Protein AF-0000000079471506 (afdb_homodimer)

Sequence (602 aa):
MDILDKLVDLAQLTGSVDVQCLLGEQWSVRHETLQHEGLVHIVTSGSGYLCIDGETSPRPVSTGDIVFFPRGLGHVLSHNGQNKETLTPDIRQHGAFTIKQCGNGLDMSLFCARFRYDTHADLMNGLPETVFLNITHPGLQYVVSMLQLESEKPLAGTVSVVNALSSVLLVLILRAYLEQEKDVQLSGVLKGWQDKRLGHLIQKVIDKPEDEWNVDKMVATANMSRAQLMRRFKSQVGLSPHAFVNHIRLQKGALLLKKTPDSVLSVALSVGFQSETHFGKAFKRQYHVSPGQYRKEGGQQMDILDKLVDLAQLTGSVDVQCLLGEQWSVRHETLQHEGLVHIVTSGSGYLCIDGETSPRPVSTGDIVFFPRGLGHVLSHNGQNKETLTPDIRQHGAFTIKQCGNGLDMSLFCARFRYDTHADLMNGLPETVFLNITHPGLQYVVSMLQLESEKPLAGTVSVVNALSSVLLVLILRAYLEQEKDVQLSGVLKGWQDKRLGHLIQKVIDKPEDEWNVDKMVATANMSRAQLMRRFKSQVGLSPHAFVNHIRLQKGALLLKKTPDSVLSVALSVGFQSETHFGKAFKRQYHVSPGQYRKEGGQQ

InterPro domains:
  IPR009057 Homedomain-like superfamily [SSF46689] (195-245)
  IPR009057 Homedomain-like superfamily [SSF46689] (248-297)
  IPR011051 RmlC-like cupin domain superfamily [SSF51182] (39-88)
  IPR014710 RmlC-like jelly roll fold [G3DSA:2.60.120.10] (17-88)
  IPR018060 AraC-like, DNA binding HTH domain [PF12833] (220-296)
  IPR018060 AraC-like, DNA binding HTH domain [PS01124] (196-297)
  IPR018060 AraC-like, DNA binding HTH domain [SM00342] (212-295)
  IPR020449 Transcription regulator HTH, AraC- type, HTH domain [PR00032] (264-279)
  IPR020449 Transcription regulator HTH, AraC- type, HTH domain [PR00032] (279-295)
  IPR032783 AraC-type transcription regulator, ligand-binding domain [PF12852] (2-179)
  IPR050204 AraC/XylS family transcriptional regulators [PTHR46796] (36-297)

Organism: Neisseria cinerea (NCBI:txid483)

Radius of gyration: 25.91 Å; Cα contacts (8 Å, |Δi|>4): 1229; chains: 2; bounding box: 67×70×59 Å

Solvent-accessible surface area (backbone atoms only — not comparable to full-atom values): 30414 Å² total; per-residue (Å²): 128,48,62,53,29,50,38,49,56,46,17,57,65,46,43,33,48,40,34,36,39,23,33,10,75,92,37,19,39,73,42,72,62,37,80,64,21,23,36,34,42,37,28,72,34,48,52,36,14,39,34,45,69,95,56,91,64,54,39,80,44,37,56,45,26,32,43,34,19,48,51,13,62,30,33,31,44,15,61,80,44,56,88,61,83,60,50,80,55,50,75,46,76,54,69,73,28,38,38,35,33,25,79,82,30,75,41,25,32,30,42,35,30,43,32,42,50,46,84,83,20,52,60,55,67,10,44,47,68,64,45,80,44,70,60,81,46,66,63,54,53,38,51,52,54,45,50,50,59,58,64,72,48,75,57,80,24,42,57,53,35,31,28,25,48,30,54,34,47,50,46,52,52,51,50,56,52,69,62,40,84,72,86,64,61,56,30,28,58,57,30,24,44,70,32,88,57,43,18,64,41,47,42,50,40,71,72,44,41,42,52,89,77,46,70,68,58,48,23,63,64,36,70,45,53,68,68,54,46,51,52,47,31,36,73,38,37,68,36,49,69,65,55,44,44,50,50,51,19,46,38,50,33,51,45,44,45,44,56,26,70,65,49,67,50,56,40,24,47,67,29,47,37,92,37,48,65,61,36,39,54,54,36,23,68,74,70,71,39,45,63,69,54,46,24,57,52,54,43,71,102,127,48,63,52,29,49,41,49,55,47,18,58,64,48,43,32,49,41,34,38,39,23,33,9,76,95,35,19,40,73,43,71,62,38,81,64,22,23,35,33,42,38,28,72,35,46,51,35,15,38,35,46,70,94,56,91,65,55,39,79,43,38,55,45,28,33,43,34,18,49,52,12,63,31,33,32,44,13,61,79,45,56,88,61,83,59,48,80,53,50,75,45,78,51,68,72,28,38,36,36,33,25,77,84,30,76,43,24,30,29,43,36,30,42,32,40,46,47,83,82,20,52,59,56,70,12,44,48,69,63,46,79,43,73,59,81,46,65,63,54,51,38,52,52,52,45,51,51,59,56,63,72,47,74,56,82,25,45,56,53,34,30,27,25,48,31,54,35,48,50,46,53,52,51,48,55,50,70,65,40,84,72,87,63,62,56,31,29,60,54,30,24,43,71,32,88,58,44,17,64,38,47,42,50,41,71,72,43,40,41,52,89,77,47,71,67,56,50,25,64,63,37,71,45,52,70,67,54,47,51,52,47,31,37,72,38,36,67,36,49,68,66,56,44,44,50,52,51,21,46,39,49,34,54,45,44,45,43,56,26,70,62,49,68,50,56,39,24,47,68,29,46,38,91,37,48,66,61,37,39,54,54,38,22,71,74,68,72,40,46,63,70,53,46,25,54,52,53,43,71,103

Structure (mmCIF, N/CA/C/O backbone):
data_AF-0000000079471506-model_v1
#
loop_
_entity.id
_entity.type
_entity.pdbx_description
1 polymer 'Cupin domain-containing protein'
#
loop_
_atom_site.group_PDB
_atom_site.id
_atom_site.type_symbol
_atom_site.label_atom_id
_atom_site.label_alt_id
_atom_site.label_comp_id
_atom_site.label_asym_id
_atom_site.label_entity_id
_atom_site.label_seq_id
_atom_site.pdbx_PDB_ins_code
_atom_site.Cartn_x
_atom_site.Cartn_y
_atom_site.Cartn_z
_atom_site.occupancy
_atom_site.B_iso_or_equiv
_atom_site.auth_seq_id
_atom_site.auth_comp_id
_atom_site.auth_asym_id
_atom_site.auth_atom_id
_atom_site.pdbx_PDB_model_num
ATOM 1 N N . MET A 1 1 ? -13.844 8.125 2.799 1 86.56 1 MET A N 1
ATOM 2 C CA . MET A 1 1 ? -12.516 8.617 3.133 1 86.56 1 MET A CA 1
ATOM 3 C C . MET A 1 1 ? -12.602 9.891 3.969 1 86.56 1 MET A C 1
ATOM 5 O O . MET A 1 1 ? -13.43 10.766 3.693 1 86.56 1 MET A O 1
ATOM 9 N N . ASP A 1 2 ? -11.797 9.875 5.035 1 91.81 2 ASP A N 1
ATOM 10 C CA . ASP A 1 2 ? -11.758 11.102 5.828 1 91.81 2 ASP A CA 1
ATOM 11 C C . ASP A 1 2 ? -10.602 12 5.398 1 91.81 2 ASP A C 1
ATOM 13 O O . ASP A 1 2 ? -9.914 11.711 4.418 1 91.81 2 ASP A O 1
ATOM 17 N N . ILE A 1 3 ? -10.422 13.117 6.047 1 93.88 3 ILE A N 1
ATOM 18 C CA . ILE A 1 3 ? -9.492 14.156 5.609 1 93.88 3 ILE A CA 1
ATOM 19 C C . ILE A 1 3 ? -8.07 13.609 5.617 1 93.88 3 ILE A C 1
ATOM 21 O O . ILE A 1 3 ? -7.266 13.93 4.734 1 93.88 3 ILE A O 1
ATOM 25 N N . LEU A 1 4 ? -7.734 12.789 6.629 1 94.94 4 LEU A N 1
ATOM 26 C CA . LEU A 1 4 ? -6.379 12.25 6.68 1 94.94 4 LEU A CA 1
ATOM 27 C C . LEU A 1 4 ? -6.121 11.32 5.504 1 94.94 4 LEU A C 1
ATOM 29 O O . LEU A 1 4 ? -5.047 11.359 4.898 1 94.94 4 LEU A O 1
ATOM 33 N N . ASP A 1 5 ? -7.121 10.461 5.164 1 96.75 5 ASP A N 1
ATOM 34 C CA . ASP A 1 5 ? -7.008 9.617 3.977 1 96.75 5 ASP A CA 1
ATOM 35 C C . ASP A 1 5 ? -6.742 10.461 2.732 1 96.75 5 ASP A C 1
ATOM 37 O O . ASP A 1 5 ? -5.883 10.117 1.915 1 96.75 5 ASP A O 1
ATOM 41 N N . LYS A 1 6 ? -7.469 11.547 2.607 1 96.5 6 LYS A N 1
ATOM 42 C CA . LYS A 1 6 ? -7.34 12.414 1.44 1 96.5 6 LYS A CA 1
ATOM 43 C C . LYS A 1 6 ? -5.965 13.07 1.39 1 96.5 6 LYS A C 1
ATOM 45 O O . LYS A 1 6 ? -5.352 13.164 0.323 1 96.5 6 LYS A O 1
ATOM 50 N N . LEU A 1 7 ? -5.531 13.547 2.518 1 96.25 7 LEU A N 1
ATOM 51 C CA . LEU A 1 7 ? -4.23 14.203 2.576 1 96.25 7 LEU A CA 1
ATOM 52 C C . LEU A 1 7 ? -3.111 13.211 2.26 1 96.25 7 LEU A C 1
ATOM 54 O O . LEU A 1 7 ? -2.135 13.57 1.595 1 96.25 7 LEU A O 1
ATOM 58 N N . VAL A 1 8 ? -3.27 11.977 2.729 1 96.19 8 VAL A N 1
ATOM 59 C CA . VAL A 1 8 ? -2.297 10.93 2.42 1 96.19 8 VAL A CA 1
ATOM 60 C C . VAL A 1 8 ? -2.281 10.664 0.917 1 96.19 8 VAL A C 1
ATOM 62 O O . VAL A 1 8 ? -1.214 10.555 0.31 1 96.19 8 VAL A O 1
ATOM 65 N N . ASP A 1 9 ? -3.406 10.617 0.329 1 95.06 9 ASP A N 1
ATOM 66 C CA . ASP A 1 9 ? -3.523 10.406 -1.11 1 95.06 9 ASP A CA 1
ATOM 67 C C . ASP A 1 9 ? -2.873 11.555 -1.885 1 95.06 9 ASP A C 1
ATOM 69 O O . ASP A 1 9 ? -2.098 11.32 -2.814 1 95.06 9 ASP A O 1
ATOM 73 N N . LEU A 1 10 ? -3.168 12.758 -1.504 1 95.81 10 LEU A N 1
ATOM 74 C CA . LEU A 1 10 ? -2.668 13.938 -2.189 1 95.81 10 LEU A CA 1
ATOM 75 C C . LEU A 1 10 ? -1.152 14.047 -2.057 1 95.81 10 LEU A C 1
ATOM 77 O O . LEU A 1 10 ? -0.486 14.609 -2.932 1 95.81 10 LEU A O 1
ATOM 81 N N . ALA A 1 11 ? -0.647 13.461 -0.986 1 95.31 11 ALA A N 1
ATOM 82 C CA . ALA A 1 11 ? 0.796 13.508 -0.768 1 95.31 11 ALA A CA 1
ATOM 83 C C . ALA A 1 11 ? 1.526 12.555 -1.703 1 95.31 11 ALA A C 1
ATOM 85 O O . ALA A 1 11 ? 2.746 12.641 -1.864 1 95.31 11 ALA A O 1
ATOM 86 N N . GLN A 1 12 ? 0.798 11.586 -2.311 1 93.5 12 GLN A N 1
ATOM 87 C CA . GLN A 1 12 ? 1.384 10.602 -3.219 1 93.5 12 GLN A CA 1
ATOM 88 C C . GLN A 1 12 ? 2.566 9.891 -2.568 1 93.5 12 GLN A C 1
ATOM 90 O O . GLN A 1 12 ? 3.652 9.82 -3.148 1 93.5 12 GLN A O 1
ATOM 95 N N . LEU A 1 13 ? 2.303 9.43 -1.4 1 92.12 13 LEU A N 1
ATOM 96 C CA . LEU A 1 13 ? 3.363 8.898 -0.554 1 92.12 13 LEU A CA 1
ATOM 97 C C . LEU A 1 13 ? 3.748 7.484 -0.988 1 92.12 13 LEU A C 1
ATOM 99 O O . LEU A 1 13 ? 2.879 6.676 -1.326 1 92.12 13 LEU A O 1
ATOM 103 N N . THR A 1 14 ? 5.012 7.188 -1.095 1 92.88 14 THR A N 1
ATOM 104 C CA . THR A 1 14 ? 5.59 5.848 -1.161 1 92.88 14 THR A CA 1
ATOM 105 C C . THR A 1 14 ? 6.648 5.66 -0.079 1 92.88 14 THR A C 1
ATOM 107 O O . THR A 1 14 ? 7.289 6.629 0.344 1 92.88 14 THR A O 1
ATOM 110 N N . GLY A 1 15 ? 6.688 4.504 0.391 1 95.94 15 GLY A N 1
ATOM 111 C 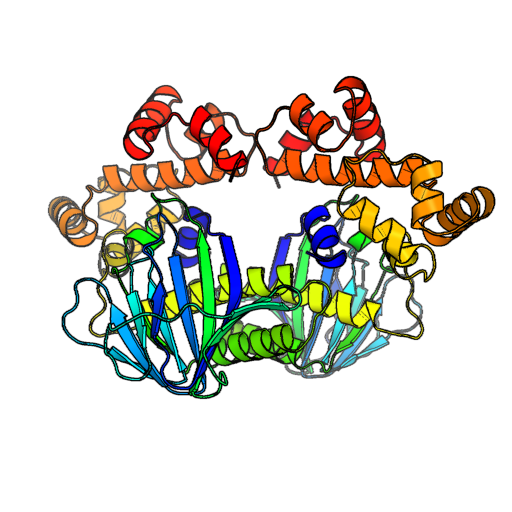CA . GLY A 1 15 ? 7.668 4.297 1.442 1 95.94 15 GLY A CA 1
ATOM 112 C C . GLY A 1 15 ? 8.008 2.836 1.663 1 95.94 15 GLY A C 1
ATOM 113 O O . GLY A 1 15 ? 7.418 1.954 1.037 1 95.94 15 GLY A O 1
ATOM 114 N N . SER A 1 16 ? 8.977 2.619 2.465 1 97.38 16 SER A N 1
ATOM 115 C CA . SER A 1 16 ? 9.414 1.287 2.871 1 97.38 16 SER A CA 1
ATOM 116 C C . SER A 1 16 ? 10.047 1.312 4.258 1 97.38 16 SER A C 1
ATOM 118 O O . SER A 1 16 ? 10.664 2.307 4.648 1 97.38 16 SER A O 1
ATOM 120 N N . VAL A 1 17 ? 9.867 0.312 5 1 97.94 17 VAL A N 1
ATOM 121 C CA . VAL A 1 17 ? 10.617 0.048 6.227 1 97.94 17 VAL A CA 1
ATOM 122 C C . VAL A 1 17 ? 11.562 -1.128 6.012 1 97.94 17 VAL A C 1
ATOM 124 O O . VAL A 1 17 ? 11.266 -2.256 6.41 1 97.94 17 VAL A O 1
ATOM 127 N N . ASP A 1 18 ? 12.711 -0.824 5.434 1 96.94 18 ASP A N 1
ATOM 128 C CA . ASP A 1 18 ? 13.539 -1.929 4.957 1 96.94 18 ASP A CA 1
ATOM 129 C C . ASP A 1 18 ? 14.977 -1.781 5.434 1 96.94 18 ASP A C 1
ATOM 131 O O . ASP A 1 18 ? 15.891 -2.404 4.883 1 96.94 18 ASP A O 1
ATOM 135 N N . VAL A 1 19 ? 15.227 -0.921 6.441 1 98.06 19 VAL A N 1
ATOM 136 C CA . VAL A 1 19 ? 16.547 -0.794 7.051 1 98.06 19 VAL A CA 1
ATOM 137 C C . VAL A 1 19 ? 16.469 -1.135 8.539 1 98.06 19 VAL A C 1
ATOM 139 O O . VAL A 1 19 ? 15.562 -0.678 9.234 1 98.06 19 VAL A O 1
ATOM 142 N N . GLN A 1 20 ? 17.297 -1.979 9 1 97.81 20 GLN A N 1
ATOM 143 C CA . GLN A 1 20 ? 17.453 -2.301 10.414 1 97.81 20 GLN A CA 1
ATOM 144 C C . GLN A 1 20 ? 18.828 -1.885 10.922 1 97.81 20 GLN A C 1
ATOM 146 O O . GLN A 1 20 ? 19.844 -2.26 10.344 1 97.81 20 GLN A O 1
ATOM 151 N N . CYS A 1 21 ? 18.859 -1.093 11.891 1 97.5 21 CYS A N 1
ATOM 152 C CA . CYS A 1 21 ? 20.109 -0.659 12.523 1 97.5 21 CYS A CA 1
ATOM 153 C C . CYS A 1 21 ? 20.344 -1.405 13.828 1 97.5 21 CYS A C 1
ATOM 155 O O . CYS A 1 21 ? 19.484 -1.417 14.711 1 97.5 21 CYS A O 1
ATOM 157 N N . LEU A 1 22 ? 21.422 -2.033 13.906 1 97.62 22 LEU A N 1
ATOM 158 C CA . LEU A 1 22 ? 21.906 -2.717 15.102 1 97.62 22 LEU A CA 1
ATOM 159 C C . LEU A 1 22 ? 23.156 -2.047 15.648 1 97.62 22 LEU A C 1
ATOM 161 O O . LEU A 1 22 ? 24.25 -2.217 15.094 1 97.62 22 LEU A O 1
ATOM 165 N N . LEU A 1 23 ? 22.984 -1.331 16.75 1 96.75 23 LEU A N 1
ATOM 166 C CA . LEU A 1 23 ? 24.047 -0.46 17.219 1 96.75 23 LEU A CA 1
ATOM 167 C C . LEU A 1 23 ? 24.578 -0.935 18.578 1 96.75 23 LEU A C 1
ATOM 169 O O . LEU A 1 23 ? 23.797 -1.295 19.453 1 96.75 23 LEU A O 1
ATOM 173 N N . GLY A 1 24 ? 25.875 -1.011 18.656 1 94.88 24 GLY A N 1
ATOM 174 C CA . GLY A 1 24 ? 26.5 -1.457 19.891 1 94.88 24 GLY A CA 1
ATOM 175 C C . GLY A 1 24 ? 27.891 -0.869 20.109 1 94.88 24 GLY A C 1
ATOM 176 O O . GLY A 1 24 ? 28.516 -0.398 19.156 1 94.88 24 GLY A O 1
ATOM 177 N N . GLU A 1 25 ? 28.203 -0.867 21.391 1 92.19 25 GLU A N 1
ATOM 178 C CA . GLU A 1 25 ? 29.5 -0.373 21.828 1 92.19 25 GLU A CA 1
ATOM 179 C C . GLU A 1 25 ? 29.562 1.15 21.75 1 92.19 25 GLU A C 1
ATOM 181 O O . GLU A 1 25 ? 28.719 1.84 22.328 1 92.19 25 GLU A O 1
ATOM 186 N N . GLN A 1 26 ? 30.719 1.774 21.219 1 89.62 26 GLN A N 1
ATOM 187 C CA . GLN A 1 26 ? 30.844 3.225 21.141 1 89.62 26 GLN A CA 1
ATOM 188 C C . GLN A 1 26 ? 30.406 3.73 19.766 1 89.62 26 GLN A C 1
ATOM 190 O O . GLN A 1 26 ? 31.188 4.34 19.031 1 89.62 26 GLN A O 1
ATOM 195 N N . TRP A 1 27 ? 29.125 3.6 19.625 1 91.75 27 TRP A N 1
ATOM 196 C CA . TRP A 1 27 ? 28.625 3.883 18.297 1 91.75 27 TRP A CA 1
ATOM 197 C C . TRP A 1 27 ? 28.141 5.328 18.188 1 91.75 27 TRP A C 1
ATOM 199 O O . TRP A 1 27 ? 27.734 5.926 19.172 1 91.75 27 TRP A O 1
ATOM 209 N N . SER A 1 28 ? 28.328 5.922 17.078 1 93.62 28 SER A N 1
ATOM 210 C CA . SER A 1 28 ? 27.828 7.207 16.609 1 93.62 28 SER A CA 1
ATOM 211 C C . SER A 1 28 ? 27.594 7.195 15.102 1 93.62 28 SER A C 1
ATOM 213 O O . SER A 1 28 ? 28.547 7.051 14.32 1 93.62 28 SER A O 1
ATOM 215 N N . VAL A 1 29 ? 26.328 7.328 14.766 1 94.19 29 VAL A N 1
ATOM 216 C CA . VAL A 1 29 ? 25.984 7.18 13.352 1 94.19 29 VAL A CA 1
ATOM 217 C C . VAL A 1 29 ? 25.328 8.461 12.844 1 94.19 29 VAL A C 1
ATOM 219 O O . VAL A 1 29 ? 24.297 8.883 13.359 1 94.19 29 VAL A O 1
ATOM 222 N N . ARG A 1 30 ? 25.906 9.016 11.82 1 94 30 ARG A N 1
ATOM 223 C CA . ARG A 1 30 ? 25.391 10.234 11.203 1 94 30 ARG A CA 1
ATOM 224 C C . ARG A 1 30 ? 24.359 9.906 10.117 1 94 30 ARG A C 1
ATOM 226 O O . ARG A 1 30 ? 24.562 8.984 9.328 1 94 30 ARG A O 1
ATOM 233 N N . HIS A 1 31 ? 23.203 10.539 10.125 1 93.56 31 HIS A N 1
ATOM 234 C CA . HIS A 1 31 ? 22.203 10.578 9.055 1 93.56 31 HIS A CA 1
ATOM 235 C C . HIS A 1 31 ? 22.141 11.969 8.414 1 93.56 31 HIS A C 1
ATOM 237 O O . HIS A 1 31 ? 21.672 12.922 9.047 1 93.56 31 HIS A O 1
ATOM 243 N N . GLU A 1 32 ? 22.516 11.992 7.211 1 92.56 32 GLU A N 1
ATOM 244 C CA . GLU A 1 32 ? 22.562 13.281 6.527 1 92.56 32 GLU A CA 1
ATOM 245 C C . GLU A 1 32 ? 21.156 13.773 6.188 1 92.56 3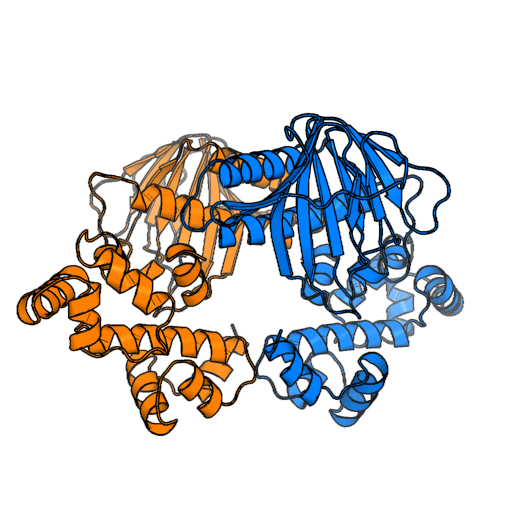2 GLU A C 1
ATOM 247 O O . GLU A 1 32 ? 20.203 12.977 6.117 1 92.56 32 GLU A O 1
ATOM 252 N N . THR A 1 33 ? 21.094 15.062 6.07 1 90.88 33 THR A N 1
ATOM 253 C CA . THR A 1 33 ? 19.828 15.648 5.656 1 90.88 33 THR A CA 1
ATOM 254 C C . THR A 1 33 ? 19.391 15.102 4.301 1 90.88 33 THR A C 1
ATOM 256 O O . THR A 1 33 ? 20.219 14.992 3.383 1 90.88 33 THR A O 1
ATOM 259 N N . LEU A 1 34 ? 18.203 14.641 4.297 1 86.25 34 LEU A N 1
ATOM 260 C CA . LEU A 1 34 ? 17.625 14.164 3.045 1 86.25 34 LEU A CA 1
ATOM 261 C C . LEU A 1 34 ? 16.781 15.242 2.395 1 86.25 34 LEU A C 1
ATOM 263 O O . LEU A 1 34 ? 16.219 16.109 3.084 1 86.25 34 LEU A O 1
ATOM 267 N N . GLN A 1 35 ? 16.797 15.18 1.148 1 82.88 35 GLN A N 1
ATOM 268 C CA . GLN A 1 35 ? 15.969 16.156 0.449 1 82.88 35 GLN A CA 1
ATOM 269 C C . GLN A 1 35 ? 14.641 15.523 0.015 1 82.88 35 GLN A C 1
ATOM 271 O O . GLN A 1 35 ? 14.633 14.508 -0.676 1 82.88 35 GLN A O 1
ATOM 276 N N . HIS A 1 36 ? 13.562 16.094 0.441 1 81.75 36 HIS A N 1
ATOM 277 C CA . HIS A 1 36 ? 12.203 15.758 0.03 1 81.75 36 HIS A CA 1
ATOM 278 C C . HIS A 1 36 ? 11.844 14.328 0.41 1 81.75 36 HIS A C 1
ATOM 280 O O . HIS A 1 36 ? 11.117 13.648 -0.318 1 81.75 36 HIS A O 1
ATOM 286 N N . GLU A 1 37 ? 12.508 13.852 1.402 1 93 37 GLU A N 1
ATOM 287 C CA . GLU A 1 37 ? 12.18 12.531 1.93 1 93 37 GLU A CA 1
ATOM 288 C C . GLU A 1 37 ? 11.984 12.57 3.443 1 93 37 GLU A C 1
ATOM 290 O O . GLU A 1 37 ? 12.648 13.344 4.137 1 93 37 GLU A O 1
ATOM 295 N N . GLY A 1 38 ? 11.016 11.859 3.826 1 95.69 38 GLY A N 1
ATOM 296 C CA . GLY A 1 38 ? 10.828 11.656 5.254 1 95.69 38 GLY A CA 1
ATOM 297 C C . GLY A 1 38 ? 11.562 10.438 5.789 1 95.69 38 GLY A C 1
ATOM 298 O O . GLY A 1 38 ? 11.734 9.453 5.074 1 95.69 38 GLY A O 1
ATOM 299 N N . LEU A 1 39 ? 12.008 10.555 7 1 97.38 39 LEU A N 1
ATOM 300 C CA . LEU A 1 39 ? 12.703 9.461 7.664 1 97.38 39 LEU A CA 1
ATOM 301 C C . LEU A 1 39 ? 12.086 9.164 9.023 1 97.38 39 LEU A C 1
ATOM 303 O O . LEU A 1 39 ? 11.758 10.086 9.773 1 97.38 39 LEU A O 1
ATOM 307 N N . VAL A 1 40 ? 11.875 7.91 9.32 1 97.69 40 VAL A N 1
ATOM 308 C CA . VAL A 1 40 ? 11.352 7.496 10.617 1 97.69 40 VAL A CA 1
ATOM 309 C C . VAL A 1 40 ? 12.312 6.504 11.266 1 97.69 40 VAL A C 1
ATOM 311 O O . VAL A 1 40 ? 12.828 5.598 10.594 1 97.69 40 VAL A O 1
ATOM 314 N N . HIS A 1 41 ? 12.641 6.68 12.539 1 97.94 41 HIS A N 1
ATOM 315 C CA . HIS A 1 41 ? 13.289 5.684 13.383 1 97.94 41 HIS A CA 1
ATOM 316 C C . HIS A 1 41 ? 12.305 5.082 14.383 1 97.94 41 HIS A C 1
ATOM 318 O O . HIS A 1 41 ? 11.602 5.816 15.086 1 97.94 41 HIS A O 1
ATOM 324 N N . ILE A 1 42 ? 12.242 3.82 14.398 1 97.69 42 ILE A N 1
ATOM 325 C CA . ILE A 1 42 ? 11.469 3.104 15.398 1 97.69 42 ILE A CA 1
ATOM 326 C C . ILE A 1 42 ? 12.406 2.309 16.312 1 97.69 42 ILE A C 1
ATOM 328 O O . ILE A 1 42 ? 12.969 1.292 15.898 1 97.69 42 ILE A O 1
ATOM 332 N N . VAL A 1 43 ? 12.508 2.688 17.547 1 97.06 43 VAL A N 1
ATOM 333 C CA . VAL A 1 43 ? 13.391 1.979 18.469 1 97.06 43 VAL A CA 1
ATOM 334 C C . VAL A 1 43 ? 12.695 0.722 18.984 1 97.06 43 VAL A C 1
ATOM 336 O O . VAL A 1 43 ? 11.664 0.806 19.656 1 97.06 43 VAL A O 1
ATOM 339 N N . THR A 1 44 ? 13.242 -0.402 18.719 1 95.56 44 THR A N 1
ATOM 340 C CA . THR A 1 44 ? 12.594 -1.658 19.062 1 95.56 44 THR A CA 1
ATOM 341 C C . THR A 1 44 ? 13.234 -2.275 20.297 1 95.56 44 THR A C 1
ATOM 343 O O . THR A 1 44 ? 12.625 -3.109 20.969 1 95.56 44 THR A O 1
ATOM 346 N N . SER A 1 45 ? 14.461 -1.938 20.547 1 95.62 45 SER A N 1
ATOM 347 C CA . SER A 1 45 ? 15.148 -2.412 21.75 1 95.62 45 SER A CA 1
ATOM 348 C C . SER A 1 45 ? 16.297 -1.482 22.125 1 95.62 45 SER A C 1
ATOM 350 O O . SER A 1 45 ? 16.938 -0.878 21.266 1 95.62 45 SER A O 1
ATOM 352 N N . GLY A 1 46 ? 16.516 -1.357 23.469 1 96.19 46 GLY A N 1
ATOM 353 C CA . GLY A 1 46 ? 17.656 -0.606 23.953 1 96.19 46 GLY A CA 1
ATOM 354 C C . GLY A 1 46 ? 17.406 0.888 24.031 1 96.19 46 GLY A C 1
ATOM 355 O O . GLY A 1 46 ? 16.266 1.322 24.203 1 96.19 46 GLY A O 1
ATOM 356 N N . SER A 1 47 ? 18.562 1.612 24.141 1 96.31 47 SER A N 1
ATOM 357 C CA . SER A 1 47 ? 18.453 3.062 24.266 1 96.31 47 SER A CA 1
ATOM 358 C C . SER A 1 47 ? 19.703 3.754 23.719 1 96.31 47 SER A C 1
ATOM 360 O O . SER A 1 47 ? 20.719 3.104 23.453 1 96.31 47 SER A O 1
ATOM 362 N N . GLY A 1 48 ? 19.578 5.02 23.5 1 96.44 48 GLY A N 1
ATOM 363 C CA . GLY A 1 48 ? 20.625 5.906 23.031 1 96.44 48 GLY A CA 1
ATOM 364 C C . GLY A 1 48 ? 20.219 7.371 23.047 1 96.44 48 GLY A C 1
ATOM 365 O O . GLY A 1 48 ? 19.391 7.781 23.859 1 96.44 48 GLY A O 1
ATOM 366 N N . TYR A 1 49 ? 20.984 8.086 22.234 1 97 49 TYR A N 1
ATOM 367 C CA . TYR A 1 49 ? 20.719 9.516 22.188 1 97 49 TYR A CA 1
ATOM 368 C C . TYR A 1 49 ? 20.594 9.992 20.734 1 97 49 TYR A C 1
ATOM 370 O O . TYR A 1 49 ? 21.266 9.469 19.844 1 97 49 TYR A O 1
ATOM 378 N N . LEU A 1 50 ? 19.719 10.906 20.578 1 96.62 50 LEU A N 1
ATOM 379 C CA . LEU A 1 50 ? 19.516 11.562 19.281 1 96.62 50 LEU A CA 1
ATOM 380 C C . LEU A 1 50 ? 20 13.008 19.328 1 96.62 50 LEU A C 1
ATOM 382 O O . LEU A 1 50 ? 19.547 13.797 20.156 1 96.62 50 LEU A O 1
ATOM 386 N N . CYS A 1 51 ? 20.953 13.344 18.531 1 96.12 51 CYS A N 1
ATOM 387 C CA . CYS A 1 51 ? 21.422 14.711 18.375 1 96.12 51 CYS A CA 1
ATOM 388 C C . CYS A 1 51 ? 20.953 15.305 17.047 1 96.12 51 CYS A C 1
ATOM 390 O O . CYS A 1 51 ? 21.547 15.047 16 1 96.12 51 CYS A O 1
ATOM 392 N N . ILE A 1 52 ? 20 16.141 17.141 1 95.69 52 ILE A N 1
ATOM 393 C CA . ILE A 1 52 ? 19.391 16.719 15.945 1 95.69 52 ILE A CA 1
ATOM 394 C C . ILE A 1 52 ? 20.141 17.984 15.547 1 95.69 52 ILE A C 1
ATOM 396 O O . ILE A 1 52 ? 20.484 18.812 16.391 1 95.69 52 ILE A O 1
ATOM 400 N N . ASP A 1 53 ? 20.375 18.141 14.281 1 94.75 53 ASP A N 1
ATOM 401 C CA . ASP A 1 53 ? 21.078 19.328 13.797 1 94.75 53 ASP A CA 1
ATOM 402 C C . ASP A 1 53 ? 20.312 20.594 14.172 1 94.75 53 ASP A C 1
ATOM 404 O O . ASP A 1 53 ? 19.109 20.703 13.953 1 94.75 53 ASP A O 1
ATOM 408 N N . GLY A 1 54 ? 21.047 21.562 14.758 1 91.56 54 GLY A N 1
ATOM 409 C CA . GLY A 1 54 ? 20.438 22.828 15.148 1 91.56 54 GLY A CA 1
ATOM 410 C C . GLY A 1 54 ? 19.969 22.844 16.594 1 91.56 54 GLY A C 1
ATOM 411 O O . GLY A 1 54 ? 19.641 23.906 17.125 1 91.56 54 GLY A O 1
ATOM 412 N N . GLU A 1 55 ? 19.938 21.656 17.141 1 91.25 55 GLU A N 1
ATOM 413 C CA . GLU A 1 55 ? 19.578 21.594 18.547 1 91.25 55 GLU A CA 1
ATOM 414 C C . GLU A 1 55 ? 20.828 21.516 19.422 1 91.25 55 GLU A C 1
ATOM 416 O O . GLU A 1 55 ? 21.859 20.984 19 1 91.25 55 GLU A O 1
ATOM 421 N N . THR A 1 56 ? 20.703 22.016 20.641 1 88.81 56 THR A N 1
ATOM 422 C CA . THR A 1 56 ? 21.875 22.125 21.516 1 88.81 56 THR A CA 1
ATOM 423 C C . THR A 1 56 ? 21.953 20.922 22.438 1 88.81 56 THR A C 1
ATOM 425 O O . THR A 1 56 ? 23.031 20.594 22.953 1 88.81 56 THR A O 1
ATOM 428 N N . SER A 1 57 ? 20.906 20.297 22.703 1 93.38 57 SER A N 1
ATOM 429 C CA . SER A 1 57 ? 20.906 19.203 23.672 1 93.38 57 SER A CA 1
ATOM 430 C C . SER A 1 57 ? 20.469 17.891 23.031 1 93.38 57 SER A C 1
ATOM 432 O O . SER A 1 57 ? 19.5 17.859 22.281 1 93.38 57 SER A O 1
ATOM 434 N N . PRO A 1 58 ? 21.203 16.875 23.359 1 95.56 58 PRO A N 1
ATOM 435 C CA . PRO A 1 58 ? 20.766 15.562 22.875 1 95.56 58 PRO A CA 1
ATOM 436 C C . PRO A 1 58 ? 19.469 15.094 23.516 1 95.56 58 PRO A C 1
ATOM 438 O O . PRO A 1 58 ? 19.172 15.43 24.672 1 95.56 58 PRO A O 1
ATOM 441 N N . ARG A 1 59 ? 18.734 14.359 22.781 1 95.5 59 ARG A N 1
ATOM 442 C CA . ARG A 1 59 ? 17.484 13.797 23.281 1 95.5 59 ARG A CA 1
ATOM 443 C C . ARG A 1 59 ? 17.625 12.297 23.531 1 95.5 59 ARG A C 1
ATOM 445 O O . ARG A 1 59 ? 18.047 11.555 22.656 1 95.5 59 ARG A O 1
ATOM 452 N N . PRO A 1 60 ? 17.266 11.883 24.719 1 96.69 60 PRO A N 1
ATOM 453 C CA . PRO A 1 60 ? 17.281 10.43 24.922 1 96.69 60 PRO A CA 1
ATOM 454 C C . PRO A 1 60 ? 16.203 9.711 24.125 1 96.69 60 PRO A C 1
ATOM 456 O O . PRO A 1 60 ? 15.094 10.219 23.969 1 96.69 60 PRO A O 1
ATOM 459 N N . VAL A 1 61 ? 16.516 8.555 23.609 1 96.38 61 VAL A N 1
ATOM 460 C CA . VAL A 1 61 ? 15.547 7.688 22.922 1 96.38 61 VAL A CA 1
ATOM 461 C C . VAL A 1 61 ? 15.656 6.266 23.469 1 96.38 61 VAL A C 1
ATOM 463 O O . VAL A 1 61 ? 16.75 5.809 23.828 1 96.38 61 VAL A O 1
ATOM 466 N N . SER A 1 62 ? 14.539 5.602 23.594 1 95.25 62 SER A N 1
ATOM 467 C CA . SER A 1 62 ? 14.492 4.242 24.109 1 95.25 62 SER A CA 1
ATOM 468 C C . SER A 1 62 ? 13.406 3.422 23.438 1 95.25 62 SER A C 1
ATOM 470 O O . SER A 1 62 ? 12.68 3.936 22.578 1 95.25 62 SER A O 1
ATOM 472 N N . THR A 1 63 ? 13.344 2.143 23.875 1 94.12 63 THR A N 1
ATOM 473 C CA . THR A 1 63 ? 12.398 1.196 23.281 1 94.12 63 THR A CA 1
ATOM 474 C C . THR A 1 63 ? 10.992 1.78 23.266 1 94.12 63 THR A C 1
ATOM 476 O O . THR A 1 63 ? 10.5 2.283 24.281 1 94.12 63 THR A O 1
ATOM 479 N N . GLY A 1 64 ? 10.414 1.734 22.047 1 92.06 64 GLY A N 1
ATOM 480 C CA . GLY A 1 64 ? 9.055 2.227 21.906 1 92.06 64 GLY A CA 1
ATOM 481 C C . GLY A 1 64 ? 8.984 3.631 21.344 1 92.06 64 GLY A C 1
ATOM 482 O O . GLY A 1 64 ? 7.918 4.074 20.891 1 92.06 64 GLY A O 1
ATOM 483 N N . ASP A 1 65 ? 10.109 4.336 21.359 1 95.19 65 ASP A N 1
ATOM 484 C CA . ASP A 1 65 ? 10.133 5.688 20.812 1 95.19 65 ASP A CA 1
ATOM 485 C C . ASP A 1 65 ? 10.148 5.66 19.297 1 95.19 65 ASP A C 1
ATOM 487 O O . ASP A 1 65 ? 10.789 4.797 18.688 1 95.19 65 ASP A O 1
ATOM 491 N N . ILE A 1 66 ? 9.453 6.594 18.719 1 96.88 66 ILE A N 1
ATOM 492 C CA . ILE A 1 66 ? 9.445 6.844 17.281 1 96.88 66 ILE A CA 1
ATOM 493 C C . ILE A 1 66 ? 9.852 8.289 17.016 1 96.88 66 ILE A C 1
ATOM 495 O O . ILE A 1 66 ? 9.289 9.219 17.594 1 96.88 66 ILE A O 1
ATOM 499 N N . VAL A 1 67 ? 10.805 8.461 16.203 1 97.31 67 VAL A N 1
ATOM 500 C CA . VAL A 1 67 ? 11.211 9.789 15.758 1 97.31 67 VAL A CA 1
ATOM 501 C C . VAL A 1 67 ? 10.992 9.93 14.25 1 97.31 67 VAL A C 1
ATOM 503 O O . VAL A 1 67 ? 11.539 9.156 13.469 1 97.31 67 VAL A O 1
ATOM 506 N N . PHE A 1 68 ? 10.188 10.867 13.914 1 97.25 68 PHE A N 1
ATOM 507 C CA . PHE A 1 68 ? 9.867 11.125 12.516 1 97.25 68 PHE A CA 1
ATOM 508 C C . PHE A 1 68 ? 10.43 12.461 12.062 1 97.25 68 PHE A C 1
ATOM 510 O O . PHE A 1 68 ? 10.195 13.492 12.703 1 97.25 68 PHE A O 1
ATOM 517 N N . PHE A 1 69 ? 11.25 12.43 10.992 1 97.31 69 PHE A N 1
ATOM 518 C CA . PHE A 1 69 ? 11.773 13.609 10.312 1 97.31 69 PHE A CA 1
ATOM 519 C C . PHE A 1 69 ? 11.086 13.812 8.977 1 97.31 69 PHE A C 1
ATOM 521 O O . PHE A 1 69 ? 11.57 13.359 7.938 1 97.31 69 PHE A O 1
ATOM 528 N N . PRO A 1 70 ? 9.961 14.617 8.969 1 95.62 70 PRO A N 1
ATOM 529 C CA . PRO A 1 70 ? 9.156 14.758 7.75 1 95.62 70 PRO A CA 1
ATOM 530 C C . PRO A 1 70 ? 9.953 15.32 6.578 1 95.62 70 PRO A C 1
ATOM 532 O O . PRO A 1 70 ? 9.641 15.039 5.418 1 95.62 70 PRO A O 1
ATOM 535 N N . ARG A 1 71 ? 10.984 16.062 6.855 1 94.12 71 ARG A N 1
ATOM 536 C CA . ARG A 1 71 ? 11.758 16.672 5.785 1 94.12 71 ARG A CA 1
ATOM 537 C C . ARG A 1 71 ? 13.227 16.281 5.875 1 94.12 71 ARG A C 1
ATOM 539 O O . ARG A 1 71 ? 14.102 16.984 5.375 1 94.12 71 ARG A O 1
ATOM 546 N N . GLY A 1 72 ? 13.539 15.25 6.574 1 94 72 GLY A N 1
ATOM 547 C CA . GLY A 1 72 ? 14.836 14.586 6.535 1 94 72 GLY A CA 1
ATOM 548 C C . GLY A 1 72 ? 15.93 15.367 7.23 1 94 72 GLY A C 1
ATOM 549 O O . GLY A 1 72 ? 17.078 15.359 6.793 1 94 72 GLY A O 1
ATOM 550 N N . LEU A 1 73 ? 15.562 16.078 8.281 1 94.25 73 LEU A N 1
ATOM 551 C CA . LEU A 1 73 ? 16.547 16.844 9.039 1 94.25 73 LEU A CA 1
ATOM 552 C C . LEU A 1 73 ? 17.703 15.953 9.484 1 94.25 73 LEU A C 1
ATOM 554 O O . LEU A 1 73 ? 17.484 14.836 9.953 1 94.25 73 LEU A O 1
ATOM 558 N N . GLY A 1 74 ? 18.891 16.516 9.305 1 96 74 GLY A N 1
ATOM 559 C CA . GLY A 1 74 ? 20.078 15.766 9.688 1 96 74 GLY A CA 1
ATOM 560 C C . GLY A 1 74 ? 20.203 15.57 11.188 1 96 74 GLY A C 1
ATOM 561 O O . GLY A 1 74 ? 19.781 16.422 11.969 1 96 74 GLY A O 1
ATOM 562 N N . HIS A 1 75 ? 20.812 14.438 11.547 1 96.38 75 HIS A N 1
ATOM 563 C CA . HIS A 1 75 ? 20.953 14.117 12.961 1 96.38 75 HIS A CA 1
ATOM 564 C C . HIS A 1 75 ? 21.969 13.008 13.18 1 96.38 75 HIS A C 1
ATOM 566 O O . HIS A 1 75 ? 22.438 12.383 12.227 1 96.38 75 HIS A O 1
ATOM 572 N N . VAL A 1 76 ? 22.359 12.883 14.438 1 96.06 76 VAL A N 1
ATOM 573 C CA . VAL A 1 76 ? 23.281 11.828 14.836 1 96.06 76 VAL A CA 1
ATOM 574 C C . VAL A 1 76 ? 22.641 10.969 15.93 1 96.06 76 VAL A C 1
ATOM 576 O O . VAL A 1 76 ? 22.047 11.5 16.875 1 96.06 76 VAL A O 1
ATOM 579 N N . LEU A 1 77 ? 22.641 9.672 15.703 1 95.88 77 LEU A N 1
ATOM 580 C CA . LEU A 1 77 ? 22.359 8.734 1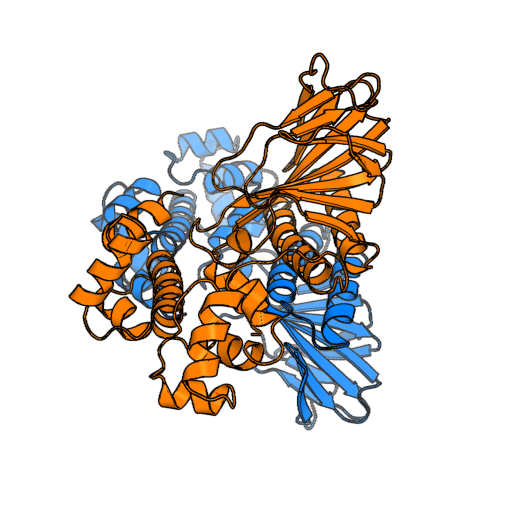6.781 1 95.88 77 LEU A CA 1
ATOM 581 C C . LEU A 1 77 ? 23.641 8.297 17.484 1 95.88 77 LEU A C 1
ATOM 583 O O . LEU A 1 77 ? 24.609 7.926 16.812 1 95.88 77 LEU A O 1
ATOM 587 N N . SER A 1 78 ? 23.672 8.367 18.797 1 95.38 78 SER A N 1
ATOM 588 C CA . SER A 1 78 ? 24.906 8.016 19.484 1 95.38 78 SER A CA 1
ATOM 589 C C . SER A 1 78 ? 24.625 7.328 20.812 1 95.38 78 SER A C 1
ATOM 591 O O . SER A 1 78 ? 23.531 7.43 21.359 1 95.38 78 SER A O 1
ATOM 593 N N . HIS A 1 79 ? 25.641 6.613 21.375 1 93.44 79 HIS A N 1
ATOM 594 C CA . HIS A 1 79 ? 25.516 5.867 22.625 1 93.44 79 HIS A CA 1
ATOM 595 C C . HIS A 1 79 ? 25.547 6.797 23.828 1 93.44 79 HIS A C 1
ATOM 597 O O . HIS A 1 79 ? 25.031 6.457 24.891 1 93.44 79 HIS A O 1
ATOM 603 N N . ASN A 1 80 ? 26.125 8.039 23.625 1 90.75 80 ASN A N 1
ATOM 604 C CA . ASN A 1 80 ? 26.328 8.867 24.812 1 90.75 80 ASN A CA 1
ATOM 605 C C . ASN A 1 80 ? 25.891 10.312 24.562 1 90.75 80 ASN A C 1
ATOM 607 O O . ASN A 1 80 ? 26.172 11.195 25.375 1 90.75 80 ASN A O 1
ATOM 611 N N . GLY A 1 81 ? 25.344 10.547 23.469 1 89.88 81 GLY A N 1
ATOM 612 C CA . GLY A 1 81 ? 24.812 11.867 23.188 1 89.88 81 GLY A CA 1
ATOM 613 C C . GLY A 1 81 ? 25.859 12.828 22.641 1 89.88 81 GLY A C 1
ATOM 614 O O . GLY A 1 81 ? 25.594 14.016 22.469 1 89.88 81 GLY A O 1
ATOM 615 N N . GLN A 1 82 ? 27.031 12.281 22.422 1 83.75 82 GLN A N 1
ATOM 616 C CA . GLN A 1 82 ? 28.094 13.117 21.859 1 83.75 82 GLN A CA 1
ATOM 617 C C . GLN A 1 82 ? 28.141 12.992 20.328 1 83.75 82 GLN A C 1
ATOM 619 O O . GLN A 1 82 ? 27.781 11.953 19.781 1 83.75 82 GLN A O 1
ATOM 624 N N . ASN A 1 83 ? 28.297 14.047 19.781 1 75.31 83 ASN A N 1
ATOM 625 C CA . ASN A 1 83 ? 28.391 14.094 18.312 1 75.31 83 ASN A CA 1
ATOM 626 C C . ASN A 1 83 ? 29.844 14.008 17.859 1 75.31 83 ASN A C 1
ATOM 628 O O . ASN A 1 83 ? 30.328 14.891 17.141 1 75.31 83 ASN A O 1
ATOM 632 N N . LYS A 1 84 ? 30.547 13.086 18.516 1 71.12 84 LYS A N 1
ATOM 633 C CA . LYS A 1 84 ? 31.953 12.93 18.156 1 71.12 84 LYS A CA 1
ATOM 634 C C . LYS A 1 84 ? 32.094 12.227 16.812 1 71.12 84 LYS A C 1
ATOM 636 O O . LYS A 1 84 ? 31.141 12.148 16.031 1 71.12 84 LYS A O 1
ATOM 641 N N . GLU A 1 85 ? 33.25 11.578 16.703 1 76.06 85 GLU A N 1
ATOM 642 C CA . GLU A 1 85 ? 33.594 10.852 15.484 1 76.06 85 GLU A CA 1
ATOM 643 C C . GLU A 1 85 ? 32.562 9.781 15.164 1 76.06 85 GLU A C 1
ATOM 645 O O . GLU A 1 85 ? 32.281 8.906 15.992 1 76.06 85 GLU A O 1
ATOM 650 N N . THR A 1 86 ? 31.953 10.039 14.078 1 80.31 86 THR A N 1
ATOM 651 C CA . THR A 1 86 ? 30.906 9.117 13.648 1 80.31 86 THR A CA 1
ATOM 652 C C . THR A 1 86 ? 31.516 7.867 13.008 1 80.31 86 THR A C 1
ATOM 654 O O . THR A 1 86 ? 32.531 7.953 12.297 1 80.31 86 THR A O 1
ATOM 657 N N . LEU A 1 87 ? 30.984 6.781 13.477 1 85.88 87 LEU A N 1
ATOM 658 C CA . LEU A 1 87 ? 31.406 5.5 12.914 1 85.88 87 LEU A CA 1
ATOM 659 C C . LEU A 1 87 ? 30.562 5.156 11.688 1 85.88 87 LEU A C 1
ATOM 661 O O . LEU A 1 87 ? 29.359 5.434 11.656 1 85.88 87 LEU A O 1
ATOM 665 N N . THR A 1 88 ? 31.203 4.578 10.75 1 88.75 88 THR A N 1
ATOM 666 C CA . THR A 1 88 ? 30.484 4.031 9.602 1 88.75 88 THR A CA 1
ATOM 667 C C . THR A 1 88 ? 30.016 2.609 9.891 1 88.75 88 THR A C 1
ATOM 669 O O . THR A 1 88 ? 30.828 1.72 10.148 1 88.75 88 THR A O 1
ATOM 672 N N . PRO A 1 89 ? 28.75 2.455 9.844 1 94.19 89 PRO A N 1
ATOM 673 C CA . PRO A 1 89 ? 28.266 1.1 10.109 1 94.19 89 PRO A CA 1
ATOM 674 C C . PRO A 1 89 ? 28.656 0.106 9.023 1 94.19 89 PRO A C 1
ATOM 676 O O . PRO A 1 89 ? 28.859 0.497 7.867 1 94.19 89 PRO A O 1
ATOM 679 N N . ASP A 1 90 ? 28.875 -1.164 9.445 1 96.12 90 ASP A N 1
ATOM 680 C CA . ASP A 1 90 ? 28.922 -2.248 8.469 1 96.12 90 ASP A CA 1
ATOM 681 C C . ASP A 1 90 ? 27.562 -2.473 7.812 1 96.12 90 ASP A C 1
ATOM 683 O O . ASP A 1 90 ? 26.547 -2.617 8.508 1 96.12 90 ASP A O 1
ATOM 687 N N . ILE A 1 91 ? 27.578 -2.508 6.508 1 96.62 91 ILE A N 1
ATOM 688 C CA . ILE A 1 91 ? 26.328 -2.637 5.785 1 96.62 91 ILE A CA 1
ATOM 689 C C . ILE A 1 91 ? 26.266 -3.992 5.086 1 96.62 91 ILE A C 1
ATOM 691 O O . ILE A 1 91 ? 27.219 -4.391 4.406 1 96.62 91 ILE A O 1
ATOM 695 N N . ARG A 1 92 ? 25.203 -4.703 5.328 1 96.19 92 ARG A N 1
ATOM 696 C CA . ARG A 1 92 ? 24.969 -5.953 4.617 1 96.19 92 ARG A CA 1
ATOM 697 C C . ARG A 1 92 ? 23.5 -6.105 4.242 1 96.19 92 ARG A C 1
ATOM 699 O O . ARG A 1 92 ? 22.625 -5.539 4.898 1 96.19 92 ARG A O 1
ATOM 706 N N . GLN A 1 93 ? 23.281 -6.844 3.16 1 95.06 93 GLN A N 1
ATOM 707 C CA . GLN A 1 93 ? 21.922 -7.129 2.734 1 95.06 93 GLN A CA 1
ATOM 708 C C . GLN A 1 93 ? 21.422 -8.445 3.326 1 95.06 93 GLN A C 1
ATOM 710 O O . GLN A 1 93 ? 22.172 -9.43 3.385 1 95.06 93 GLN A O 1
ATOM 715 N N . HIS A 1 94 ? 20.328 -8.438 3.852 1 95.5 94 HIS A N 1
ATOM 716 C CA . HIS A 1 94 ? 19.609 -9.617 4.328 1 95.5 94 HIS A CA 1
ATOM 717 C C . HIS A 1 94 ? 18.188 -9.656 3.779 1 95.5 94 HIS A C 1
ATOM 719 O O . HIS A 1 94 ? 17.266 -9.141 4.406 1 95.5 94 HIS A O 1
ATOM 725 N N . GLY A 1 95 ? 18.016 -10.43 2.674 1 93.62 95 GLY A N 1
ATOM 726 C CA . GLY A 1 95 ? 16.734 -10.344 1.978 1 93.62 95 GLY A CA 1
ATOM 727 C C . GLY A 1 95 ? 16.391 -8.938 1.518 1 93.62 95 GLY A C 1
ATOM 728 O O . GLY A 1 95 ? 17.203 -8.289 0.85 1 93.62 95 GLY A O 1
ATOM 729 N N . ALA A 1 96 ? 15.242 -8.539 1.933 1 95.19 96 ALA A N 1
ATOM 730 C CA . ALA A 1 96 ? 14.773 -7.211 1.537 1 95.19 96 ALA A CA 1
ATOM 731 C C . ALA A 1 96 ? 15.32 -6.133 2.469 1 95.19 96 ALA A C 1
ATOM 733 O O . ALA A 1 96 ? 15.133 -4.938 2.229 1 95.19 96 ALA A O 1
ATOM 734 N N . PHE A 1 97 ? 16 -6.555 3.521 1 97.25 97 PHE A N 1
ATOM 735 C CA . PHE A 1 97 ? 16.453 -5.594 4.52 1 97.25 97 PHE A CA 1
ATOM 736 C C . PHE A 1 97 ? 17.922 -5.246 4.305 1 97.25 97 PHE A C 1
ATOM 738 O O . PHE A 1 97 ? 18.734 -6.117 3.975 1 97.25 97 PHE A O 1
ATOM 745 N N . THR A 1 98 ? 18.203 -4.023 4.449 1 97.81 98 THR A N 1
ATOM 746 C CA . THR A 1 98 ? 19.578 -3.562 4.645 1 97.81 98 THR A CA 1
ATOM 747 C C . THR A 1 98 ? 19.922 -3.488 6.133 1 97.81 98 THR A C 1
ATOM 749 O O . THR A 1 98 ? 19.25 -2.781 6.891 1 97.81 98 THR A O 1
ATOM 752 N N . ILE A 1 99 ? 20.906 -4.188 6.574 1 97.5 99 ILE A N 1
ATOM 753 C CA . ILE A 1 99 ? 21.328 -4.191 7.973 1 97.5 99 ILE A CA 1
ATOM 754 C C . ILE A 1 99 ? 22.547 -3.293 8.156 1 97.5 99 ILE A C 1
ATOM 756 O O . ILE A 1 99 ? 23.562 -3.471 7.477 1 97.5 99 ILE A O 1
ATOM 760 N N . LYS A 1 100 ? 22.406 -2.314 8.953 1 97.31 100 LYS A N 1
ATOM 761 C CA . LYS A 1 100 ? 23.516 -1.466 9.375 1 97.31 100 LYS A CA 1
ATOM 762 C C . LYS A 1 100 ? 23.938 -1.792 10.797 1 97.31 100 LYS A C 1
ATOM 764 O O . LYS A 1 100 ? 23.188 -1.582 11.75 1 97.31 100 LYS A O 1
ATOM 769 N N . GLN A 1 101 ? 25.188 -2.217 10.945 1 96.94 101 GLN A N 1
ATOM 770 C CA . GLN A 1 101 ? 25.609 -2.691 12.258 1 96.94 101 GLN A CA 1
ATOM 771 C C . GLN A 1 101 ? 26.859 -1.946 12.734 1 96.94 101 GLN A C 1
ATOM 773 O O . GLN A 1 101 ? 27.766 -1.698 11.945 1 96.94 101 GLN A O 1
ATOM 778 N N . CYS A 1 102 ? 26.812 -1.458 13.922 1 95.5 102 CYS A N 1
ATOM 779 C CA . CYS A 1 102 ? 27.969 -0.934 14.625 1 95.5 102 CYS A CA 1
ATOM 780 C C . CYS A 1 102 ? 28.328 -1.812 15.82 1 95.5 102 CYS A C 1
ATOM 782 O O . CYS A 1 102 ? 27.469 -2.158 16.625 1 95.5 102 CYS A O 1
ATOM 784 N N . GLY A 1 103 ? 29.625 -2.172 15.891 1 93.88 103 GLY A N 1
ATOM 785 C CA . GLY A 1 103 ? 30.062 -2.98 17.016 1 93.88 103 GLY A CA 1
ATOM 786 C C . GLY A 1 103 ? 29.344 -4.309 17.125 1 93.88 103 GLY A C 1
ATOM 787 O O . GLY A 1 103 ? 29.172 -5.008 16.125 1 93.88 103 GLY A O 1
ATOM 788 N N . ASN A 1 104 ? 29 -4.703 18.359 1 92.69 104 ASN A N 1
ATOM 789 C CA . ASN A 1 104 ? 28.328 -5.984 18.562 1 92.69 104 ASN A CA 1
ATOM 790 C C . ASN A 1 104 ? 26.844 -5.891 18.234 1 92.69 104 ASN A C 1
ATOM 792 O O . ASN A 1 104 ? 26.156 -6.906 18.188 1 92.69 104 ASN A O 1
ATOM 796 N N . GLY A 1 105 ? 26.344 -4.68 18.047 1 92.44 105 GLY A N 1
ATOM 797 C CA . GLY A 1 105 ? 24.969 -4.453 17.641 1 92.44 105 GLY A CA 1
ATOM 798 C C . GLY A 1 105 ? 23.953 -4.754 18.734 1 92.44 105 GLY A C 1
ATOM 799 O O . GLY A 1 105 ? 22.797 -5.027 18.453 1 92.44 105 GLY A O 1
ATOM 800 N N . LEU A 1 106 ? 24.328 -4.645 20.031 1 92.69 106 LEU A N 1
ATOM 801 C CA . LEU A 1 106 ? 23.469 -5.172 21.094 1 92.69 106 LEU A CA 1
ATOM 802 C C . LEU A 1 106 ? 22.906 -4.039 21.953 1 92.69 106 LEU A C 1
ATOM 804 O O . LEU A 1 106 ? 22.047 -4.27 22.797 1 92.69 106 LEU A O 1
ATOM 808 N N . ASP A 1 107 ? 23.344 -2.777 21.734 1 95.31 107 ASP A N 1
ATOM 809 C CA . ASP A 1 107 ? 22.938 -1.672 22.594 1 95.31 107 ASP A CA 1
ATOM 810 C C . ASP A 1 107 ? 21.562 -1.141 22.203 1 95.31 107 ASP A C 1
ATOM 812 O O . ASP A 1 107 ? 20.75 -0.83 23.078 1 95.31 107 ASP A O 1
ATOM 816 N N . MET A 1 108 ? 21.359 -1.015 20.938 1 96.62 108 MET A N 1
ATOM 817 C CA . MET A 1 108 ? 20.109 -0.44 20.438 1 96.62 108 MET A CA 1
ATOM 818 C C . MET A 1 108 ? 19.75 -0.995 19.062 1 96.62 108 MET A C 1
ATOM 820 O O . MET A 1 108 ? 20.625 -1.123 18.203 1 96.62 108 MET A O 1
ATOM 824 N N . SER A 1 109 ? 18.562 -1.387 18.922 1 97.25 109 SER A N 1
ATOM 825 C CA . SER A 1 109 ? 18.047 -1.849 17.641 1 97.25 109 SER A CA 1
ATOM 826 C C . SER A 1 109 ? 16.875 -0.983 17.172 1 97.25 109 SER A C 1
ATOM 828 O O . SER A 1 109 ? 16.016 -0.605 17.969 1 97.25 109 SER A O 1
ATOM 830 N N . LEU A 1 110 ? 16.875 -0.619 15.93 1 97.12 110 LEU A N 1
ATOM 831 C CA . LEU A 1 110 ? 15.766 0.165 15.391 1 97.12 110 LEU A CA 1
ATOM 832 C C . LEU A 1 110 ? 15.508 -0.195 13.93 1 97.12 110 LEU A C 1
ATOM 834 O O . LEU A 1 110 ? 16.391 -0.729 13.258 1 97.12 110 LEU A O 1
ATOM 838 N N . PHE A 1 111 ? 14.266 -0.053 13.547 1 98.06 111 PHE A N 1
ATOM 839 C CA . PHE A 1 111 ? 13.922 -0.053 12.133 1 98.06 111 PHE A CA 1
ATOM 840 C C . PHE A 1 111 ? 13.859 1.37 11.586 1 98.06 111 PHE A C 1
ATOM 842 O O . PHE A 1 111 ? 13.453 2.293 12.297 1 98.06 111 PHE A O 1
ATOM 849 N N . CYS A 1 112 ? 14.289 1.574 10.367 1 97.75 112 CYS A N 1
ATOM 850 C CA . CYS A 1 112 ? 14.203 2.867 9.703 1 97.75 112 CYS A CA 1
ATOM 851 C C . CYS A 1 112 ? 13.289 2.795 8.484 1 97.75 112 CYS A C 1
ATOM 853 O O . CYS A 1 112 ? 13.375 1.853 7.695 1 97.75 112 CYS A O 1
ATOM 855 N N . ALA A 1 113 ? 12.422 3.693 8.406 1 97.5 113 ALA A N 1
ATOM 856 C CA . ALA A 1 113 ? 11.539 3.848 7.25 1 97.5 113 ALA A CA 1
ATOM 857 C C . ALA A 1 113 ? 11.852 5.133 6.488 1 97.5 113 ALA A C 1
ATOM 859 O O . ALA A 1 113 ? 12.266 6.129 7.086 1 97.5 113 ALA A O 1
ATOM 860 N N . ARG A 1 114 ? 11.711 5.062 5.262 1 96.38 114 ARG A N 1
ATOM 861 C CA . ARG A 1 114 ? 11.867 6.227 4.395 1 96.38 114 ARG A CA 1
ATOM 862 C C . ARG A 1 114 ? 10.602 6.473 3.576 1 96.38 114 ARG A C 1
ATOM 864 O O . ARG A 1 114 ? 9.961 5.527 3.111 1 96.38 114 ARG A O 1
ATOM 871 N N . PHE A 1 115 ? 10.281 7.719 3.432 1 96.19 115 PHE A N 1
ATOM 872 C CA . PHE A 1 115 ? 9.094 8.117 2.682 1 96.19 115 PHE A CA 1
ATOM 873 C C . PHE A 1 115 ? 9.445 9.133 1.604 1 96.19 115 PHE A C 1
ATOM 875 O O . PHE A 1 115 ? 10.18 10.094 1.866 1 96.19 115 PHE A O 1
ATOM 882 N N . ARG A 1 116 ? 9.016 8.859 0.444 1 94.94 116 ARG A N 1
ATOM 883 C CA . ARG A 1 116 ? 9.016 9.859 -0.622 1 94.94 116 ARG A CA 1
ATOM 884 C C . ARG A 1 116 ? 7.613 10.406 -0.851 1 94.94 116 ARG A C 1
ATOM 886 O O . ARG A 1 116 ? 6.625 9.695 -0.681 1 94.94 116 ARG A O 1
ATOM 893 N N . TYR A 1 117 ? 7.527 11.695 -1.181 1 93.75 117 TYR A N 1
ATOM 894 C CA . TYR A 1 117 ? 6.23 12.344 -1.33 1 93.75 117 TYR A CA 1
ATOM 895 C C . TYR A 1 117 ? 6.328 13.555 -2.252 1 93.75 117 TYR A C 1
ATOM 897 O O . TYR A 1 117 ? 7.426 13.961 -2.637 1 93.75 117 TYR A O 1
ATOM 905 N N . ASP A 1 118 ? 5.176 14.055 -2.662 1 92.56 118 ASP A N 1
ATOM 906 C CA . ASP A 1 118 ? 5.133 15.336 -3.369 1 92.56 118 ASP A CA 1
ATOM 907 C C . ASP A 1 118 ? 5.539 16.484 -2.451 1 92.56 118 ASP A C 1
ATOM 909 O O . ASP A 1 118 ? 4.953 16.672 -1.381 1 92.56 118 ASP A O 1
ATOM 913 N N . THR A 1 119 ? 6.492 17.234 -2.871 1 88.56 119 THR A N 1
ATOM 914 C CA . THR A 1 119 ? 7.086 18.25 -2.016 1 88.56 119 THR A CA 1
ATOM 915 C C . THR A 1 119 ? 6.086 19.375 -1.732 1 88.56 119 THR A C 1
ATOM 917 O O . THR A 1 119 ? 6.289 20.188 -0.827 1 88.56 119 THR A O 1
ATOM 920 N N . HIS A 1 120 ? 5.043 19.422 -2.443 1 89.62 120 HIS A N 1
ATOM 921 C CA . HIS A 1 120 ? 4.039 20.469 -2.236 1 89.62 120 HIS A CA 1
ATOM 922 C C . HIS A 1 120 ? 2.863 19.938 -1.42 1 89.62 120 HIS A C 1
ATOM 924 O O . HIS A 1 120 ? 1.871 20.641 -1.228 1 89.62 120 HIS A O 1
ATOM 930 N N . ALA A 1 121 ? 3.084 18.719 -0.975 1 89.62 121 ALA A N 1
ATOM 931 C CA . ALA A 1 121 ? 1.998 18.109 -0.21 1 89.62 121 ALA A CA 1
ATOM 932 C C . ALA A 1 121 ? 1.837 18.781 1.147 1 89.62 121 ALA A C 1
ATOM 934 O O . ALA A 1 121 ? 2.812 18.953 1.883 1 89.62 121 ALA A O 1
ATOM 935 N N . ASP A 1 122 ? 0.648 19.094 1.512 1 92.62 122 ASP A N 1
ATOM 936 C CA . ASP A 1 122 ? 0.308 19.781 2.754 1 92.62 122 ASP A CA 1
ATOM 937 C C . ASP A 1 122 ? 0.589 18.891 3.967 1 92.62 122 ASP A C 1
ATOM 939 O O . ASP A 1 122 ? 0.974 19.391 5.027 1 92.62 122 ASP A O 1
ATOM 943 N N . LEU A 1 123 ? 0.43 17.656 3.801 1 93.75 123 LEU A N 1
ATOM 944 C CA . LEU A 1 123 ? 0.542 16.719 4.906 1 93.75 123 LEU A CA 1
ATOM 945 C C . LEU A 1 123 ? 1.899 16.828 5.59 1 93.75 123 LEU A C 1
ATOM 947 O O . LEU A 1 123 ? 1.973 17.094 6.793 1 93.75 123 LEU A O 1
ATOM 951 N N . MET A 1 124 ? 2.975 16.766 4.844 1 92.75 124 MET A N 1
ATOM 952 C CA . MET A 1 124 ? 4.324 16.766 5.402 1 92.75 124 MET A CA 1
ATOM 953 C C . MET A 1 124 ? 4.742 18.188 5.789 1 92.75 124 MET A C 1
ATOM 955 O O . MET A 1 124 ? 5.379 18.391 6.824 1 92.75 124 MET A O 1
ATOM 959 N N . ASN A 1 125 ? 4.273 19.125 4.996 1 92 125 ASN A N 1
ATOM 960 C CA . ASN A 1 125 ? 4.652 20.516 5.242 1 92 125 ASN A CA 1
ATOM 961 C C . ASN A 1 125 ? 3.957 21.078 6.477 1 92 125 ASN A C 1
ATOM 963 O O . ASN A 1 125 ? 4.414 22.062 7.055 1 92 125 ASN A O 1
ATOM 967 N N . GLY A 1 126 ? 2.867 20.438 6.797 1 94.38 126 GLY A N 1
ATOM 968 C CA . GLY A 1 126 ? 2.115 20.891 7.953 1 94.38 126 GLY A CA 1
ATOM 969 C C . GLY A 1 126 ? 2.662 20.375 9.266 1 94.38 126 GLY A C 1
ATOM 970 O O . GLY A 1 126 ? 2.221 20.781 10.344 1 94.38 126 GLY A O 1
ATOM 971 N N . LEU A 1 127 ? 3.65 19.531 9.266 1 94.69 127 LEU A N 1
ATOM 972 C CA . LEU A 1 127 ? 4.258 18.922 10.445 1 94.69 127 LEU A CA 1
ATOM 973 C C . LEU A 1 127 ? 5.523 19.672 10.852 1 94.69 127 LEU A C 1
ATOM 975 O O . LEU A 1 127 ? 6.129 20.359 10.031 1 94.69 127 LEU A O 1
ATOM 979 N N . PRO A 1 128 ? 5.906 19.609 12.094 1 94.69 128 PRO A N 1
ATOM 980 C CA . PRO A 1 128 ? 7.199 20.172 12.484 1 94.69 128 PRO A CA 1
ATOM 981 C C . PRO A 1 128 ? 8.383 19.438 11.875 1 94.69 128 PRO A C 1
ATOM 983 O O . PRO A 1 128 ? 8.195 18.406 11.211 1 94.69 128 PRO A O 1
ATOM 986 N N . GLU A 1 129 ? 9.562 20 12.094 1 93.5 129 GLU A N 1
ATOM 987 C CA . GLU A 1 129 ? 10.773 19.406 11.531 1 93.5 129 GLU A CA 1
ATOM 988 C C . GLU A 1 129 ? 11.031 18.031 12.109 1 93.5 129 GLU A C 1
ATOM 990 O O . GLU A 1 129 ? 11.688 17.188 11.469 1 93.5 129 GLU A O 1
ATOM 995 N N . THR A 1 130 ? 10.594 17.875 13.359 1 94.5 130 THR A N 1
ATOM 996 C CA . THR A 1 130 ? 10.766 16.609 14.047 1 94.5 130 THR A CA 1
ATOM 997 C C . THR A 1 130 ? 9.516 16.25 14.844 1 94.5 130 THR A C 1
ATOM 999 O O . THR A 1 130 ? 8.961 17.094 15.555 1 94.5 130 THR A O 1
ATOM 1002 N N . VAL A 1 131 ? 9.086 15.086 14.672 1 94.62 131 VAL A N 1
ATOM 1003 C CA . VAL A 1 131 ? 7.977 14.539 15.445 1 94.62 131 VAL A CA 1
ATOM 1004 C C . VAL A 1 131 ? 8.484 13.43 16.359 1 94.62 131 VAL A C 1
ATOM 1006 O O . VAL A 1 131 ? 9.047 12.438 15.898 1 94.62 131 VAL A O 1
ATOM 1009 N N . PHE A 1 132 ? 8.328 13.625 17.656 1 93.44 132 PHE A N 1
ATOM 1010 C CA . PHE A 1 132 ? 8.75 12.656 18.656 1 93.44 132 PHE A CA 1
ATOM 1011 C C . PHE A 1 132 ? 7.539 12.047 19.344 1 93.44 132 PHE A C 1
ATOM 1013 O O . PHE A 1 132 ? 6.727 12.758 19.938 1 93.44 132 PHE A O 1
ATOM 1020 N N . LEU A 1 133 ? 7.488 10.734 19.234 1 92.38 133 LEU A N 1
ATOM 1021 C CA . LEU A 1 133 ? 6.352 10.047 19.828 1 92.38 133 LEU A CA 1
ATOM 1022 C C . LEU A 1 133 ? 6.812 8.836 20.641 1 92.38 133 LEU A C 1
ATOM 1024 O O . LEU A 1 133 ? 7.898 8.297 20.391 1 92.38 133 LEU A O 1
ATOM 1028 N N . ASN A 1 134 ? 6.156 8.539 21.625 1 88.81 134 ASN A N 1
ATOM 1029 C CA . ASN A 1 134 ? 6.168 7.23 22.281 1 88.81 134 ASN A CA 1
ATOM 1030 C C . ASN A 1 134 ? 4.824 6.52 22.125 1 88.81 134 ASN A C 1
ATOM 1032 O O . ASN A 1 134 ? 3.854 6.871 22.797 1 88.81 134 ASN A O 1
ATOM 1036 N N . ILE A 1 135 ? 4.805 5.691 21.203 1 72.81 135 ILE A N 1
ATOM 1037 C CA . ILE A 1 135 ? 3.512 5.105 20.859 1 72.81 135 ILE A CA 1
ATOM 1038 C C . ILE A 1 135 ? 3.387 3.729 21.516 1 72.81 135 ILE A C 1
ATOM 1040 O O . ILE A 1 135 ? 4.113 2.797 21.156 1 72.81 135 ILE A O 1
ATOM 1044 N N . THR A 1 136 ? 2.584 3.658 22.484 1 79.5 136 THR A N 1
ATOM 1045 C CA . THR A 1 136 ? 2.246 2.389 23.125 1 79.5 136 THR A CA 1
ATOM 1046 C C . THR A 1 136 ? 0.994 1.785 22.5 1 79.5 136 THR A C 1
ATOM 1048 O O . THR A 1 136 ? 0.435 0.818 23.016 1 79.5 136 THR A O 1
ATOM 1051 N N . HIS A 1 137 ? 0.663 2.373 21.469 1 81.62 137 HIS A N 1
ATOM 1052 C CA . HIS A 1 137 ? -0.524 1.907 20.75 1 81.62 137 HIS A CA 1
ATOM 1053 C C . HIS A 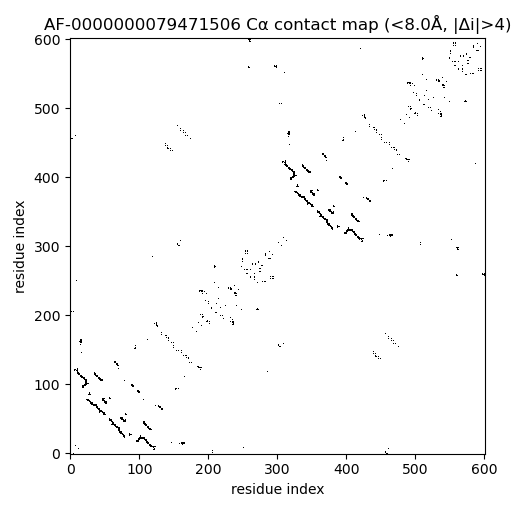1 137 ? -0.335 0.484 20.25 1 81.62 137 HIS A C 1
ATOM 1055 O O . HIS A 1 137 ? 0.697 0.166 19.641 1 81.62 137 HIS A O 1
ATOM 1061 N N . PRO A 1 138 ? -1.384 -0.311 20.516 1 87.69 138 PRO A N 1
ATOM 1062 C CA . PRO A 1 138 ? -1.262 -1.697 20.047 1 87.69 138 PRO A CA 1
ATOM 1063 C C . PRO A 1 138 ? -0.991 -1.804 18.562 1 87.69 138 PRO A C 1
ATOM 1065 O O . PRO A 1 138 ? -0.267 -2.701 18.109 1 87.69 138 PRO A O 1
ATOM 1068 N N . GLY A 1 139 ? -1.559 -0.858 17.828 1 89.56 139 GLY A N 1
ATOM 1069 C CA . GLY A 1 139 ? -1.328 -0.864 16.406 1 89.56 139 GLY A CA 1
ATOM 1070 C C . GLY A 1 139 ? 0.143 -0.823 16.031 1 89.56 139 GLY A C 1
ATOM 1071 O O . GLY A 1 139 ? 0.579 -1.527 15.117 1 89.56 139 GLY A O 1
ATOM 1072 N N . LEU A 1 140 ? 0.924 -0.038 16.703 1 90.69 140 LEU A N 1
ATOM 1073 C CA . LEU A 1 140 ? 2.355 0.057 16.438 1 90.69 140 LEU A CA 1
ATOM 1074 C C . LEU A 1 140 ? 3.064 -1.241 16.812 1 90.69 140 LEU A C 1
ATOM 1076 O O . LEU A 1 140 ? 3.984 -1.672 16.109 1 90.69 140 LEU A O 1
ATOM 1080 N N . GLN A 1 141 ? 2.639 -1.793 17.906 1 92.56 141 GLN A N 1
ATOM 1081 C CA . GLN A 1 141 ? 3.242 -3.051 18.328 1 92.56 141 GLN A CA 1
ATOM 1082 C C . GLN A 1 141 ? 3.047 -4.137 17.281 1 92.56 141 GLN A C 1
ATOM 1084 O O . GLN A 1 141 ? 3.953 -4.938 17.031 1 92.56 141 GLN A O 1
ATOM 1089 N N . TYR A 1 142 ? 1.853 -4.152 16.719 1 95.25 142 TYR A N 1
ATOM 1090 C CA . TYR A 1 142 ? 1.597 -5.137 15.672 1 95.25 142 TYR A CA 1
ATOM 1091 C C . TYR A 1 142 ? 2.49 -4.891 14.461 1 95.25 142 TYR A C 1
ATOM 1093 O O . TYR A 1 142 ? 3.045 -5.832 13.891 1 95.25 142 TYR A O 1
ATOM 1101 N N . VAL A 1 143 ? 2.699 -3.625 14.039 1 96.44 143 VAL A N 1
ATOM 1102 C CA . VAL A 1 143 ? 3.566 -3.279 12.914 1 96.44 143 VAL A CA 1
ATOM 1103 C C . VAL A 1 143 ? 4.996 -3.723 13.211 1 96.44 143 VAL A C 1
ATOM 1105 O O . VAL A 1 143 ? 5.629 -4.395 12.391 1 96.44 143 VAL A O 1
ATOM 1108 N N . VAL A 1 144 ? 5.48 -3.406 14.391 1 94.94 144 VAL A N 1
ATOM 1109 C CA . VAL A 1 144 ? 6.852 -3.727 14.789 1 94.94 144 VAL A CA 1
ATOM 1110 C C . VAL A 1 144 ? 7.043 -5.242 14.797 1 94.94 144 VAL A C 1
ATOM 1112 O O . VAL A 1 144 ? 8.055 -5.75 14.312 1 94.94 144 VAL A O 1
ATOM 1115 N N . SER A 1 145 ? 6.082 -5.957 15.367 1 95.75 145 SER A N 1
ATOM 1116 C CA . SER A 1 145 ? 6.172 -7.414 15.422 1 95.75 145 SER A CA 1
ATOM 1117 C C . SER A 1 145 ? 6.219 -8.016 14.023 1 95.75 145 SER A C 1
ATOM 1119 O O . SER A 1 145 ? 6.98 -8.953 13.773 1 95.75 145 SER A O 1
ATOM 1121 N N . MET A 1 146 ? 5.48 -7.504 13.141 1 96.5 146 MET A N 1
ATOM 1122 C CA . MET A 1 146 ? 5.488 -7.996 11.766 1 96.5 146 MET A CA 1
ATOM 1123 C C . MET A 1 146 ? 6.824 -7.699 11.094 1 96.5 146 MET A C 1
ATOM 1125 O O . MET A 1 146 ? 7.352 -8.539 10.359 1 96.5 146 MET A O 1
ATOM 1129 N N . LEU A 1 147 ? 7.359 -6.488 11.289 1 97.25 147 LEU A N 1
ATOM 1130 C CA . LEU A 1 147 ? 8.664 -6.141 10.742 1 97.25 147 LEU A CA 1
ATOM 1131 C C . LEU A 1 147 ? 9.742 -7.086 11.266 1 97.25 147 LEU A C 1
ATOM 1133 O O . LEU A 1 147 ? 10.625 -7.5 10.508 1 97.25 147 LEU A O 1
ATOM 1137 N N . GLN A 1 148 ? 9.633 -7.367 12.578 1 96 148 GLN A N 1
ATOM 1138 C CA . GLN A 1 148 ? 10.578 -8.305 13.172 1 96 148 GLN A CA 1
ATOM 1139 C C . GLN A 1 148 ? 10.5 -9.672 12.492 1 96 148 GLN A C 1
ATOM 1141 O O . GLN A 1 148 ? 11.531 -10.273 12.18 1 96 148 GLN A O 1
ATOM 1146 N N . LEU A 1 149 ? 9.328 -10.172 12.281 1 95.75 149 LEU A N 1
ATOM 1147 C CA . LEU A 1 149 ? 9.148 -11.445 11.586 1 95.75 149 LEU A CA 1
ATOM 1148 C C . LEU A 1 149 ? 9.766 -11.391 10.195 1 95.75 149 LEU A C 1
ATOM 1150 O O . LEU A 1 149 ? 10.484 -12.312 9.797 1 95.75 149 LEU A O 1
ATOM 1154 N N . GLU A 1 150 ? 9.539 -10.312 9.469 1 96.5 150 GLU A N 1
ATOM 1155 C CA . GLU A 1 150 ? 10.023 -10.156 8.102 1 96.5 150 GLU A CA 1
ATOM 1156 C C . GLU A 1 150 ? 11.539 -10.055 8.055 1 96.5 150 GLU A C 1
ATOM 1158 O O . GLU A 1 150 ? 12.172 -10.43 7.066 1 96.5 150 GLU A O 1
ATOM 1163 N N . SER A 1 151 ? 12.109 -9.508 9.102 1 96.31 151 SER A N 1
ATOM 1164 C CA . SER A 1 151 ? 13.547 -9.242 9.102 1 96.31 151 SER A CA 1
ATOM 1165 C C . SER A 1 151 ? 14.336 -10.477 9.547 1 96.31 151 SER A C 1
ATOM 1167 O O . SER A 1 151 ? 15.555 -10.531 9.367 1 96.31 151 SER A O 1
ATOM 1169 N N . GLU A 1 152 ? 13.688 -11.43 10.148 1 94.94 152 GLU A N 1
ATOM 1170 C CA . GLU A 1 152 ? 14.359 -12.594 10.719 1 94.94 152 GLU A CA 1
ATOM 1171 C C . GLU A 1 152 ? 14.984 -13.461 9.633 1 94.94 152 GLU A C 1
ATOM 1173 O O . GLU A 1 152 ? 16.125 -13.93 9.781 1 94.94 152 GLU A O 1
ATOM 1178 N N . LYS A 1 153 ? 14.297 -13.734 8.602 1 93.56 153 LYS A N 1
ATOM 1179 C CA . LYS A 1 153 ? 14.773 -14.516 7.461 1 93.56 153 LYS A CA 1
ATOM 1180 C C . LYS A 1 153 ? 14.156 -14.031 6.156 1 93.56 153 LYS A C 1
ATOM 1182 O O . LYS A 1 153 ? 13.086 -13.414 6.164 1 93.56 153 LYS A O 1
ATOM 1187 N N . PRO A 1 154 ? 14.852 -14.359 5.16 1 92.25 154 PRO A N 1
ATOM 1188 C CA . PRO A 1 154 ? 14.273 -13.992 3.865 1 92.25 154 PRO A CA 1
ATOM 1189 C C . PRO A 1 154 ? 12.977 -14.734 3.566 1 92.25 154 PRO A C 1
ATOM 1191 O O . PRO A 1 154 ? 12.914 -15.953 3.703 1 92.25 154 PRO A O 1
ATOM 1194 N N . LEU A 1 155 ? 11.945 -14.031 3.248 1 93.5 155 LEU A N 1
ATOM 1195 C CA . LEU A 1 155 ? 10.641 -14.57 2.871 1 93.5 155 LEU A CA 1
ATOM 1196 C C . LEU A 1 155 ? 10.188 -14.016 1.525 1 93.5 155 LEU A C 1
ATOM 1198 O O . LEU A 1 155 ? 10.555 -12.898 1.16 1 93.5 155 LEU A O 1
ATOM 1202 N N . ALA A 1 156 ? 9.414 -14.773 0.822 1 94.12 156 ALA A N 1
ATOM 1203 C CA . ALA A 1 156 ? 8.859 -14.297 -0.443 1 94.12 156 ALA A CA 1
ATOM 1204 C C . ALA A 1 156 ? 7.879 -13.148 -0.215 1 94.12 156 ALA A C 1
ATOM 1206 O O . ALA A 1 156 ? 7.09 -13.18 0.73 1 94.12 156 ALA A O 1
ATOM 1207 N N . GLY A 1 157 ? 8.039 -12.094 -1.013 1 96.69 157 GLY A N 1
ATOM 1208 C CA . GLY A 1 157 ? 7.074 -11.008 -1.001 1 96.69 157 GLY A CA 1
ATOM 1209 C C . GLY A 1 157 ? 7.34 -9.984 0.087 1 96.69 157 GLY A C 1
ATOM 1210 O O . GLY A 1 157 ? 6.492 -9.141 0.372 1 96.69 157 GLY A O 1
ATOM 1211 N N . THR A 1 158 ? 8.516 -10.047 0.725 1 97.75 158 THR A N 1
ATOM 1212 C CA . THR A 1 158 ? 8.828 -9.18 1.859 1 97.75 158 THR A CA 1
ATOM 1213 C C . THR A 1 158 ? 8.773 -7.711 1.451 1 97.75 158 THR A C 1
ATOM 1215 O O . THR A 1 158 ? 8.312 -6.863 2.221 1 97.75 158 THR A O 1
ATOM 1218 N N . VAL A 1 159 ? 9.219 -7.367 0.271 1 97.81 159 VAL A N 1
ATOM 1219 C CA . VAL A 1 159 ? 9.234 -5.98 -0.173 1 97.81 159 VAL A CA 1
ATOM 1220 C C . VAL A 1 159 ? 7.805 -5.434 -0.199 1 97.81 159 VAL A C 1
ATOM 1222 O O . VAL A 1 159 ? 7.547 -4.328 0.291 1 97.81 159 VAL A O 1
ATOM 1225 N N . SER A 1 160 ? 6.855 -6.188 -0.741 1 97.56 160 SER A N 1
ATOM 1226 C CA . SER A 1 160 ? 5.453 -5.785 -0.765 1 97.56 160 SER A CA 1
ATOM 1227 C C . SER A 1 160 ? 4.914 -5.574 0.646 1 97.56 160 SER A C 1
ATOM 1229 O O . SER A 1 160 ? 4.184 -4.617 0.901 1 97.56 160 SER A O 1
ATOM 1231 N N . VAL A 1 161 ? 5.312 -6.438 1.547 1 97.94 161 VAL A N 1
ATOM 1232 C CA . VAL A 1 161 ? 4.828 -6.383 2.922 1 97.94 161 VAL A CA 1
ATOM 1233 C C . VAL A 1 161 ? 5.391 -5.145 3.617 1 97.94 161 VAL A C 1
ATOM 1235 O O . VAL A 1 161 ? 4.637 -4.352 4.191 1 97.94 161 VAL A O 1
ATOM 1238 N N . VAL A 1 162 ? 6.691 -4.93 3.531 1 98.19 162 VAL A N 1
ATOM 1239 C CA . VAL A 1 162 ? 7.309 -3.85 4.293 1 98.19 162 VAL A CA 1
ATOM 1240 C C . VAL A 1 162 ? 6.902 -2.502 3.703 1 98.19 162 VAL A C 1
ATOM 1242 O O . VAL A 1 162 ? 6.777 -1.512 4.43 1 98.19 162 VAL A O 1
ATOM 1245 N N . ASN A 1 163 ? 6.633 -2.426 2.393 1 98 163 ASN A N 1
ATOM 1246 C CA . ASN A 1 163 ? 6.09 -1.209 1.796 1 98 163 ASN A CA 1
ATOM 1247 C C . ASN A 1 163 ? 4.688 -0.909 2.312 1 98 163 AS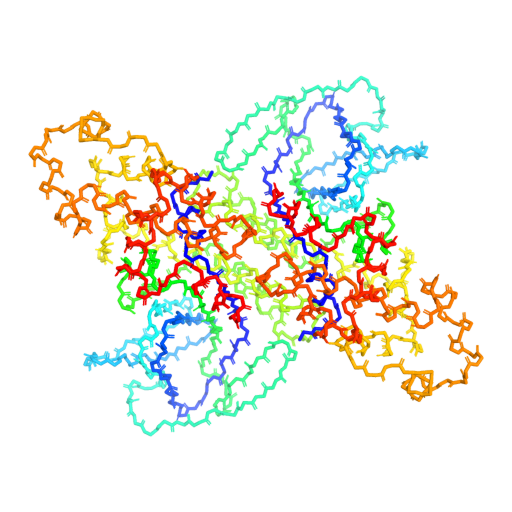N A C 1
ATOM 1249 O O . ASN A 1 163 ? 4.379 0.231 2.664 1 98 163 ASN A O 1
ATOM 1253 N N . ALA A 1 164 ? 3.855 -1.928 2.332 1 98.06 164 ALA A N 1
ATOM 1254 C CA . ALA A 1 164 ? 2.506 -1.745 2.855 1 98.06 164 ALA A CA 1
ATOM 1255 C C . ALA A 1 164 ? 2.537 -1.323 4.32 1 98.06 164 ALA A C 1
ATOM 1257 O O . ALA A 1 164 ? 1.788 -0.435 4.734 1 98.06 164 ALA A O 1
ATOM 1258 N N . LEU A 1 165 ? 3.404 -1.949 5.094 1 98.12 165 LEU A N 1
ATOM 1259 C CA . LEU A 1 165 ? 3.516 -1.627 6.512 1 98.12 165 LEU A CA 1
ATOM 1260 C C . LEU A 1 165 ? 3.994 -0.192 6.707 1 98.12 165 LEU A C 1
ATOM 1262 O O . LEU A 1 165 ? 3.623 0.464 7.684 1 98.12 165 LEU A O 1
ATOM 1266 N N . SER A 1 166 ? 4.801 0.335 5.793 1 97.94 166 SER A N 1
ATOM 1267 C CA . SER A 1 166 ? 5.234 1.725 5.883 1 97.94 166 SER A CA 1
ATOM 1268 C C . SER A 1 166 ? 4.051 2.682 5.812 1 97.94 166 SER A C 1
ATOM 1270 O O . SER A 1 166 ? 4.031 3.705 6.5 1 97.94 166 SER A O 1
ATOM 1272 N N . SER A 1 167 ? 3.039 2.389 4.988 1 97.44 167 SER A N 1
ATOM 1273 C CA . SER A 1 167 ? 1.833 3.205 4.898 1 97.44 167 SER A CA 1
ATOM 1274 C C . SER A 1 167 ? 1.048 3.176 6.203 1 97.44 167 SER A C 1
ATOM 1276 O O . SER A 1 167 ? 0.59 4.215 6.684 1 97.44 167 SER A O 1
ATOM 1278 N N . VAL A 1 168 ? 0.929 1.992 6.75 1 97.62 168 VAL A N 1
ATOM 1279 C CA . VAL A 1 168 ? 0.252 1.853 8.031 1 97.62 168 VAL A CA 1
ATOM 1280 C C . VAL A 1 168 ? 0.986 2.668 9.094 1 97.62 168 VAL A C 1
ATOM 1282 O O . VAL A 1 168 ? 0.365 3.42 9.852 1 97.62 168 VAL A O 1
ATOM 1285 N N . LEU A 1 169 ? 2.279 2.529 9.094 1 96.88 169 LEU A N 1
ATOM 1286 C CA . LEU A 1 169 ? 3.127 3.219 10.062 1 96.88 169 LEU A CA 1
ATOM 1287 C C . LEU A 1 169 ? 2.92 4.73 9.984 1 96.88 169 LEU A C 1
ATOM 1289 O O . LEU A 1 169 ? 2.736 5.387 11.008 1 96.88 169 LEU A O 1
ATOM 1293 N N . LEU A 1 170 ? 2.926 5.25 8.812 1 96.62 170 LEU A N 1
ATOM 1294 C CA . LEU A 1 170 ? 2.768 6.688 8.633 1 96.62 170 LEU A CA 1
ATOM 1295 C C . LEU A 1 170 ? 1.442 7.168 9.211 1 96.62 170 LEU A C 1
ATOM 1297 O O . LEU A 1 170 ? 1.401 8.164 9.938 1 96.62 170 LEU A O 1
ATOM 1301 N N . VAL A 1 171 ? 0.386 6.504 8.922 1 96.75 171 VAL A N 1
ATOM 1302 C CA . VAL A 1 171 ? -0.932 6.895 9.414 1 96.75 171 VAL A CA 1
ATOM 1303 C C . VAL A 1 171 ? -0.957 6.836 10.938 1 96.75 171 VAL A C 1
ATOM 1305 O O . VAL A 1 171 ? -1.495 7.73 11.594 1 96.75 171 VAL A O 1
ATOM 1308 N N . LEU A 1 172 ? -0.386 5.762 11.531 1 95.62 172 LEU A N 1
ATOM 1309 C CA . LEU A 1 172 ? -0.346 5.629 12.984 1 95.62 172 LEU A CA 1
ATOM 1310 C C . LEU A 1 172 ? 0.417 6.789 13.609 1 95.62 172 LEU A C 1
ATOM 1312 O O . LEU A 1 172 ? -0.007 7.332 14.633 1 95.62 172 LEU A O 1
ATOM 1316 N N . ILE A 1 173 ? 1.531 7.168 12.992 1 95.12 173 ILE A N 1
ATOM 1317 C CA . ILE A 1 173 ? 2.342 8.281 13.469 1 95.12 173 ILE A CA 1
ATOM 1318 C C . ILE A 1 173 ? 1.521 9.57 13.43 1 95.12 173 ILE A C 1
ATOM 1320 O O . ILE A 1 173 ? 1.47 10.312 14.414 1 95.12 173 ILE A O 1
ATOM 1324 N N . LEU A 1 174 ? 0.829 9.789 12.344 1 94.31 174 LEU A N 1
ATOM 1325 C CA . LEU A 1 174 ? 0.051 11.016 12.164 1 94.31 174 LEU A CA 1
ATOM 1326 C C . LEU A 1 174 ? -1.11 11.07 13.156 1 94.31 174 LEU A C 1
ATOM 1328 O O . LEU A 1 174 ? -1.354 12.102 13.773 1 94.31 174 LEU A O 1
ATOM 1332 N N . ARG A 1 175 ? -1.812 9.945 13.383 1 93.12 175 ARG A N 1
ATOM 1333 C CA . ARG A 1 175 ? -2.889 9.867 14.359 1 93.12 175 ARG A CA 1
ATOM 1334 C C . ARG A 1 175 ? -2.381 10.219 15.758 1 93.12 175 ARG A C 1
ATOM 1336 O O . ARG A 1 175 ? -2.977 11.047 16.453 1 93.12 175 ARG A O 1
ATOM 1343 N N . ALA A 1 176 ? -1.309 9.539 16.078 1 92.12 176 ALA A N 1
ATOM 1344 C CA . ALA A 1 176 ? -0.755 9.734 17.406 1 92.12 176 ALA A CA 1
ATOM 1345 C C . ALA A 1 176 ? -0.342 11.188 17.625 1 92.12 176 ALA A C 1
ATOM 1347 O O . ALA A 1 176 ? -0.571 11.75 18.703 1 92.12 176 ALA A O 1
ATOM 1348 N N . TYR A 1 177 ? 0.271 11.758 16.625 1 93.31 177 TYR A N 1
ATOM 1349 C CA . TYR A 1 177 ? 0.72 13.141 16.75 1 93.31 177 TYR A CA 1
ATOM 1350 C C . TYR A 1 177 ? -0.467 14.094 16.859 1 93.31 177 TYR A C 1
ATOM 1352 O O . TYR A 1 177 ? -0.483 14.984 17.703 1 93.31 177 TYR A O 1
ATOM 1360 N N . LEU A 1 178 ? -1.442 13.891 15.984 1 89.38 178 LEU A N 1
ATOM 1361 C CA . LEU A 1 178 ? -2.604 14.766 15.914 1 89.38 178 LEU A CA 1
ATOM 1362 C C . LEU A 1 178 ? -3.453 14.648 17.172 1 89.38 178 LEU A C 1
ATOM 1364 O O . LEU A 1 178 ? -4.18 15.578 17.531 1 89.38 178 LEU A O 1
ATOM 1368 N N . GLU A 1 179 ? -3.371 13.562 17.812 1 86.31 179 GLU A N 1
ATOM 1369 C CA . GLU A 1 179 ? -4.191 13.32 18.984 1 86.31 179 GLU A CA 1
ATOM 1370 C C . GLU A 1 179 ? -3.525 13.867 20.25 1 86.31 179 GLU A C 1
ATOM 1372 O O . GLU A 1 179 ? -4.16 13.961 21.297 1 86.31 179 GLU A O 1
ATOM 1377 N N . GLN A 1 180 ? -2.268 14.203 20.031 1 84.38 180 GLN A N 1
ATOM 1378 C CA . GLN A 1 180 ? -1.603 14.789 21.188 1 84.38 180 GLN A CA 1
ATOM 1379 C C . GLN A 1 180 ? -2.238 16.125 21.578 1 84.38 180 GLN A C 1
ATOM 1381 O O . GLN A 1 180 ? -2.615 16.906 20.703 1 84.38 180 GLN A O 1
ATOM 1386 N N . GLU A 1 181 ? -2.826 16.297 22.703 1 70.69 181 GLU A N 1
ATOM 1387 C CA . GLU A 1 181 ? -3.494 17.516 23.141 1 70.69 181 GLU A CA 1
ATOM 1388 C C . GLU A 1 181 ? -2.492 18.656 23.359 1 70.69 181 GLU A C 1
ATOM 1390 O O . GLU A 1 181 ? -2.766 19.812 23.016 1 70.69 181 GLU A O 1
ATOM 1395 N N . LYS A 1 182 ? -1.38 18.344 23.969 1 73.06 182 LYS A N 1
ATOM 1396 C CA . LYS A 1 182 ? -0.403 19.359 24.328 1 73.06 182 LYS A CA 1
ATOM 1397 C C . LYS A 1 182 ? 0.769 19.375 23.344 1 73.06 182 LYS A C 1
ATOM 1399 O O . LYS A 1 182 ? 1.139 18.328 22.797 1 73.06 182 LYS A O 1
ATOM 1404 N N . ASP A 1 183 ? 1.248 20.453 22.859 1 73.12 183 ASP A N 1
ATOM 1405 C CA . ASP A 1 183 ? 2.549 20.656 22.219 1 73.12 183 ASP A CA 1
ATOM 1406 C C . ASP A 1 183 ? 2.5 20.328 20.734 1 73.12 183 ASP A C 1
ATOM 1408 O O . ASP A 1 183 ? 3.535 20.062 20.125 1 73.12 183 ASP A O 1
ATOM 1412 N N . VAL A 1 184 ? 1.236 20.156 20.297 1 79.88 184 VAL A N 1
ATOM 1413 C CA . VAL A 1 184 ? 1.178 19.875 18.859 1 79.88 184 VAL A CA 1
ATOM 1414 C C . VAL A 1 184 ? 1.492 21.156 18.078 1 79.88 184 VAL A C 1
ATOM 1416 O O . VAL A 1 184 ? 0.843 22.188 18.266 1 79.88 184 VAL A O 1
ATOM 1419 N N . GLN A 1 185 ? 2.559 21.078 17.359 1 89.06 185 GLN A N 1
ATOM 1420 C CA . GLN A 1 185 ? 2.92 22.141 16.438 1 89.06 185 GLN A CA 1
ATOM 1421 C C . GLN A 1 185 ? 2.535 21.797 15.008 1 89.06 185 GLN A C 1
ATOM 1423 O O . GLN A 1 185 ? 3.141 20.906 14.398 1 89.06 185 GLN A O 1
ATOM 1428 N N . LEU A 1 186 ? 1.498 22.422 14.555 1 92.38 186 LEU A N 1
ATOM 1429 C CA . LEU A 1 186 ? 1.017 22.203 13.195 1 92.38 186 LEU A CA 1
ATOM 1430 C C . LEU A 1 186 ? 0.964 23.531 12.422 1 92.38 186 LEU A C 1
ATOM 1432 O O . LEU A 1 186 ? 0.959 24.609 13.023 1 92.38 186 LEU A O 1
ATOM 1436 N N . SER A 1 187 ? 1.045 23.422 11.211 1 93.75 187 SER A N 1
ATOM 1437 C CA . SER A 1 187 ? 0.868 24.578 10.328 1 93.75 187 SER A CA 1
ATOM 1438 C C . SER A 1 187 ? 0.024 24.219 9.117 1 93.75 187 SER A C 1
ATOM 1440 O O . SER A 1 187 ? -0.335 23.047 8.922 1 93.75 187 SER A O 1
ATOM 1442 N N . GLY A 1 188 ? -0.38 25.188 8.461 1 94.69 188 GLY A N 1
ATOM 1443 C CA . GLY A 1 188 ? -1.088 24.984 7.207 1 94.69 188 GLY A CA 1
ATOM 1444 C C . GLY A 1 188 ? -2.393 24.234 7.379 1 94.69 188 GLY A C 1
ATOM 1445 O O . GLY A 1 188 ? -3.174 24.531 8.281 1 94.69 188 GLY A O 1
ATOM 1446 N N . VAL A 1 189 ? -2.59 23.312 6.5 1 94.75 189 VAL A N 1
ATOM 1447 C CA . VAL A 1 189 ? -3.857 22.594 6.387 1 94.75 189 VAL A CA 1
ATOM 1448 C C . VAL A 1 189 ? -4.125 21.812 7.672 1 94.75 189 VAL A C 1
ATOM 1450 O O . VAL A 1 189 ? -5.262 21.734 8.133 1 94.75 189 VAL A O 1
ATOM 1453 N N . LEU A 1 190 ? -3.102 21.25 8.242 1 94.88 190 LEU A N 1
ATOM 1454 C CA . LEU A 1 190 ? -3.283 20.438 9.438 1 94.88 190 LEU A CA 1
ATOM 1455 C C . LEU A 1 190 ? -3.721 21.312 10.617 1 94.88 190 LEU A C 1
ATOM 1457 O O . LEU A 1 190 ? -4.602 20.922 11.391 1 94.88 190 LEU A O 1
ATOM 1461 N N . LYS A 1 191 ? -3.125 22.453 10.719 1 94.62 191 LYS A N 1
ATOM 1462 C CA . LYS A 1 191 ? -3.533 23.406 11.758 1 94.62 191 LYS A CA 1
ATOM 1463 C C . LYS A 1 191 ? -4.965 23.875 11.531 1 94.62 191 LYS A C 1
ATOM 1465 O O . LYS A 1 191 ? -5.762 23.938 12.469 1 94.62 191 LYS A O 1
ATOM 1470 N N . GLY A 1 192 ? -5.246 24.188 10.281 1 94.62 192 GLY A N 1
ATOM 1471 C CA . GLY A 1 192 ? -6.602 24.594 9.938 1 94.62 192 GLY A CA 1
ATOM 1472 C C . GLY A 1 192 ? -7.637 23.531 10.219 1 94.62 192 GLY A C 1
ATOM 1473 O O . GLY A 1 192 ? -8.727 23.828 10.719 1 94.62 192 GLY A O 1
ATOM 1474 N N . TRP A 1 193 ? -7.27 22.359 9.906 1 93.44 193 TRP A N 1
ATOM 1475 C CA . TRP A 1 193 ? -8.172 21.234 10.109 1 93.44 193 TRP A CA 1
ATOM 1476 C C . TRP A 1 193 ? -8.461 21.031 11.594 1 93.44 193 TRP A C 1
ATOM 1478 O O . TRP A 1 193 ? -9.57 20.656 11.977 1 93.44 193 TRP A O 1
ATOM 1488 N N . GLN A 1 194 ? -7.531 21.312 12.492 1 91.75 194 GLN A N 1
ATOM 1489 C CA . GLN A 1 194 ? -7.684 21.125 13.93 1 91.75 194 GLN A CA 1
ATOM 1490 C C . GLN A 1 194 ? -8.469 22.281 14.555 1 91.75 194 GLN A C 1
ATOM 1492 O O . GLN A 1 194 ? -8.883 22.188 15.711 1 91.75 194 GLN A O 1
ATOM 1497 N N . ASP A 1 195 ? -8.641 23.344 13.727 1 92.69 195 ASP A N 1
ATOM 1498 C CA . ASP A 1 195 ? -9.367 24.5 14.234 1 92.69 195 ASP A CA 1
ATOM 1499 C C . ASP A 1 195 ? -10.852 24.188 14.391 1 92.69 195 ASP A C 1
ATOM 1501 O O . ASP A 1 195 ? -11.484 23.656 13.469 1 92.69 195 ASP A O 1
ATOM 1505 N N . LYS A 1 196 ? -11.43 24.531 15.477 1 90 196 LYS A N 1
ATOM 1506 C CA . LYS A 1 196 ? -12.805 24.203 15.828 1 90 196 LYS A CA 1
ATOM 1507 C C . LYS A 1 196 ? -13.797 24.828 14.844 1 90 196 LYS A C 1
ATOM 1509 O O . LYS A 1 196 ? -14.859 24.266 14.586 1 90 196 LYS A O 1
ATOM 1514 N N . ARG A 1 197 ? -13.477 25.922 14.32 1 91.38 197 ARG A N 1
ATOM 1515 C CA . ARG A 1 197 ? -14.43 26.656 13.492 1 91.38 197 ARG A CA 1
ATOM 1516 C C . ARG A 1 197 ? -14.172 26.391 12.008 1 91.38 197 ARG A C 1
ATOM 1518 O O . ARG A 1 197 ? -15.102 26.406 11.203 1 91.38 197 ARG A O 1
ATOM 1525 N N . LEU A 1 198 ? -12.906 26.141 11.648 1 94.94 198 LEU A N 1
ATOM 1526 C CA . LEU A 1 198 ? -12.547 26.016 10.242 1 94.94 198 LEU A CA 1
ATOM 1527 C C . LEU A 1 198 ? -12.539 24.547 9.812 1 94.94 198 LEU A C 1
ATOM 1529 O O . LEU A 1 198 ? -12.602 24.25 8.617 1 94.94 198 LEU A O 1
ATOM 1533 N N . GLY A 1 199 ? -12.375 23.703 10.789 1 95.12 199 GLY A N 1
ATOM 1534 C CA . GLY A 1 199 ? -12.125 22.297 10.492 1 95.12 199 GLY A CA 1
ATOM 1535 C C . GLY A 1 199 ? -13.133 21.703 9.523 1 95.12 199 GLY A C 1
ATOM 1536 O O . GLY A 1 199 ? -12.758 21 8.578 1 95.12 199 GLY A O 1
ATOM 1537 N N . HIS A 1 200 ? -14.336 22 9.773 1 95 200 HIS A N 1
ATOM 1538 C CA . HIS A 1 200 ? -15.406 21.453 8.945 1 95 200 HIS A CA 1
ATOM 1539 C C . HIS A 1 200 ? -15.305 21.969 7.516 1 95 200 HIS A C 1
ATOM 1541 O O . HIS A 1 200 ? -15.477 21.203 6.566 1 95 200 HIS A O 1
ATOM 1547 N N . LEU A 1 201 ? -15.078 23.266 7.367 1 96.62 201 LEU A N 1
ATOM 1548 C CA . LEU A 1 201 ? -14.93 23.859 6.043 1 96.62 201 LEU A CA 1
ATOM 1549 C C . LEU A 1 201 ? -13.727 23.266 5.312 1 96.62 201 LEU A C 1
ATOM 1551 O O . LEU A 1 201 ? -13.828 22.906 4.133 1 96.62 201 LEU A O 1
ATOM 1555 N N . ILE A 1 202 ? -12.633 23.094 5.996 1 96.75 202 ILE A N 1
ATOM 1556 C CA . ILE A 1 202 ? -11.414 22.547 5.422 1 96.75 202 ILE A CA 1
ATOM 1557 C C . ILE A 1 202 ? -11.672 21.125 4.918 1 96.75 202 ILE A C 1
ATOM 1559 O O . ILE A 1 202 ? -11.289 20.781 3.801 1 96.75 202 ILE A O 1
ATOM 1563 N N . GLN A 1 203 ? -12.297 20.406 5.734 1 95.69 203 GLN A N 1
ATOM 1564 C CA . GLN A 1 203 ? -12.641 19.047 5.355 1 95.69 203 GLN A CA 1
ATOM 1565 C C . GLN A 1 203 ? -13.5 19.016 4.098 1 95.69 203 GLN A C 1
ATOM 1567 O O . GLN A 1 203 ? -13.273 18.219 3.195 1 95.69 203 GLN A O 1
ATOM 1572 N N . LYS A 1 204 ? -14.461 19.859 4.016 1 96.62 204 LYS A N 1
ATOM 1573 C CA . LYS A 1 204 ? -15.367 19.891 2.873 1 96.62 204 LYS A CA 1
ATOM 1574 C C . LYS A 1 204 ? -14.633 20.281 1.597 1 96.62 204 LYS A C 1
ATOM 1576 O O . LYS A 1 204 ? -14.875 19.703 0.533 1 96.62 204 LYS A O 1
ATOM 1581 N N . VAL A 1 205 ? -13.781 21.219 1.728 1 97.25 205 VAL A N 1
ATOM 1582 C CA . VAL A 1 205 ? -13.023 21.672 0.568 1 97.25 205 VAL A CA 1
ATOM 1583 C C . VAL A 1 205 ? -12.109 20.562 0.078 1 97.25 205 VAL A C 1
ATOM 1585 O O . VAL A 1 205 ? -12.023 20.297 -1.124 1 97.25 205 VAL A O 1
ATOM 1588 N N . ILE A 1 206 ? -11.445 19.891 0.985 1 96.88 206 ILE A N 1
ATOM 1589 C CA . ILE A 1 206 ? -10.516 18.828 0.623 1 96.88 206 ILE A CA 1
ATOM 1590 C C . ILE A 1 206 ? -11.281 17.656 0.01 1 96.88 206 ILE A C 1
ATOM 1592 O O . ILE A 1 206 ? -10.789 17.016 -0.92 1 96.88 206 ILE A O 1
ATOM 1596 N N . ASP A 1 207 ? -12.445 17.469 0.455 1 95.44 207 ASP A N 1
ATOM 1597 C CA . ASP A 1 207 ? -13.273 16.375 -0.046 1 95.44 207 ASP A CA 1
ATOM 1598 C C . ASP A 1 207 ? -13.695 16.625 -1.49 1 95.44 207 ASP A C 1
ATOM 1600 O O . ASP A 1 207 ? -13.719 15.703 -2.309 1 95.44 207 ASP A O 1
ATOM 1604 N N . LYS A 1 208 ? -14.094 17.891 -1.744 1 96.81 208 LYS A N 1
ATOM 1605 C CA . LYS A 1 208 ? -14.578 18.234 -3.074 1 96.81 208 LYS A CA 1
ATOM 1606 C C . LYS A 1 208 ? -14.055 19.594 -3.516 1 96.81 208 LYS A C 1
ATOM 1608 O O . LYS A 1 208 ? -14.828 20.531 -3.723 1 96.81 208 LYS A O 1
ATOM 1613 N N . PRO A 1 209 ? -12.766 19.578 -3.83 1 97.56 209 PRO A N 1
ATOM 1614 C CA . PRO A 1 209 ? -12.188 20.875 -4.207 1 97.56 209 PRO A CA 1
ATOM 1615 C C . PRO A 1 209 ? -12.742 21.406 -5.527 1 97.56 209 PRO A C 1
ATOM 1617 O O . PRO A 1 209 ? -12.648 22.609 -5.805 1 97.56 209 PRO A O 1
ATOM 1620 N N . GLU A 1 210 ? -13.289 20.516 -6.324 1 97.5 210 GLU A N 1
ATOM 1621 C CA . GLU A 1 210 ? -13.789 20.906 -7.641 1 97.5 210 GLU A CA 1
ATOM 1622 C C . GLU A 1 210 ? -15.109 21.656 -7.531 1 97.5 210 GLU A C 1
ATOM 1624 O O . GLU A 1 210 ? -15.555 22.281 -8.5 1 97.5 210 GLU A O 1
ATOM 1629 N N . ASP A 1 211 ? -15.773 21.609 -6.406 1 96.69 211 ASP A N 1
ATOM 1630 C CA . ASP A 1 211 ? -17.031 22.328 -6.219 1 96.69 211 ASP A CA 1
ATOM 1631 C C . ASP A 1 211 ? -16.812 23.844 -6.328 1 96.69 211 ASP A C 1
ATOM 1633 O O . ASP A 1 211 ? -15.68 24.312 -6.316 1 96.69 211 ASP A O 1
ATOM 1637 N N . GLU A 1 212 ? -17.938 24.531 -6.488 1 95.69 212 GLU A N 1
ATOM 1638 C CA . GLU A 1 212 ? -17.875 26 -6.516 1 95.69 212 GLU A CA 1
ATOM 1639 C C . GLU A 1 212 ? -17.734 26.562 -5.105 1 95.69 212 GLU A C 1
ATOM 1641 O O . GLU A 1 212 ? -18.734 26.688 -4.383 1 95.69 212 GLU A O 1
ATOM 1646 N N . TRP A 1 213 ? -16.516 26.953 -4.809 1 97 213 TRP A N 1
ATOM 1647 C CA . TRP A 1 213 ? -16.234 27.531 -3.498 1 97 213 TRP A CA 1
ATOM 1648 C C . TRP A 1 213 ? -16.078 29.047 -3.596 1 97 213 TRP A C 1
ATOM 1650 O O . TRP A 1 213 ? -14.969 29.531 -3.869 1 97 213 TRP A O 1
ATOM 1660 N N . ASN A 1 214 ? -17.125 29.734 -3.396 1 95.38 214 ASN A N 1
ATOM 1661 C CA . ASN A 1 214 ? -17.047 31.172 -3.225 1 95.38 214 ASN A CA 1
ATOM 1662 C C . ASN A 1 214 ? -17.141 31.578 -1.755 1 95.38 214 ASN A C 1
ATOM 1664 O O . ASN A 1 214 ? -17.422 30.734 -0.898 1 95.38 214 ASN A O 1
ATOM 1668 N N . VAL A 1 215 ? -16.891 32.812 -1.458 1 94.38 215 VAL A N 1
ATOM 1669 C CA . VAL A 1 215 ? -16.797 33.281 -0.081 1 94.38 215 VAL A CA 1
ATOM 1670 C C . VAL A 1 215 ? -18.141 33.094 0.624 1 94.38 215 VAL A C 1
ATOM 1672 O O . VAL A 1 215 ? -18.172 32.688 1.796 1 94.38 215 VAL A O 1
ATOM 1675 N N . ASP A 1 216 ? -19.188 33.25 -0.09 1 95.31 216 ASP A N 1
ATOM 1676 C CA . ASP A 1 216 ? -20.516 33.125 0.507 1 95.31 216 ASP A CA 1
ATOM 1677 C C . ASP A 1 216 ? -20.766 31.688 0.964 1 95.31 216 ASP A C 1
ATOM 1679 O O . ASP A 1 216 ? -21.25 31.453 2.072 1 95.31 216 ASP A O 1
ATOM 1683 N N . LYS A 1 217 ? -20.453 30.797 0.088 1 96.44 217 LYS A N 1
ATOM 1684 C CA . LYS A 1 217 ? -20.609 29.391 0.431 1 96.44 217 LYS A CA 1
ATOM 1685 C C . LYS A 1 217 ? -19.703 29 1.598 1 96.44 217 LYS A C 1
ATOM 1687 O O . LYS A 1 217 ? -20.109 28.25 2.482 1 96.44 217 LYS A O 1
ATOM 1692 N N . MET A 1 218 ? -18.547 29.516 1.626 1 97.19 218 MET A N 1
ATOM 1693 C CA . MET A 1 218 ? -17.578 29.188 2.664 1 97.19 218 MET A CA 1
ATOM 1694 C C . MET A 1 218 ? -17.984 29.766 4.008 1 97.19 218 MET A C 1
ATOM 1696 O O . MET A 1 218 ? -17.875 29.109 5.043 1 97.19 218 MET A O 1
ATOM 1700 N N . VAL A 1 219 ? -18.5 30.969 4.004 1 96.19 219 VAL A N 1
ATOM 1701 C CA . VAL A 1 219 ? -18.984 31.625 5.215 1 96.19 219 VAL A CA 1
ATOM 1702 C C . VAL A 1 219 ? -20.156 30.844 5.801 1 96.19 219 VAL A C 1
ATOM 1704 O O . VAL A 1 219 ? -20.234 30.656 7.016 1 96.19 219 VAL A O 1
ATOM 1707 N N . ALA A 1 220 ? -21.016 30.406 4.914 1 95.75 220 ALA A N 1
ATOM 1708 C CA . ALA A 1 220 ? -22.156 29.609 5.34 1 95.75 220 ALA A CA 1
ATOM 1709 C C . ALA A 1 220 ? -21.734 28.281 5.934 1 95.75 220 ALA A C 1
ATOM 1711 O O . ALA A 1 220 ? -22.281 27.828 6.945 1 95.75 220 ALA A O 1
ATOM 1712 N N . THR A 1 221 ? -20.734 27.703 5.297 1 95.06 221 THR A N 1
ATOM 1713 C CA . THR A 1 221 ? -20.25 26.406 5.734 1 95.06 221 THR A CA 1
ATOM 1714 C C . THR A 1 221 ? -19.547 26.516 7.082 1 95.06 221 THR A C 1
ATOM 1716 O O . THR A 1 221 ? -19.688 25.641 7.941 1 95.06 221 THR A O 1
ATOM 1719 N N . ALA A 1 222 ? -18.812 27.547 7.34 1 95.19 222 ALA A N 1
ATOM 1720 C CA . ALA A 1 222 ? -18.016 27.734 8.547 1 95.19 222 ALA A CA 1
ATOM 1721 C C . ALA A 1 222 ? -18.828 28.438 9.641 1 95.19 222 ALA A C 1
ATOM 1723 O O . ALA A 1 222 ? -18.406 28.484 10.797 1 95.19 222 ALA A O 1
ATOM 1724 N N . ASN A 1 223 ? -19.984 28.922 9.211 1 94.75 223 ASN A N 1
ATOM 1725 C CA . ASN A 1 223 ? -20.828 29.688 10.125 1 94.75 223 ASN A CA 1
ATOM 1726 C C . ASN A 1 223 ? -20.062 30.844 10.758 1 94.75 223 ASN A C 1
ATOM 1728 O O . ASN A 1 223 ? -20.016 30.969 11.984 1 94.75 223 ASN A O 1
ATOM 1732 N N . MET A 1 224 ? -19.484 31.641 9.898 1 95.06 224 MET A N 1
ATOM 1733 C CA . MET A 1 224 ? -18.703 32.812 10.281 1 95.06 224 MET A CA 1
ATOM 1734 C C . MET A 1 224 ? -19.016 34 9.375 1 95.06 224 MET A C 1
ATOM 1736 O O . MET A 1 224 ? -19.609 33.812 8.312 1 95.06 224 MET A O 1
ATOM 1740 N N . SER A 1 225 ? -18.656 35.25 9.906 1 95.94 225 SER A N 1
ATOM 1741 C CA . SER A 1 225 ? -18.703 36.375 9 1 95.94 225 SER A CA 1
ATOM 1742 C C . SER A 1 225 ? -17.547 36.344 7.996 1 95.94 225 SER A C 1
ATOM 1744 O O . SER A 1 225 ? -16.578 35.625 8.195 1 95.94 225 SER A O 1
ATOM 1746 N N . ARG A 1 226 ? -17.688 37.062 6.926 1 96 226 ARG A N 1
ATOM 1747 C CA . ARG A 1 226 ? -16.641 37.125 5.914 1 96 226 ARG A CA 1
ATOM 1748 C C . ARG A 1 226 ? -15.32 37.594 6.527 1 96 226 ARG A C 1
ATOM 1750 O O . ARG A 1 226 ? -14.266 37.031 6.238 1 96 226 ARG A O 1
ATOM 1757 N N . ALA A 1 227 ? -15.406 38.562 7.406 1 96.81 227 ALA A N 1
ATOM 1758 C CA . ALA A 1 227 ? -14.219 39.094 8.047 1 96.81 227 ALA A CA 1
ATOM 1759 C C . ALA A 1 227 ? -13.547 38.062 8.938 1 96.81 227 ALA A C 1
ATOM 1761 O O . ALA A 1 227 ? -12.32 37.938 8.938 1 96.81 227 ALA A O 1
ATOM 1762 N N . GLN A 1 228 ? -14.312 37.344 9.648 1 96.38 228 GLN A N 1
ATOM 1763 C CA . GLN A 1 228 ? -13.797 36.312 10.523 1 96.38 228 GLN A CA 1
ATOM 1764 C C . GLN A 1 228 ? -13.133 35.188 9.719 1 96.38 228 GLN A C 1
ATOM 1766 O O . GLN A 1 228 ? -12.078 34.688 10.094 1 96.38 228 GLN A O 1
ATOM 1771 N N . LEU A 1 229 ? -13.789 34.812 8.648 1 97.06 229 LEU A N 1
ATOM 1772 C CA . LEU A 1 229 ? -13.25 33.781 7.789 1 97.06 229 LEU A CA 1
ATOM 1773 C C . LEU A 1 229 ? -11.883 34.156 7.25 1 97.06 229 LEU A C 1
ATOM 1775 O O . LEU A 1 229 ? -10.922 33.375 7.367 1 97.06 229 LEU A O 1
ATOM 1779 N N . MET A 1 230 ? -11.758 35.344 6.684 1 96.62 230 MET A N 1
ATOM 1780 C CA . MET A 1 230 ? -10.508 35.812 6.082 1 96.62 230 MET A CA 1
ATOM 1781 C C . MET A 1 230 ? -9.391 35.875 7.121 1 96.62 230 MET A C 1
ATOM 1783 O O . MET A 1 230 ? -8.281 35.406 6.871 1 96.62 230 MET A O 1
ATOM 1787 N N . ARG A 1 231 ? -9.68 36.375 8.266 1 96.06 231 ARG A N 1
ATOM 1788 C CA . ARG A 1 231 ? -8.688 36.5 9.328 1 96.06 231 ARG A CA 1
ATOM 1789 C C . ARG A 1 231 ? -8.242 35.156 9.836 1 96.06 231 ARG A C 1
ATOM 1791 O O . ARG A 1 231 ? -7.043 34.906 10 1 96.06 231 ARG A O 1
ATOM 1798 N N . ARG A 1 232 ? -9.164 34.312 10.047 1 95.06 232 ARG A N 1
ATOM 1799 C CA . ARG A 1 232 ? -8.859 33 10.617 1 95.06 232 ARG A CA 1
ATOM 1800 C C . ARG A 1 232 ? -8.109 32.125 9.625 1 95.06 232 ARG A C 1
ATOM 1802 O O . ARG A 1 232 ? -7.207 31.391 10 1 95.06 232 ARG A O 1
ATOM 1809 N N . PHE A 1 233 ? -8.562 32.156 8.406 1 95.75 233 PHE A N 1
ATOM 1810 C CA . PHE A 1 233 ? -7.855 31.391 7.383 1 95.75 233 PHE A CA 1
ATOM 1811 C C . PHE A 1 233 ? -6.398 31.828 7.297 1 95.75 233 PHE A C 1
ATOM 1813 O O . PHE A 1 233 ? -5.496 31 7.223 1 95.75 233 PHE A O 1
ATOM 1820 N N . LYS A 1 234 ? -6.184 33.062 7.309 1 95.38 234 LYS A N 1
ATOM 1821 C CA . LYS A 1 234 ? -4.82 33.562 7.246 1 95.38 234 LYS A CA 1
ATOM 1822 C C . LYS A 1 234 ? -4.016 33.156 8.469 1 95.38 234 LYS A C 1
ATOM 1824 O O . LYS A 1 234 ? -2.867 32.719 8.344 1 95.38 234 LYS A O 1
ATOM 1829 N N . SER A 1 235 ? -4.582 33.25 9.578 1 95.38 235 SER A N 1
ATOM 1830 C CA . SER A 1 235 ? -3.883 32.969 10.828 1 95.38 235 SER A CA 1
ATOM 1831 C C . SER A 1 235 ? -3.627 31.453 10.969 1 95.38 235 SER A C 1
ATOM 1833 O O . SER A 1 235 ? -2.559 31.047 11.43 1 95.38 235 SER A O 1
ATOM 1835 N N . GLN A 1 236 ? -4.582 30.625 10.602 1 95.12 236 GLN A N 1
ATOM 1836 C CA . GLN A 1 236 ? -4.508 29.188 10.875 1 95.12 236 GLN A CA 1
ATOM 1837 C C . GLN A 1 236 ? -3.879 28.453 9.703 1 95.12 236 GLN A C 1
ATOM 1839 O O . GLN A 1 236 ? -3.094 27.516 9.906 1 95.12 236 GLN A O 1
ATOM 1844 N N . VAL A 1 237 ? -4.172 28.844 8.508 1 95.62 237 VAL A N 1
ATOM 1845 C CA . VAL A 1 237 ? -3.766 28.094 7.328 1 95.62 237 VAL A CA 1
ATOM 1846 C C . VAL A 1 237 ? -2.623 28.812 6.621 1 95.62 237 VAL A C 1
ATOM 1848 O O . VAL A 1 237 ? -1.807 28.188 5.945 1 95.62 237 VAL A O 1
ATOM 1851 N N . GLY A 1 238 ? -2.537 30.094 6.711 1 95.75 238 GLY A N 1
ATOM 1852 C CA . GLY A 1 238 ? -1.495 30.891 6.078 1 95.75 238 GLY A CA 1
ATOM 1853 C C . GLY A 1 238 ? -1.824 31.281 4.648 1 95.75 238 GLY A C 1
ATOM 1854 O O . GLY A 1 238 ? -1.001 31.875 3.959 1 95.75 238 GLY A O 1
ATOM 1855 N N . LEU A 1 239 ? -2.992 30.938 4.184 1 95.38 239 LEU A N 1
ATOM 1856 C CA . LEU A 1 239 ? -3.486 31.266 2.852 1 95.38 239 LEU A CA 1
ATOM 1857 C C . LEU A 1 239 ? -4.875 31.891 2.924 1 95.38 239 LEU A C 1
ATOM 1859 O O . LEU A 1 239 ? -5.582 31.719 3.922 1 95.38 239 LEU A O 1
ATOM 1863 N N . SER A 1 240 ? -5.203 32.688 1.894 1 96.38 240 SER A N 1
ATOM 1864 C CA . SER A 1 240 ? -6.598 33.094 1.765 1 96.38 240 SER A CA 1
ATOM 1865 C C . SER A 1 240 ? -7.484 31.922 1.388 1 96.38 240 SER A C 1
ATOM 1867 O O . SER A 1 240 ? -7 30.906 0.863 1 96.38 240 SER A O 1
ATOM 1869 N N . PRO A 1 241 ? -8.805 32.031 1.666 1 96.56 241 PRO A N 1
ATOM 1870 C CA . PRO A 1 241 ? -9.719 30.922 1.331 1 96.56 241 PRO A CA 1
ATOM 1871 C C . PRO A 1 241 ? -9.641 30.531 -0.141 1 96.56 241 PRO A C 1
ATOM 1873 O O . PRO A 1 241 ? -9.547 29.344 -0.458 1 96.56 241 PRO A O 1
ATOM 1876 N N . HIS A 1 242 ? -9.602 31.453 -0.993 1 95.06 242 HIS A N 1
ATOM 1877 C CA . HIS A 1 242 ? -9.555 31.156 -2.424 1 95.06 242 HIS A CA 1
ATOM 1878 C C . HIS A 1 242 ? -8.227 30.516 -2.809 1 95.06 242 HIS A C 1
ATOM 1880 O O . HIS A 1 242 ? -8.203 29.562 -3.6 1 95.06 242 HIS A O 1
ATOM 1886 N N . ALA A 1 243 ? -7.168 31.031 -2.297 1 95.94 243 ALA A N 1
ATOM 1887 C CA . ALA A 1 243 ? -5.855 30.469 -2.562 1 95.94 243 ALA A CA 1
ATOM 1888 C C . ALA A 1 243 ? -5.773 29.016 -2.059 1 95.94 243 ALA A C 1
ATOM 1890 O O . ALA A 1 243 ? -5.152 28.172 -2.695 1 95.94 243 ALA A O 1
ATOM 1891 N N . PHE A 1 244 ? -6.414 28.844 -0.932 1 96.62 244 PHE A N 1
ATOM 1892 C CA . PHE A 1 244 ? -6.43 27.5 -0.351 1 96.62 244 PHE A CA 1
ATOM 1893 C C . PHE A 1 244 ? -7.129 26.516 -1.277 1 96.62 244 PHE A C 1
ATOM 1895 O O . PHE A 1 244 ? -6.609 25.422 -1.542 1 96.62 244 PHE A O 1
ATOM 1902 N N . VAL A 1 245 ? -8.266 26.859 -1.745 1 97.75 245 VAL A N 1
ATOM 1903 C CA . VAL A 1 245 ? -9.023 26 -2.65 1 97.75 245 VAL A CA 1
ATOM 1904 C C . VAL A 1 245 ? -8.18 25.656 -3.875 1 97.75 245 VAL A C 1
ATOM 1906 O O . VAL A 1 245 ? -8.062 24.484 -4.254 1 97.75 245 VAL A O 1
ATOM 1909 N N . ASN A 1 246 ? -7.574 26.641 -4.426 1 96.94 246 ASN A N 1
ATOM 1910 C CA . ASN A 1 246 ? -6.742 26.438 -5.605 1 96.94 246 ASN A CA 1
ATOM 1911 C C . ASN A 1 246 ? -5.543 25.547 -5.297 1 96.94 246 ASN A C 1
ATOM 1913 O O . ASN A 1 246 ? -5.156 24.719 -6.117 1 96.94 246 ASN A O 1
ATOM 1917 N N . HIS A 1 247 ? -5.023 25.797 -4.164 1 96.88 247 HIS A N 1
ATOM 1918 C CA . HIS A 1 247 ? -3.895 25 -3.707 1 96.88 247 HIS A CA 1
ATOM 1919 C C . HIS A 1 247 ? -4.246 23.516 -3.668 1 96.88 247 HIS A C 1
ATOM 1921 O O . HIS A 1 247 ? -3.48 22.688 -4.145 1 96.88 247 HIS A O 1
ATOM 1927 N N . ILE A 1 248 ? -5.402 23.156 -3.146 1 97.75 248 ILE A N 1
ATOM 1928 C CA . ILE A 1 248 ? -5.867 21.781 -3.047 1 97.75 248 ILE A CA 1
ATOM 1929 C C . ILE A 1 248 ? -6.195 21.234 -4.438 1 97.75 248 ILE A C 1
ATOM 1931 O O . ILE A 1 248 ? -5.867 20.094 -4.766 1 97.75 248 ILE A O 1
ATOM 1935 N N . ARG A 1 249 ? -6.84 22.078 -5.238 1 98.25 249 ARG A N 1
ATOM 1936 C CA . ARG A 1 249 ? -7.148 21.688 -6.613 1 98.25 249 ARG A CA 1
ATOM 1937 C C . ARG A 1 249 ? -5.883 21.312 -7.375 1 98.25 249 ARG A C 1
ATOM 1939 O O . ARG A 1 249 ? -5.863 20.312 -8.102 1 98.25 249 ARG A O 1
ATOM 1946 N N . LEU A 1 250 ? -4.848 22.078 -7.156 1 98 250 LEU A N 1
ATOM 1947 C CA . LEU A 1 250 ? -3.586 21.828 -7.848 1 98 250 LEU A CA 1
ATOM 1948 C C . LEU A 1 250 ? -2.943 20.531 -7.355 1 98 250 LEU A C 1
ATOM 1950 O O . LEU A 1 250 ? -2.355 19.797 -8.148 1 98 250 LEU A O 1
ATOM 1954 N N . GLN A 1 251 ? -3.018 20.297 -6.066 1 97.38 251 GLN A N 1
ATOM 1955 C CA . GLN A 1 251 ? -2.502 19.031 -5.547 1 97.38 251 GLN A CA 1
ATOM 1956 C C . GLN A 1 251 ? -3.256 17.844 -6.141 1 97.38 251 GLN A C 1
ATOM 1958 O O . GLN A 1 251 ? -2.646 16.844 -6.512 1 97.38 251 GLN A O 1
ATOM 1963 N N . LYS A 1 252 ? -4.551 17.938 -6.188 1 97.62 252 LYS A N 1
ATOM 1964 C CA . LYS A 1 252 ? -5.352 16.891 -6.82 1 97.62 252 LYS A CA 1
ATOM 1965 C C . LYS A 1 252 ? -5 16.734 -8.297 1 97.62 252 LYS A C 1
ATOM 1967 O O . LYS A 1 252 ? -4.926 15.625 -8.82 1 97.62 252 LYS A O 1
ATOM 1972 N N . GLY A 1 253 ? -4.809 17.859 -8.969 1 97.25 253 GLY A N 1
ATOM 1973 C CA . GLY A 1 253 ? -4.355 17.828 -10.352 1 97.25 253 GLY A CA 1
ATOM 1974 C C . GLY A 1 253 ? -3.035 17.109 -10.531 1 97.25 253 GLY A C 1
ATOM 1975 O O . GLY A 1 253 ? -2.883 16.297 -11.445 1 97.25 253 GLY A O 1
ATOM 1976 N N . ALA A 1 254 ? -2.111 17.422 -9.641 1 96.19 254 ALA A N 1
ATOM 1977 C CA . ALA A 1 254 ? -0.811 16.766 -9.664 1 96.19 254 ALA A CA 1
ATOM 1978 C C . ALA A 1 254 ? -0.961 15.25 -9.508 1 96.19 254 ALA A C 1
ATOM 1980 O O . ALA A 1 254 ? -0.323 14.477 -10.219 1 96.19 254 ALA A O 1
ATOM 1981 N N . LEU A 1 255 ? -1.758 14.852 -8.617 1 94.5 255 LEU A N 1
ATOM 1982 C CA . LEU A 1 255 ? -2.043 13.445 -8.383 1 94.5 255 LEU A CA 1
ATOM 1983 C C . LEU A 1 255 ? -2.605 12.781 -9.641 1 94.5 255 LEU A C 1
ATOM 1985 O O . LEU A 1 255 ? -2.133 11.727 -10.055 1 94.5 255 LEU A O 1
ATOM 1989 N N . LEU A 1 256 ? -3.555 13.414 -10.242 1 93.19 256 LEU A N 1
ATOM 1990 C CA . LEU A 1 256 ? -4.219 12.867 -11.422 1 93.19 256 LEU A CA 1
ATOM 1991 C C . LEU A 1 256 ? -3.266 12.82 -12.609 1 93.19 256 LEU A C 1
ATOM 1993 O O . LEU A 1 256 ? -3.32 11.891 -13.422 1 93.19 256 LEU A O 1
ATOM 1997 N N . LEU A 1 257 ? -2.426 13.828 -12.711 1 92.38 257 LEU A N 1
ATOM 1998 C CA . LEU A 1 257 ? -1.448 13.859 -13.797 1 92.38 257 LEU A CA 1
ATOM 1999 C C . LEU A 1 257 ? -0.535 12.641 -13.734 1 92.38 257 LEU A C 1
ATOM 2001 O O . LEU A 1 257 ? -0.154 12.086 -14.766 1 92.38 257 LEU A O 1
ATOM 2005 N N . LYS A 1 258 ? -0.22 12.266 -12.578 1 88.5 258 LYS A N 1
ATOM 2006 C CA . LYS A 1 258 ? 0.695 11.141 -12.398 1 88.5 258 LYS A CA 1
ATOM 2007 C C . LYS A 1 258 ? -0.042 9.812 -12.508 1 88.5 258 LYS A C 1
ATOM 2009 O O . LYS A 1 258 ? 0.513 8.828 -13.008 1 88.5 258 LYS A O 1
ATOM 2014 N N . LYS A 1 259 ? -1.253 9.82 -12.141 1 84.94 259 LYS A N 1
ATOM 2015 C CA . LYS A 1 259 ? -1.925 8.539 -11.945 1 84.94 259 LYS A CA 1
ATOM 2016 C C . LYS A 1 259 ? -2.855 8.219 -13.109 1 84.94 259 LYS A C 1
ATOM 2018 O O . LYS A 1 259 ? -3.371 7.105 -13.219 1 84.94 259 LYS A O 1
ATOM 2023 N N . THR A 1 260 ? -3.096 9.203 -14.008 1 83.75 260 THR A N 1
ATOM 2024 C CA . THR A 1 260 ? -4.035 8.977 -15.102 1 83.75 260 THR A CA 1
ATOM 2025 C C . THR A 1 260 ? -3.455 9.469 -16.422 1 83.75 260 THR A C 1
ATOM 2027 O O . THR A 1 260 ? -2.58 10.336 -16.438 1 83.75 260 THR A O 1
ATOM 2030 N N . PRO A 1 261 ? -3.963 8.875 -17.453 1 79.81 261 PRO A N 1
ATOM 2031 C CA . PRO A 1 261 ? -3.541 9.344 -18.781 1 79.81 261 PRO A CA 1
ATOM 2032 C C . PRO A 1 261 ? -4.395 10.5 -19.297 1 79.81 261 PRO A C 1
ATOM 2034 O O . PRO A 1 261 ? -4.32 10.852 -20.469 1 79.81 261 PRO A O 1
ATOM 2037 N N . ASP A 1 262 ? -5.219 11.078 -18.453 1 87.19 262 ASP A N 1
ATOM 2038 C CA . ASP A 1 262 ? -6.121 12.148 -18.891 1 87.19 262 ASP A CA 1
ATOM 2039 C C . ASP A 1 262 ? -5.34 13.344 -19.438 1 87.19 262 ASP A C 1
ATOM 2041 O O . ASP A 1 262 ? -4.23 13.625 -18.984 1 87.19 262 ASP A O 1
ATOM 2045 N N . SER A 1 263 ? -5.934 13.977 -20.359 1 90.44 263 SER A N 1
ATOM 2046 C CA . SER A 1 263 ? -5.301 15.18 -20.875 1 90.44 263 SER A CA 1
ATOM 2047 C C . SER A 1 263 ? -5.199 16.25 -19.797 1 90.44 263 SER A C 1
ATOM 2049 O O . SER A 1 263 ? -5.938 16.234 -18.812 1 90.44 263 SER A O 1
ATOM 2051 N N . VAL A 1 264 ? -4.32 17.172 -20.016 1 95.06 264 VAL A N 1
ATOM 2052 C CA . VAL A 1 264 ? -4.164 18.281 -19.078 1 95.06 264 VAL A CA 1
ATOM 2053 C C . VAL A 1 264 ? -5.484 19.031 -18.953 1 95.06 264 VAL A C 1
ATOM 2055 O O . VAL A 1 264 ? -5.871 19.422 -17.844 1 95.06 264 VAL A O 1
ATOM 2058 N N . LEU A 1 265 ? -6.164 19.188 -20.047 1 96.88 265 LEU A N 1
ATOM 2059 C CA . LEU A 1 265 ? -7.461 19.844 -20.031 1 96.88 265 LEU A CA 1
ATOM 2060 C C . LEU A 1 265 ? -8.461 19.078 -19.172 1 96.88 265 LEU A C 1
ATOM 2062 O O . LEU A 1 265 ? -9.148 19.656 -18.344 1 96.88 265 LEU A O 1
ATOM 2066 N N . SER A 1 266 ? -8.547 17.766 -19.391 1 95.62 266 SER A N 1
ATOM 2067 C CA . SER A 1 266 ? -9.461 16.938 -18.625 1 95.62 266 SER A CA 1
ATOM 2068 C C . SER A 1 266 ? -9.164 17.016 -17.141 1 95.62 266 SER A C 1
ATOM 2070 O O . SER A 1 266 ? -10.086 17.125 -16.312 1 95.62 266 SER A O 1
ATOM 2072 N N . VAL A 1 267 ? -7.906 16.969 -16.797 1 96.5 267 VAL A N 1
ATOM 2073 C CA . VAL A 1 267 ? -7.488 17.078 -15.398 1 96.5 267 VAL A CA 1
ATOM 2074 C C . VAL A 1 267 ? -7.887 18.438 -14.844 1 96.5 267 VAL A C 1
ATOM 2076 O O . VAL A 1 267 ? -8.484 18.531 -13.773 1 96.5 267 VAL A O 1
ATOM 2079 N N . ALA A 1 268 ? -7.582 19.484 -15.57 1 98.06 268 ALA A N 1
ATOM 2080 C CA . ALA A 1 268 ? -7.91 20.844 -15.148 1 98.06 268 ALA A CA 1
ATOM 2081 C C . ALA A 1 268 ? -9.391 20.969 -14.812 1 98.06 268 ALA A C 1
ATOM 2083 O O . ALA A 1 268 ? -9.75 21.453 -13.734 1 98.06 268 ALA A O 1
ATOM 2084 N N . LEU A 1 269 ? -10.203 20.469 -15.711 1 97.75 269 LEU A N 1
ATOM 2085 C CA . LEU A 1 269 ? -11.648 20.562 -15.539 1 97.75 269 LEU A CA 1
ATOM 2086 C C . LEU A 1 269 ? -12.117 19.688 -14.375 1 97.75 269 LEU A C 1
ATOM 2088 O O . LEU A 1 269 ? -12.992 20.094 -13.609 1 97.75 269 LEU A O 1
ATOM 2092 N N . SER A 1 270 ? -11.523 18.594 -14.219 1 97.19 270 SER A N 1
ATOM 2093 C CA . SER A 1 270 ? -11.953 17.641 -13.195 1 97.19 270 SER A CA 1
ATOM 2094 C C . SER A 1 270 ? -11.656 18.156 -11.797 1 97.19 270 SER A C 1
ATOM 2096 O O . SER A 1 270 ? -12.328 17.797 -10.836 1 97.19 270 SER A O 1
ATOM 2098 N N . VAL A 1 271 ? -10.664 19.031 -11.703 1 98.06 271 VAL A N 1
ATOM 2099 C CA . VAL A 1 271 ? -10.281 19.469 -10.367 1 98.06 271 VAL A CA 1
ATOM 2100 C C . VAL A 1 271 ? -10.891 20.844 -10.078 1 98.06 271 VAL A C 1
ATOM 2102 O O . VAL A 1 271 ? -10.727 21.391 -8.984 1 98.06 271 VAL A O 1
ATOM 2105 N N . GLY A 1 272 ? -11.555 21.453 -11.047 1 97.56 272 GLY A N 1
ATOM 2106 C CA . GLY A 1 272 ? -12.344 22.641 -10.758 1 97.56 272 GLY A CA 1
ATOM 2107 C C . GLY A 1 272 ? -11.867 23.875 -11.5 1 97.56 272 GLY A C 1
ATOM 2108 O O . GLY A 1 272 ? -12.438 24.953 -11.336 1 97.56 272 GLY A O 1
ATOM 2109 N N . PHE A 1 273 ? -10.859 23.781 -12.32 1 97.44 273 PHE A N 1
ATOM 2110 C CA . PHE A 1 273 ? -10.453 24.906 -13.156 1 97.44 273 PHE A CA 1
ATOM 2111 C C . PHE A 1 273 ? -11.336 25 -14.398 1 97.44 273 PHE A C 1
ATOM 2113 O O . PHE A 1 273 ? -11.898 24 -14.852 1 97.44 273 PHE A O 1
ATOM 2120 N N . GLN A 1 274 ? -11.383 26.188 -14.914 1 94.88 274 GLN A N 1
ATOM 2121 C CA . GLN A 1 274 ? -12.297 26.422 -16.031 1 94.88 274 GLN A CA 1
ATOM 2122 C C . GLN A 1 274 ? -11.555 26.422 -17.359 1 94.88 274 GLN A C 1
ATOM 2124 O O . GLN A 1 274 ? -12.18 26.406 -18.422 1 94.88 274 GLN A O 1
ATOM 2129 N N . SER A 1 275 ? -10.281 26.438 -17.312 1 96.12 275 SER A N 1
ATOM 2130 C CA . SER A 1 275 ? -9.492 26.406 -18.547 1 96.12 275 SER A CA 1
ATOM 2131 C C . SER A 1 275 ? -8.117 25.781 -18.297 1 96.12 275 SER A C 1
ATOM 2133 O O . SER A 1 275 ? -7.586 25.859 -17.203 1 96.12 275 SER A O 1
ATOM 2135 N N . GLU A 1 276 ? -7.637 25.203 -19.375 1 97.25 276 GLU A N 1
ATOM 2136 C CA . GLU A 1 276 ? -6.297 24.625 -19.328 1 97.25 276 GLU A CA 1
ATOM 2137 C C . GLU A 1 276 ? -5.238 25.703 -19.109 1 97.25 276 GLU A C 1
ATOM 2139 O O . GLU A 1 276 ? -4.25 25.469 -18.406 1 97.25 276 GLU A O 1
ATOM 2144 N N . THR A 1 277 ? -5.469 26.828 -19.656 1 97.69 277 THR A N 1
ATOM 2145 C CA . THR A 1 277 ? -4.527 27.938 -19.547 1 97.69 277 THR A CA 1
ATOM 2146 C C . THR A 1 277 ? -4.41 28.406 -18.094 1 97.69 277 THR A C 1
ATOM 2148 O O . THR A 1 277 ? -3.305 28.562 -17.578 1 97.69 277 THR A O 1
ATOM 2151 N N . HIS A 1 278 ? -5.543 28.625 -17.484 1 97.38 278 HIS A N 1
ATOM 2152 C CA . HIS A 1 278 ? -5.543 29.047 -16.094 1 97.38 278 HIS A CA 1
ATOM 2153 C C . HIS A 1 278 ? -4.91 27.984 -15.195 1 97.38 278 HIS A C 1
ATOM 2155 O O . HIS A 1 278 ? -4.129 28.312 -14.297 1 97.38 278 HIS A O 1
ATOM 2161 N N . PHE A 1 279 ? -5.258 26.766 -15.438 1 98.25 279 PHE A N 1
ATOM 2162 C CA . PHE A 1 279 ? -4.676 25.656 -14.695 1 98.25 279 PHE A CA 1
ATOM 2163 C C . PHE A 1 279 ? -3.162 25.609 -14.875 1 98.25 279 PHE A C 1
ATOM 2165 O O . PHE A 1 279 ? -2.416 25.516 -13.906 1 98.25 279 PHE A O 1
ATOM 2172 N N . GLY A 1 280 ? -2.756 25.688 -16.047 1 98.12 280 GLY A N 1
ATOM 2173 C CA . GLY A 1 280 ? -1.337 25.625 -16.359 1 98.12 280 GLY A CA 1
ATOM 2174 C C . GLY A 1 280 ? -0.535 26.719 -15.672 1 98.12 280 GLY A C 1
ATOM 2175 O O . GLY A 1 280 ? 0.536 26.469 -15.125 1 98.12 280 GLY A O 1
ATOM 2176 N N . LYS A 1 281 ? -1.025 27.906 -15.711 1 98 281 LYS A N 1
ATOM 2177 C CA . LYS A 1 281 ? -0.346 29.031 -15.086 1 98 281 LYS A CA 1
ATOM 2178 C C . LYS A 1 281 ? -0.254 28.844 -13.578 1 98 281 LYS A C 1
ATOM 2180 O O . LYS A 1 281 ? 0.809 29.047 -12.984 1 98 281 LYS A O 1
ATOM 2185 N N . ALA A 1 282 ? -1.341 28.5 -13.016 1 97.75 282 ALA A N 1
ATOM 2186 C CA . ALA A 1 282 ? -1.378 28.281 -11.57 1 97.75 282 ALA A CA 1
ATOM 2187 C C . ALA A 1 282 ? -0.464 27.125 -11.172 1 97.75 282 ALA A C 1
ATOM 2189 O O . ALA A 1 282 ? 0.237 27.203 -10.156 1 97.75 282 ALA A O 1
ATOM 2190 N N . PHE A 1 283 ? -0.524 26.094 -11.969 1 98 283 PHE A N 1
ATOM 2191 C CA . PHE A 1 283 ? 0.302 24.906 -11.711 1 98 283 PHE A CA 1
ATOM 2192 C C . PHE A 1 283 ? 1.782 25.266 -11.773 1 98 283 PHE A C 1
ATOM 2194 O O . PHE A 1 283 ? 2.549 24.906 -10.875 1 98 283 PHE A O 1
ATOM 2201 N N . LYS A 1 284 ? 2.15 25.969 -12.688 1 97.31 284 LYS A N 1
ATOM 2202 C CA . LYS A 1 284 ? 3.545 26.375 -12.836 1 97.31 284 LYS A CA 1
ATOM 2203 C C . LYS A 1 284 ? 3.99 27.266 -11.68 1 97.31 284 LYS A C 1
ATOM 2205 O O . LYS A 1 284 ? 5.133 27.172 -11.227 1 97.31 284 LYS A O 1
ATOM 2210 N N . ARG A 1 285 ? 3.156 28.094 -11.312 1 96.88 285 ARG A N 1
ATOM 2211 C CA . ARG A 1 285 ? 3.473 28.969 -10.188 1 96.88 285 ARG A CA 1
ATOM 2212 C C . ARG A 1 285 ? 3.748 28.156 -8.93 1 96.88 285 ARG A C 1
ATOM 2214 O O . ARG A 1 285 ? 4.695 28.438 -8.195 1 96.88 285 ARG A O 1
ATOM 2221 N N . GLN A 1 286 ? 2.959 27.141 -8.695 1 95 286 GLN A N 1
ATOM 2222 C CA . GLN A 1 286 ? 3.086 26.359 -7.477 1 95 286 GLN A CA 1
ATOM 2223 C C . GLN A 1 286 ? 4.18 25.297 -7.613 1 95 286 GLN A C 1
ATOM 2225 O O . GLN A 1 286 ? 4.965 25.094 -6.688 1 95 286 GLN A O 1
ATOM 2230 N N . TYR A 1 287 ? 4.297 24.625 -8.727 1 95.38 287 TYR A N 1
ATOM 2231 C CA . TYR A 1 287 ? 5.168 23.469 -8.898 1 95.38 287 TYR A CA 1
ATOM 2232 C C . TYR A 1 287 ? 6.43 23.844 -9.664 1 95.38 287 TYR A C 1
ATOM 2234 O O . TYR A 1 287 ? 7.359 23.047 -9.766 1 95.38 287 TYR A O 1
ATOM 2242 N N . HIS A 1 288 ? 6.43 24.969 -10.281 1 95.38 288 HIS A N 1
ATOM 2243 C CA . HIS A 1 288 ? 7.582 25.547 -10.969 1 95.38 288 HIS A CA 1
ATOM 2244 C C . HIS A 1 288 ? 7.871 24.812 -12.273 1 95.38 288 HIS A C 1
ATOM 2246 O O . HIS A 1 288 ? 8.914 25.031 -12.898 1 95.38 288 HIS A O 1
ATOM 2252 N N . VAL A 1 289 ? 7.043 23.906 -12.656 1 95.19 289 VAL A N 1
ATOM 2253 C CA . VAL A 1 289 ? 7.07 23.234 -13.953 1 95.19 289 VAL A CA 1
ATOM 2254 C C . VAL A 1 289 ? 5.656 23.172 -14.523 1 95.19 289 VAL A C 1
ATOM 2256 O O . VAL A 1 289 ? 4.676 23.328 -13.797 1 95.19 289 VAL A O 1
ATOM 2259 N N . SER A 1 290 ? 5.59 22.969 -15.773 1 96.5 290 SER A N 1
ATOM 2260 C CA . SER A 1 290 ? 4.277 22.828 -16.391 1 96.5 290 SER A CA 1
ATOM 2261 C C . SER A 1 290 ? 3.635 21.5 -16.031 1 96.5 290 SER A C 1
ATOM 2263 O O . SER A 1 290 ? 4.324 20.562 -15.641 1 96.5 290 SER A O 1
ATOM 2265 N N . PRO A 1 291 ? 2.311 21.391 -16.125 1 96.06 291 PRO A N 1
ATOM 2266 C CA . PRO A 1 291 ? 1.649 20.109 -15.883 1 96.06 291 PRO A CA 1
ATOM 2267 C C . PRO A 1 291 ? 2.225 18.984 -16.734 1 96.06 291 PRO A C 1
ATOM 2269 O O . PRO A 1 291 ? 2.434 17.875 -16.25 1 96.06 291 PRO A O 1
ATOM 2272 N N . GLY A 1 292 ? 2.436 19.266 -17.938 1 92.06 292 GLY A N 1
ATOM 2273 C CA . GLY A 1 292 ? 3.02 18.281 -18.828 1 92.06 292 GLY A CA 1
ATOM 2274 C C . GLY A 1 292 ? 4.383 17.781 -18.359 1 92.06 292 GLY A C 1
ATOM 2275 O O . GLY A 1 292 ? 4.66 16.594 -18.391 1 92.06 292 GLY A O 1
ATOM 2276 N N . GLN A 1 293 ? 5.211 18.703 -17.984 1 92.12 293 GLN A N 1
ATOM 2277 C CA . GLN A 1 293 ? 6.539 18.359 -17.5 1 92.12 293 GLN A CA 1
ATOM 2278 C C . GLN A 1 293 ? 6.449 17.562 -16.203 1 92.12 293 GLN A C 1
ATOM 2280 O O . GLN A 1 293 ? 7.203 16.609 -16 1 92.12 293 GLN A O 1
ATOM 2285 N N . TYR A 1 294 ? 5.566 18.031 -15.383 1 93.12 294 TYR A N 1
ATOM 2286 C CA . TYR A 1 294 ? 5.367 17.312 -14.133 1 93.12 294 TYR A CA 1
ATOM 2287 C C . TYR A 1 294 ? 5.023 15.852 -14.398 1 93.12 294 TYR A C 1
ATOM 2289 O O . TYR A 1 294 ? 5.574 14.953 -13.758 1 93.12 294 TYR A O 1
ATOM 2297 N N . ARG A 1 295 ? 4.129 15.617 -15.25 1 88.44 295 ARG A N 1
ATOM 2298 C CA . ARG A 1 295 ? 3.717 14.273 -15.625 1 88.44 295 ARG A CA 1
ATOM 2299 C C . ARG A 1 295 ? 4.91 13.445 -16.109 1 88.44 295 ARG A C 1
ATOM 2301 O O . ARG A 1 295 ? 5.043 12.273 -15.75 1 88.44 295 ARG A O 1
ATOM 2308 N N . LYS A 1 296 ? 5.742 14.016 -16.844 1 81.62 296 LYS A N 1
ATOM 2309 C CA . LYS A 1 296 ? 6.898 13.32 -17.406 1 81.62 296 LYS A CA 1
ATOM 2310 C C . LYS A 1 296 ? 7.922 12.992 -16.312 1 81.62 296 LYS A C 1
ATOM 2312 O O . LYS A 1 296 ? 8.57 11.945 -16.359 1 81.62 296 LYS A O 1
ATOM 2317 N N . GLU A 1 297 ? 8.055 13.906 -15.359 1 74.81 297 GLU A N 1
ATOM 2318 C CA . GLU A 1 297 ? 9.008 13.711 -14.266 1 74.81 297 GLU A CA 1
ATOM 2319 C C . GLU A 1 297 ? 8.492 12.672 -13.273 1 74.81 297 GLU A C 1
ATOM 2321 O O . GLU A 1 297 ? 9.281 11.969 -12.633 1 74.81 297 GLU A O 1
ATOM 2326 N N . GLY A 1 298 ? 7.266 12.703 -12.898 1 63.53 298 GLY A N 1
ATOM 2327 C CA . GLY A 1 298 ? 6.656 11.766 -11.969 1 63.53 298 GLY A CA 1
ATOM 2328 C C . GLY A 1 298 ? 6.703 10.328 -12.453 1 63.53 298 GLY A C 1
ATOM 2329 O O . GLY A 1 298 ? 6.684 9.398 -11.648 1 63.53 298 GLY A O 1
ATOM 2330 N N . GLY A 1 299 ? 6.688 10.133 -13.773 1 53.66 299 GLY A N 1
ATOM 2331 C CA . GLY A 1 299 ? 6.887 8.82 -14.359 1 53.66 299 GLY A CA 1
ATOM 2332 C C . GLY A 1 299 ? 8.297 8.289 -14.18 1 53.66 299 GLY A C 1
ATOM 2333 O O . GLY A 1 299 ? 8.547 7.098 -14.352 1 53.66 299 GLY A O 1
ATOM 2334 N N . GLN A 1 300 ? 9.219 9.188 -13.906 1 44.09 300 GLN A N 1
ATOM 2335 C CA . GLN A 1 300 ? 10.617 8.797 -13.75 1 44.09 300 GLN A CA 1
ATOM 2336 C C . GLN A 1 300 ? 10.938 8.492 -12.289 1 44.09 300 GLN A C 1
ATOM 2338 O O . GLN A 1 300 ? 12.008 7.957 -11.984 1 44.09 300 GLN A O 1
ATOM 2343 N N . GLN A 1 301 ? 10.156 8.828 -11.391 1 44.81 301 GLN A N 1
ATOM 2344 C CA . GLN A 1 301 ? 10.508 8.57 -10 1 44.81 301 GLN A CA 1
ATOM 2345 C C . GLN A 1 301 ? 9.859 7.285 -9.492 1 44.81 301 GLN A C 1
ATOM 2347 O O . GLN A 1 301 ? 8.75 6.941 -9.906 1 44.81 301 GLN A O 1
ATOM 2352 N N . MET B 1 1 ? 13.945 -7.328 -4.832 1 86.94 1 MET B N 1
ATOM 2353 C CA . MET B 1 1 ? 12.617 -7.914 -4.992 1 86.94 1 MET B CA 1
ATOM 2354 C C . MET B 1 1 ? 12.719 -9.359 -5.465 1 86.94 1 MET B C 1
ATOM 2356 O O . MET B 1 1 ? 13.539 -9.688 -6.324 1 86.94 1 MET B O 1
ATOM 2360 N N . ASP B 1 2 ? 11.93 -10.188 -4.773 1 92.06 2 ASP B N 1
ATOM 2361 C CA . ASP B 1 2 ? 11.898 -11.578 -5.234 1 92.06 2 ASP B CA 1
ATOM 2362 C C . ASP B 1 2 ? 10.734 -11.812 -6.191 1 92.06 2 ASP B C 1
ATOM 2364 O O . ASP B 1 2 ? 10.031 -10.867 -6.57 1 92.06 2 ASP B O 1
ATOM 2368 N N . ILE B 1 3 ? 10.562 -13.016 -6.66 1 94 3 ILE B N 1
ATOM 2369 C CA . ILE B 1 3 ? 9.633 -13.336 -7.738 1 94 3 ILE B CA 1
ATOM 2370 C C . ILE B 1 3 ? 8.203 -13.008 -7.297 1 94 3 ILE B C 1
ATOM 2372 O O . ILE B 1 3 ? 7.395 -12.531 -8.094 1 94 3 ILE B O 1
ATOM 2376 N N . LEU B 1 4 ? 7.887 -13.281 -6.023 1 95.06 4 LEU B N 1
ATOM 2377 C CA . LEU B 1 4 ? 6.531 -13 -5.562 1 95.06 4 LEU B CA 1
ATOM 2378 C C . LEU B 1 4 ? 6.258 -11.5 -5.566 1 95.06 4 LEU B C 1
ATOM 2380 O O . LEU B 1 4 ? 5.18 -11.062 -5.973 1 95.06 4 LEU B O 1
ATOM 2384 N N . ASP B 1 5 ? 7.258 -10.703 -5.109 1 96.75 5 ASP B N 1
ATOM 2385 C CA . ASP B 1 5 ? 7.133 -9.25 -5.191 1 96.75 5 ASP B CA 1
ATOM 2386 C C . ASP B 1 5 ? 6.855 -8.805 -6.625 1 96.75 5 ASP B C 1
ATOM 2388 O O . ASP B 1 5 ? 5.988 -7.961 -6.863 1 96.75 5 ASP B O 1
ATOM 2392 N N . LYS B 1 6 ? 7.582 -9.375 -7.559 1 96.56 6 LYS B N 1
ATOM 2393 C CA . LYS B 1 6 ? 7.441 -9.008 -8.961 1 96.56 6 LYS B CA 1
ATOM 2394 C C . LYS B 1 6 ? 6.066 -9.383 -9.5 1 96.56 6 LYS B C 1
ATOM 2396 O O . LYS B 1 6 ? 5.445 -8.609 -10.234 1 96.56 6 LYS B O 1
ATOM 2401 N N . LEU B 1 7 ? 5.645 -10.562 -9.172 1 96.25 7 LEU B N 1
ATOM 2402 C CA . LEU B 1 7 ? 4.34 -11.023 -9.633 1 96.25 7 LEU B CA 1
ATOM 2403 C C . LEU B 1 7 ? 3.223 -10.172 -9.055 1 96.25 7 LEU B C 1
ATOM 2405 O O . LEU B 1 7 ? 2.24 -9.875 -9.734 1 96.25 7 LEU B O 1
ATOM 2409 N N . VAL B 1 8 ? 3.381 -9.766 -7.797 1 96.19 8 VAL B N 1
ATOM 2410 C CA . VAL B 1 8 ? 2.408 -8.875 -7.164 1 96.19 8 VAL B CA 1
ATOM 2411 C C . VAL B 1 8 ? 2.381 -7.535 -7.895 1 96.19 8 VAL B C 1
ATOM 2413 O O . VAL B 1 8 ? 1.308 -7 -8.18 1 96.19 8 VAL B O 1
ATOM 2416 N N . ASP B 1 9 ? 3.502 -7.039 -8.219 1 95.06 9 ASP B N 1
ATOM 2417 C CA . ASP B 1 9 ? 3.605 -5.785 -8.961 1 95.06 9 ASP B CA 1
ATOM 2418 C C . ASP B 1 9 ? 2.949 -5.895 -10.328 1 95.06 9 ASP B C 1
ATOM 2420 O O . ASP B 1 9 ? 2.166 -5.027 -10.727 1 95.06 9 ASP B O 1
ATOM 2424 N N . LEU B 1 10 ? 3.244 -6.938 -11.039 1 95.75 10 LEU B N 1
ATOM 2425 C CA . LEU B 1 10 ? 2.736 -7.145 -12.391 1 95.75 10 LEU B CA 1
ATOM 2426 C C . LEU B 1 10 ? 1.223 -7.324 -12.383 1 95.75 10 LEU B C 1
ATOM 2428 O O . LEU B 1 10 ? 0.547 -6.992 -13.359 1 95.75 10 LEU B O 1
ATOM 2432 N N . ALA B 1 11 ? 0.728 -7.801 -11.25 1 95.31 11 ALA B N 1
ATOM 2433 C CA . ALA B 1 11 ? -0.714 -8.008 -11.141 1 95.31 11 ALA B CA 1
ATOM 2434 C C . ALA B 1 11 ? -1.451 -6.688 -10.969 1 95.31 11 ALA B C 1
ATOM 2436 O O . ALA B 1 11 ? -2.672 -6.621 -11.133 1 95.31 11 ALA B O 1
ATOM 2437 N N . GLN B 1 12 ? -0.72 -5.605 -10.594 1 93.5 12 GLN B N 1
ATOM 2438 C CA . GLN B 1 12 ? -1.311 -4.289 -10.383 1 93.5 12 GLN B CA 1
ATOM 2439 C C . GLN B 1 12 ? -2.488 -4.359 -9.414 1 93.5 12 GLN B C 1
ATOM 2441 O O . GLN B 1 12 ? -3.576 -3.865 -9.719 1 93.5 12 GLN B O 1
ATOM 2446 N N . LEU B 1 13 ? -2.215 -4.988 -8.328 1 92.12 13 LEU B N 1
ATOM 2447 C CA . LEU B 1 13 ? -3.271 -5.32 -7.375 1 92.12 13 LEU B CA 1
ATOM 2448 C C . LEU B 1 13 ? -3.646 -4.105 -6.535 1 92.12 13 LEU B C 1
ATOM 2450 O O . LEU B 1 13 ? -2.771 -3.342 -6.113 1 92.12 13 LEU B O 1
ATOM 2454 N N . THR B 1 14 ? -4.91 -3.83 -6.359 1 92.81 14 THR B N 1
ATOM 2455 C CA . THR B 1 14 ? -5.48 -2.945 -5.348 1 92.81 14 THR B CA 1
ATOM 2456 C C . THR B 1 14 ? -6.535 -3.676 -4.523 1 92.81 14 THR B C 1
ATOM 2458 O O . THR B 1 14 ? -7.176 -4.609 -5.012 1 92.81 14 THR B O 1
ATOM 2461 N N . GLY B 1 15 ? -6.57 -3.32 -3.314 1 95.88 15 GLY B N 1
ATOM 2462 C CA . GLY B 1 15 ? -7.551 -4.012 -2.494 1 95.88 15 GLY B CA 1
ATOM 2463 C C . GLY B 1 15 ? -7.883 -3.279 -1.209 1 95.88 15 GLY B C 1
ATOM 2464 O O . GLY B 1 15 ? -7.285 -2.24 -0.911 1 95.88 15 GLY B O 1
ATOM 2465 N N . SER B 1 16 ? -8.844 -3.768 -0.532 1 97.38 16 SER B N 1
ATOM 2466 C CA . SER B 1 16 ? -9.258 -3.26 0.77 1 97.38 16 SER B CA 1
ATOM 2467 C C . SER B 1 16 ? -9.883 -4.363 1.618 1 97.38 16 SER B C 1
ATOM 2469 O O . SER B 1 16 ? -10.492 -5.293 1.086 1 97.38 16 SER B O 1
ATOM 2471 N N . VAL B 1 17 ? -9.695 -4.328 2.863 1 97.88 17 VAL B N 1
ATOM 2472 C CA . VAL B 1 17 ? -10.43 -5.125 3.842 1 97.88 17 VAL B CA 1
ATOM 2473 C C . VAL B 1 17 ? -11.383 -4.227 4.629 1 97.88 17 VAL B C 1
ATOM 2475 O O . VAL B 1 17 ? -11.078 -3.836 5.762 1 97.88 17 VAL B O 1
ATOM 2478 N N . ASP B 1 18 ? -12.531 -3.961 4.035 1 96.88 18 ASP B N 1
ATOM 2479 C CA . ASP B 1 18 ? -13.359 -2.904 4.605 1 96.88 18 ASP B CA 1
ATOM 2480 C C . ASP B 1 18 ? -14.797 -3.379 4.801 1 96.88 18 ASP B C 1
ATOM 2482 O O . ASP B 1 18 ? -15.711 -2.564 4.945 1 96.88 18 ASP B O 1
ATOM 2486 N N . VAL B 1 19 ? -15.039 -4.711 4.762 1 98 19 VAL B N 1
ATOM 2487 C CA . VAL B 1 19 ? -16.359 -5.277 5.055 1 98 19 VAL B CA 1
ATOM 2488 C C . VAL B 1 19 ? -16.25 -6.227 6.246 1 98 19 VAL B C 1
ATOM 2490 O O . VAL B 1 19 ? -15.336 -7.051 6.312 1 98 19 VAL B O 1
ATOM 2493 N N . GLN B 1 20 ? -17.062 -6.066 7.203 1 97.81 20 GLN B N 1
ATOM 2494 C CA . GLN B 1 20 ? -17.203 -6.977 8.336 1 97.81 20 GLN B CA 1
ATOM 2495 C C . GLN B 1 20 ? -18.578 -7.641 8.344 1 97.81 20 GLN B C 1
ATOM 2497 O O . GLN B 1 20 ? -19.609 -6.961 8.289 1 97.81 20 GLN B O 1
ATOM 2502 N N . CYS B 1 21 ? -18.609 -8.898 8.32 1 97.5 21 CYS B N 1
ATOM 2503 C CA . CYS B 1 21 ? -19.844 -9.664 8.391 1 97.5 21 CYS B CA 1
ATOM 2504 C C . CYS B 1 21 ? -20.078 -10.219 9.789 1 97.5 21 CYS B C 1
ATOM 2506 O O . CYS B 1 21 ? -19.203 -10.891 10.344 1 97.5 21 CYS B O 1
ATOM 2508 N N . LEU B 1 22 ? -21.141 -9.891 10.336 1 97.69 22 LEU B N 1
ATOM 2509 C CA . LEU B 1 22 ? -21.609 -10.406 11.625 1 97.69 22 LEU B CA 1
ATOM 2510 C C . LEU B 1 22 ? -22.859 -11.258 11.453 1 97.69 22 LEU B C 1
ATOM 2512 O O . LEU B 1 22 ? -23.953 -10.727 11.242 1 97.69 22 LEU B O 1
ATOM 2516 N N . LEU B 1 23 ? -22.672 -12.562 11.578 1 96.81 23 LEU B N 1
ATOM 2517 C CA . LEU B 1 23 ? -23.734 -13.492 11.203 1 96.81 23 LEU B CA 1
ATOM 2518 C C . LEU B 1 23 ? -24.25 -14.25 12.43 1 96.81 23 LEU B C 1
ATOM 2520 O O . LEU B 1 23 ? -23.453 -14.711 13.25 1 96.81 23 LEU B O 1
ATOM 2524 N N . GLY B 1 24 ? -25.547 -14.281 12.555 1 94.94 24 GLY B N 1
ATOM 2525 C CA . GLY B 1 24 ? -26.141 -14.969 13.68 1 94.94 24 GLY B CA 1
ATOM 2526 C C . GLY B 1 24 ? -27.531 -15.508 13.383 1 94.94 24 GLY B C 1
ATOM 2527 O O . GLY B 1 24 ? -28.188 -15.062 12.438 1 94.94 24 GLY B O 1
ATOM 2528 N N . GLU B 1 25 ? -27.828 -16.516 14.18 1 92.19 25 GLU B N 1
ATOM 2529 C CA . GLU B 1 25 ? -29.125 -17.172 14.086 1 92.19 25 GLU B CA 1
ATOM 2530 C C . GLU B 1 25 ? -29.219 -18.062 12.852 1 92.19 25 GLU B C 1
ATOM 2532 O O . GLU B 1 25 ? -28.359 -18.922 12.641 1 92.19 25 GLU B O 1
ATOM 2537 N N . GLN B 1 26 ? -30.375 -18.031 12.055 1 89.81 26 GLN B N 1
ATOM 2538 C CA . GLN B 1 26 ? -30.516 -18.859 10.859 1 89.81 26 GLN B CA 1
ATOM 2539 C C . GLN B 1 26 ? -30.094 -18.094 9.609 1 89.81 26 GLN B C 1
ATOM 2541 O O . GLN B 1 26 ? -30.906 -17.875 8.703 1 89.81 26 GLN B O 1
ATOM 2546 N N . TRP B 1 27 ? -28.812 -17.922 9.586 1 91.75 27 TRP B N 1
ATOM 2547 C CA . TRP B 1 27 ? -28.312 -17.062 8.531 1 91.75 27 TRP B CA 1
ATOM 2548 C C . TRP B 1 27 ? -27.859 -17.875 7.324 1 91.75 27 TRP B C 1
ATOM 2550 O O . TRP B 1 27 ? -27.438 -19.016 7.465 1 91.75 27 TRP B O 1
ATOM 2560 N N . SER B 1 28 ? -28.062 -17.359 6.176 1 93.69 28 SER B N 1
ATOM 2561 C CA . SER B 1 28 ? -27.578 -17.797 4.871 1 93.69 28 SER B CA 1
ATOM 2562 C C . SER B 1 28 ? -27.359 -16.609 3.938 1 93.69 28 SER B C 1
ATOM 2564 O O . SER B 1 28 ? -28.312 -15.922 3.566 1 93.69 28 SER B O 1
ATOM 2566 N N . VAL B 1 29 ? -26.094 -16.422 3.619 1 94.19 29 VAL B N 1
ATOM 2567 C CA . VAL B 1 29 ? -25.766 -15.227 2.854 1 94.19 29 VAL B CA 1
ATOM 2568 C C . VAL B 1 29 ? -25.125 -15.617 1.527 1 94.19 29 VAL B C 1
ATOM 2570 O O . VAL B 1 29 ? -24.078 -16.281 1.509 1 94.19 29 VAL B O 1
ATOM 2573 N N . ARG B 1 30 ? -25.688 -15.156 0.466 1 93.94 30 ARG B N 1
ATOM 2574 C CA . ARG B 1 30 ? -25.188 -15.422 -0.876 1 93.94 30 ARG B CA 1
ATOM 2575 C C . ARG B 1 30 ? -24.172 -14.375 -1.299 1 93.94 30 ARG B C 1
ATOM 2577 O O . ARG B 1 30 ? -24.359 -13.18 -1.061 1 93.94 30 ARG B O 1
ATOM 2584 N N . HIS B 1 31 ? -23.016 -14.758 -1.81 1 93.5 31 HIS B N 1
ATOM 2585 C CA . HIS B 1 31 ? -22.031 -13.938 -2.518 1 93.5 31 HIS B CA 1
ATOM 2586 C C . HIS B 1 31 ? -21.984 -14.297 -3.998 1 93.5 31 HIS B C 1
ATOM 2588 O O . HIS B 1 31 ? -21.516 -15.383 -4.363 1 93.5 31 HIS B O 1
ATOM 2594 N N . GLU B 1 32 ? -22.359 -13.375 -4.766 1 92.5 32 GLU B N 1
ATOM 2595 C CA . GLU B 1 32 ? -22.422 -13.641 -6.199 1 92.5 32 GLU B CA 1
ATOM 2596 C C . GLU B 1 32 ? -21.016 -13.672 -6.809 1 92.5 32 GLU B C 1
ATOM 2598 O O . GLU B 1 32 ? -20.078 -13.133 -6.238 1 92.5 32 GLU B O 1
ATOM 2603 N N . THR B 1 33 ? -21 -14.383 -7.895 1 90.5 33 THR B N 1
ATOM 2604 C CA . THR B 1 33 ? -19.734 -14.414 -8.625 1 90.5 33 THR B CA 1
ATOM 2605 C C . THR B 1 33 ? -19.312 -13.008 -9.047 1 90.5 33 THR B C 1
ATOM 2607 O O . THR B 1 33 ? -20.141 -12.227 -9.523 1 90.5 33 THR B O 1
ATOM 2610 N N . LEU B 1 34 ? -18.125 -12.719 -8.711 1 85.81 34 LEU B N 1
ATOM 2611 C CA . LEU B 1 34 ? -17.547 -11.438 -9.117 1 85.81 34 LEU B CA 1
ATOM 2612 C C . LEU B 1 34 ? -16.703 -11.594 -10.375 1 85.81 34 LEU B C 1
ATOM 2614 O O . LEU B 1 34 ? -16.172 -12.672 -10.633 1 85.81 34 LEU B O 1
ATOM 2618 N N . GLN B 1 35 ? -16.75 -10.586 -11.094 1 82.75 35 GLN B N 1
ATOM 2619 C CA . GLN B 1 35 ? -15.922 -10.641 -12.305 1 82.75 35 GLN B CA 1
ATOM 2620 C C . GLN B 1 35 ? -14.602 -9.906 -12.102 1 82.75 35 GLN B C 1
ATOM 2622 O O . GLN B 1 35 ? -14.578 -8.734 -11.719 1 82.75 35 GLN B O 1
ATOM 2627 N N . HIS B 1 36 ? -13.523 -10.586 -12.312 1 81.88 36 HIS B N 1
ATOM 2628 C CA . HIS B 1 36 ? -12.164 -10.055 -12.32 1 81.88 36 HIS B CA 1
ATOM 2629 C C . HIS B 1 36 ? -11.789 -9.469 -10.969 1 81.88 36 HIS B C 1
ATOM 2631 O O . HIS B 1 36 ? -11.062 -8.469 -10.898 1 81.88 36 HIS B O 1
ATOM 2637 N N . GLU B 1 37 ? -12.422 -9.961 -9.969 1 92.94 37 GLU B N 1
ATOM 2638 C CA . GLU B 1 37 ? -12.086 -9.547 -8.609 1 92.94 37 GLU B CA 1
ATOM 2639 C C . GLU B 1 37 ? -11.875 -10.758 -7.699 1 92.94 37 GLU B C 1
ATOM 2641 O O . GLU B 1 37 ? -12.547 -11.781 -7.859 1 92.94 37 GLU B O 1
ATOM 2646 N N . GLY B 1 38 ? -10.898 -10.609 -6.914 1 95.69 38 GLY B N 1
ATOM 2647 C CA . GLY B 1 38 ? -10.695 -11.602 -5.867 1 95.69 38 GLY B CA 1
ATOM 2648 C C . GLY B 1 38 ? -11.422 -11.266 -4.578 1 95.69 38 GLY B C 1
ATOM 2649 O O . GLY B 1 38 ? -11.586 -10.086 -4.242 1 95.69 38 GLY B O 1
ATOM 2650 N N . LEU B 1 39 ? -11.852 -12.281 -3.902 1 97.38 39 LEU B N 1
ATOM 2651 C CA . LEU B 1 39 ? -12.539 -12.125 -2.625 1 97.38 39 LEU B CA 1
ATOM 2652 C C . LEU B 1 39 ? -11.906 -13 -1.553 1 97.38 39 LEU B C 1
ATOM 2654 O O . LEU B 1 39 ? -11.578 -14.164 -1.809 1 97.38 39 LEU B O 1
ATOM 2658 N N . VAL B 1 40 ? -11.688 -12.453 -0.398 1 97.75 40 VAL B N 1
ATOM 2659 C CA . VAL B 1 40 ? -11.156 -13.211 0.729 1 97.75 40 VAL B CA 1
ATOM 2660 C C . VAL B 1 40 ? -12.102 -13.102 1.922 1 97.75 40 VAL B C 1
ATOM 2662 O O . VAL B 1 40 ? -12.609 -12.016 2.223 1 97.75 40 VAL B O 1
ATOM 2665 N N . HIS B 1 41 ? -12.406 -14.203 2.58 1 97.94 41 HIS B N 1
ATOM 2666 C CA . HIS B 1 41 ? -13.039 -14.242 3.891 1 97.94 41 HIS B CA 1
ATOM 2667 C C . HIS B 1 41 ? -12.047 -14.648 4.973 1 97.94 41 HIS B C 1
ATOM 2669 O O . HIS B 1 41 ? -11.336 -15.648 4.828 1 97.94 41 HIS B O 1
ATOM 2675 N N . ILE B 1 42 ? -11.984 -13.875 5.965 1 97.62 42 ILE B N 1
ATOM 2676 C CA . ILE B 1 42 ? -11.195 -14.211 7.145 1 97.62 42 ILE B CA 1
ATOM 2677 C C . ILE B 1 42 ? -12.117 -14.43 8.336 1 97.62 42 ILE B C 1
ATOM 2679 O O . ILE B 1 42 ? -12.68 -13.477 8.883 1 97.62 42 ILE B O 1
ATOM 2683 N N . VAL B 1 43 ? -12.203 -15.617 8.82 1 97.06 43 VAL B N 1
ATOM 2684 C CA . VAL B 1 43 ? -13.07 -15.906 9.953 1 97.06 43 VAL B CA 1
ATOM 2685 C C . VAL B 1 43 ? -12.359 -15.523 11.25 1 97.06 43 VAL B C 1
ATOM 2687 O O . VAL B 1 43 ? -11.328 -16.094 11.602 1 97.06 43 VAL B O 1
ATOM 2690 N N . THR B 1 44 ? -12.914 -14.617 11.953 1 95.5 44 THR B N 1
ATOM 2691 C CA . THR B 1 44 ? -12.25 -14.102 13.148 1 95.5 44 THR B CA 1
ATOM 2692 C C . THR B 1 44 ? -12.875 -14.695 14.414 1 95.5 44 THR B C 1
ATOM 2694 O O . THR B 1 44 ? -12.25 -14.695 15.477 1 95.5 44 THR B O 1
ATOM 2697 N N . SER B 1 45 ? -14.102 -15.109 14.32 1 95.62 45 SER B N 1
ATOM 2698 C CA . SER B 1 45 ? -14.766 -15.758 15.445 1 95.62 45 SER B CA 1
ATOM 2699 C C . SER B 1 45 ? -15.914 -16.641 14.969 1 95.62 45 SER B C 1
ATOM 2701 O O . SER B 1 45 ? -16.562 -16.344 13.969 1 95.62 45 SER B O 1
ATOM 2703 N N . GLY B 1 46 ? -16.125 -17.766 15.711 1 96.25 46 GLY B N 1
ATOM 2704 C CA . GLY B 1 46 ? -17.266 -18.625 15.445 1 96.25 46 GLY B CA 1
ATOM 2705 C C . GLY B 1 46 ? -17.016 -19.609 14.312 1 96.25 46 GLY B C 1
ATOM 2706 O O . GLY B 1 46 ? -15.875 -20 14.062 1 96.25 46 GLY B O 1
ATOM 2707 N N . SER B 1 47 ? -18.188 -20.156 13.82 1 96.44 47 SER B N 1
ATOM 2708 C CA . SER B 1 47 ? -18.094 -21.156 12.766 1 96.44 47 SER B CA 1
ATOM 2709 C C . SER B 1 47 ? -19.344 -21.172 11.898 1 96.44 47 SER B C 1
ATOM 2711 O O . SER B 1 47 ? -20.359 -20.562 12.258 1 96.44 47 SER B O 1
ATOM 2713 N N . GLY B 1 48 ? -19.234 -21.781 10.781 1 96.5 48 GLY B N 1
ATOM 2714 C CA . GLY B 1 48 ? -20.297 -21.969 9.805 1 96.5 48 GLY B CA 1
ATOM 2715 C C . GLY B 1 48 ? -19.891 -22.891 8.664 1 96.5 48 GLY B C 1
ATOM 2716 O O . GLY B 1 48 ? -19.062 -23.766 8.836 1 96.5 48 GLY B O 1
ATOM 2717 N N . TYR B 1 49 ? -20.672 -22.703 7.613 1 97.06 49 TYR B N 1
ATOM 2718 C CA . TYR B 1 49 ? -20.406 -23.547 6.453 1 97.06 49 TYR B CA 1
ATOM 2719 C C . TYR B 1 49 ? -20.312 -22.719 5.184 1 97.06 49 TYR B C 1
ATOM 2721 O O . TYR B 1 49 ? -21 -21.703 5.043 1 97.06 49 TYR B O 1
ATOM 2729 N N . LEU B 1 50 ? -19.438 -23.156 4.355 1 96.69 50 LEU B N 1
ATOM 2730 C CA . LEU B 1 50 ? -19.25 -22.562 3.037 1 96.69 50 LEU B CA 1
ATOM 2731 C C . LEU B 1 50 ? -19.75 -23.5 1.943 1 96.69 50 LEU B C 1
ATOM 2733 O O . LEU B 1 50 ? -19.281 -24.625 1.834 1 96.69 50 LEU B O 1
ATOM 2737 N N . CYS B 1 51 ? -20.688 -23.078 1.188 1 96.12 51 CYS B N 1
ATOM 2738 C CA . CYS B 1 51 ? -21.188 -23.797 0.024 1 96.12 51 CYS B CA 1
ATOM 2739 C C . CYS B 1 51 ? -20.734 -23.141 -1.269 1 96.12 51 CYS B C 1
ATOM 2741 O O . CYS B 1 51 ? -21.344 -22.156 -1.71 1 96.12 51 CYS B O 1
ATOM 2743 N N . ILE B 1 52 ? -19.781 -23.734 -1.887 1 95.75 52 ILE B N 1
ATOM 2744 C CA . ILE B 1 52 ? -19.203 -23.141 -3.09 1 95.75 52 ILE B CA 1
ATOM 2745 C C . ILE B 1 52 ? -19.969 -23.625 -4.32 1 95.75 52 ILE B C 1
ATOM 2747 O O . ILE B 1 52 ? -20.312 -24.797 -4.426 1 95.75 52 ILE B O 1
ATOM 2751 N N . ASP B 1 53 ? -20.219 -22.719 -5.219 1 94.75 53 ASP B N 1
ATOM 2752 C CA . ASP B 1 53 ? -20.922 -23.078 -6.445 1 94.75 53 ASP B CA 1
ATOM 2753 C C . ASP B 1 53 ? -20.172 -24.172 -7.215 1 94.75 53 ASP B C 1
ATOM 2755 O O . ASP B 1 53 ? -18.969 -24.047 -7.441 1 94.75 53 ASP B O 1
ATOM 2759 N N . GLY B 1 54 ? -20.906 -25.219 -7.602 1 91.5 54 GLY B N 1
ATOM 2760 C CA . GLY B 1 54 ? -20.297 -26.312 -8.359 1 91.5 54 GLY B CA 1
ATOM 2761 C C . GLY B 1 54 ? -19.812 -27.453 -7.48 1 91.5 54 GLY B C 1
ATOM 2762 O O . GLY B 1 54 ? -19.484 -28.531 -7.98 1 91.5 54 GLY B O 1
ATOM 2763 N N . GLU B 1 55 ? -19.75 -27.141 -6.199 1 91.25 55 GLU B N 1
ATOM 2764 C CA . GLU B 1 55 ? -19.391 -28.219 -5.277 1 91.25 55 GLU B CA 1
ATOM 2765 C C . GLU B 1 55 ? -20.625 -28.859 -4.652 1 91.25 55 GLU B C 1
ATOM 2767 O O . GLU B 1 55 ? -21.656 -28.203 -4.488 1 91.25 55 GLU B O 1
ATOM 2772 N N . THR B 1 56 ? -20.5 -30.109 -4.289 1 88.81 56 THR B N 1
ATOM 2773 C CA . THR B 1 56 ? -21.656 -30.859 -3.814 1 88.81 56 THR B CA 1
ATOM 2774 C C . THR B 1 56 ? -21.719 -30.844 -2.289 1 88.81 56 THR B C 1
ATOM 2776 O O . THR B 1 56 ? -22.781 -31.031 -1.708 1 88.81 56 THR B O 1
ATOM 2779 N N . SER B 1 57 ? -20.656 -30.672 -1.652 1 93.38 57 SER B N 1
ATOM 2780 C CA . SER B 1 57 ? -20.641 -30.75 -0.195 1 93.38 57 SER B CA 1
ATOM 2781 C C . SER B 1 57 ? -20.203 -29.438 0.428 1 93.38 57 SER B C 1
ATOM 2783 O O . SER B 1 57 ? -19.234 -28.812 -0.025 1 93.38 57 SER B O 1
ATOM 2785 N N . PRO B 1 58 ? -20.922 -29.078 1.443 1 95.56 58 PRO B N 1
ATOM 2786 C CA . PRO B 1 58 ? -20.5 -27.875 2.166 1 95.56 58 PRO B CA 1
ATOM 2787 C C . PRO B 1 58 ? -19.172 -28.062 2.91 1 95.56 58 PRO B C 1
ATOM 2789 O O . PRO B 1 58 ? -18.875 -29.172 3.363 1 95.56 58 PRO B O 1
ATOM 2792 N N . ARG B 1 59 ? -18.453 -27.031 3.021 1 95.5 59 ARG B N 1
ATOM 2793 C CA . ARG B 1 59 ? -17.188 -27.062 3.76 1 95.5 59 ARG B CA 1
ATOM 2794 C C . ARG B 1 59 ? -17.312 -26.328 5.09 1 95.5 59 ARG B C 1
ATOM 2796 O O . ARG B 1 59 ? -17.75 -25.172 5.125 1 95.5 59 ARG B O 1
ATOM 2803 N N . PRO B 1 60 ? -16.953 -26.984 6.145 1 96.75 60 PRO B N 1
ATOM 2804 C CA . PRO B 1 60 ? -16.953 -26.25 7.41 1 96.75 60 PRO B CA 1
ATOM 2805 C C . PRO B 1 60 ? -15.875 -25.172 7.469 1 96.75 60 PRO B C 1
ATOM 2807 O O . PRO B 1 60 ? -14.773 -25.375 6.961 1 96.75 60 PRO B O 1
ATOM 2810 N N . VAL B 1 61 ? -16.172 -24.047 8.047 1 96.56 61 VAL B N 1
ATOM 2811 C CA . VAL B 1 61 ? -15.211 -22.969 8.289 1 96.56 61 VAL B CA 1
ATOM 2812 C C . VAL B 1 61 ? -15.305 -22.516 9.742 1 96.56 61 VAL B C 1
ATOM 2814 O O . VAL B 1 61 ? -16.391 -22.516 10.328 1 96.56 61 VAL B O 1
ATOM 2817 N N . SER B 1 62 ? -14.188 -22.188 10.328 1 95.44 62 SER B N 1
ATOM 2818 C CA . SER B 1 62 ? -14.125 -21.75 11.719 1 95.44 62 SER B CA 1
ATOM 2819 C C . SER B 1 62 ? -13.039 -20.703 11.922 1 95.44 62 SER B C 1
ATOM 2821 O O . SER B 1 62 ? -12.32 -20.344 10.977 1 95.44 62 SER B O 1
ATOM 2823 N N . THR B 1 63 ? -12.961 -20.25 13.188 1 94.31 63 THR B N 1
ATOM 2824 C CA . THR B 1 63 ? -12.023 -19.188 13.547 1 94.31 63 THR B CA 1
ATOM 2825 C C . THR B 1 63 ? -10.617 -19.531 13.062 1 94.31 63 THR B C 1
ATOM 2827 O O . THR B 1 63 ? -10.117 -20.641 13.297 1 94.31 63 THR B O 1
ATOM 2830 N N . GLY B 1 64 ? -10.047 -18.547 12.336 1 92.5 64 GLY B N 1
ATOM 2831 C CA . GLY B 1 64 ? -8.695 -18.734 11.852 1 92.5 64 GLY B CA 1
ATOM 2832 C C . GLY B 1 64 ? -8.641 -19.172 10.398 1 92.5 64 GLY B C 1
ATOM 2833 O O . GLY B 1 64 ? -7.582 -19.109 9.766 1 92.5 64 GLY B O 1
ATOM 2834 N N . ASP B 1 65 ? -9.773 -19.641 9.883 1 95.31 65 ASP B N 1
ATOM 2835 C CA . ASP B 1 65 ? -9.812 -20.047 8.484 1 95.31 65 ASP B CA 1
ATOM 2836 C C . ASP B 1 65 ? -9.844 -18.844 7.555 1 95.31 65 ASP B C 1
ATOM 2838 O O . ASP B 1 65 ? -10.484 -17.828 7.863 1 95.31 65 ASP B O 1
ATOM 2842 N N . ILE B 1 66 ? -9.164 -18.969 6.461 1 96.94 66 ILE B N 1
ATOM 2843 C CA . ILE B 1 66 ? -9.18 -18 5.371 1 96.94 66 ILE B CA 1
ATOM 2844 C C . ILE B 1 66 ? -9.602 -18.688 4.074 1 96.94 66 ILE B C 1
ATOM 2846 O O . ILE B 1 66 ? -9.039 -19.734 3.703 1 96.94 66 ILE B O 1
ATOM 2850 N N . VAL B 1 67 ? -10.555 -18.172 3.443 1 97.44 67 VAL B N 1
ATOM 2851 C CA . VAL B 1 67 ? -10.977 -18.656 2.135 1 97.44 67 VAL B CA 1
ATOM 2852 C C . VAL B 1 67 ? -10.773 -17.562 1.086 1 97.44 67 VAL B C 1
ATOM 2854 O O . VAL B 1 67 ? -11.312 -16.469 1.209 1 97.44 67 VAL B O 1
ATOM 2857 N N . PHE B 1 68 ? -9.984 -17.875 0.128 1 97.31 68 PHE B N 1
ATOM 2858 C CA . PHE B 1 68 ? -9.672 -16.938 -0.943 1 97.31 68 PHE B CA 1
ATOM 2859 C C . PHE B 1 68 ? -10.25 -17.422 -2.27 1 97.31 68 PHE B C 1
ATOM 2861 O O . PHE B 1 68 ? -10.008 -18.562 -2.682 1 97.31 68 PHE B O 1
ATOM 2868 N N . PHE B 1 69 ? -11.07 -16.562 -2.898 1 97.31 69 PHE B N 1
ATOM 2869 C CA . PHE B 1 69 ? -11.617 -16.766 -4.238 1 97.31 69 PHE B CA 1
ATOM 2870 C C . PHE B 1 69 ? -10.938 -15.844 -5.242 1 97.31 69 PHE B C 1
ATOM 2872 O O . PHE B 1 69 ? -11.43 -14.75 -5.527 1 97.31 69 PHE B O 1
ATOM 2879 N N . PRO B 1 70 ? -9.812 -16.328 -5.879 1 95.62 70 PRO B N 1
ATOM 2880 C CA . PRO B 1 70 ? -9.016 -15.469 -6.758 1 95.62 70 PRO B CA 1
ATOM 2881 C C . PRO B 1 70 ? -9.836 -14.906 -7.918 1 95.62 70 PRO B C 1
ATOM 2883 O O . PRO B 1 70 ? -9.531 -13.82 -8.422 1 95.62 70 PRO B O 1
ATOM 2886 N N . ARG B 1 71 ? -10.859 -15.586 -8.312 1 94.12 71 ARG B N 1
ATOM 2887 C CA . ARG B 1 71 ? -11.656 -15.141 -9.453 1 94.12 71 ARG B CA 1
ATOM 2888 C C . ARG B 1 71 ? -13.117 -14.969 -9.07 1 94.12 71 ARG B C 1
ATOM 2890 O O . ARG B 1 71 ? -14.008 -15.023 -9.922 1 94.12 71 ARG B O 1
ATOM 2897 N N . GLY B 1 72 ? -13.414 -14.875 -7.824 1 94 72 GLY B N 1
ATOM 2898 C CA . GLY B 1 72 ? -14.703 -14.43 -7.32 1 94 72 GLY B CA 1
ATOM 2899 C C . GLY B 1 72 ? -15.797 -15.469 -7.484 1 94 72 GLY B C 1
ATOM 2900 O O . GLY B 1 72 ? -16.953 -15.125 -7.738 1 94 72 GLY B O 1
ATOM 2901 N N . LEU B 1 73 ? -15.438 -16.719 -7.387 1 94.19 73 LEU B N 1
ATOM 2902 C CA . LEU B 1 73 ? -16.406 -17.797 -7.504 1 94.19 73 LEU B CA 1
ATOM 2903 C C . LEU B 1 73 ? -17.562 -17.594 -6.523 1 94.19 73 LEU B C 1
ATOM 2905 O O . LEU B 1 73 ? -17.344 -17.266 -5.359 1 94.19 73 LEU B O 1
ATOM 2909 N N . GLY B 1 74 ? -18.766 -17.828 -7.047 1 95.94 74 GLY B N 1
ATOM 2910 C CA . GLY B 1 74 ? -19.953 -17.656 -6.215 1 95.94 74 GLY B CA 1
ATOM 2911 C C . GLY B 1 74 ? -20.062 -18.719 -5.125 1 95.94 74 GLY B C 1
ATOM 2912 O O . GLY B 1 74 ? -19.625 -19.859 -5.312 1 95.94 74 GLY B O 1
ATOM 2913 N N . HIS B 1 75 ? -20.656 -18.281 -4.004 1 96.38 75 HIS B N 1
ATOM 2914 C CA . HIS B 1 75 ? -20.781 -19.203 -2.873 1 96.38 75 HIS B CA 1
ATOM 2915 C C . HIS B 1 75 ? -21.797 -18.688 -1.857 1 96.38 75 HIS B C 1
ATOM 2917 O O . HIS B 1 75 ? -22.266 -17.547 -1.962 1 96.38 75 HIS B O 1
ATOM 2923 N N . VAL B 1 76 ? -22.172 -19.594 -0.977 1 96.12 76 VAL B N 1
ATOM 2924 C CA . VAL B 1 76 ? -23.078 -19.25 0.111 1 96.12 76 VAL B CA 1
ATOM 2925 C C . VAL B 1 76 ? -22.422 -19.578 1.452 1 96.12 76 VAL B C 1
ATOM 2927 O O . VAL B 1 76 ? -21.828 -20.641 1.616 1 96.12 76 VAL B O 1
ATOM 2930 N N . LEU B 1 77 ? -22.422 -18.594 2.322 1 95.94 77 LEU B N 1
ATOM 2931 C CA . LEU B 1 77 ? -22.125 -18.859 3.727 1 95.94 77 LEU B CA 1
ATOM 2932 C C . LEU B 1 77 ? -23.391 -19.141 4.512 1 95.94 77 LEU B C 1
ATOM 2934 O O . LEU B 1 77 ? -24.375 -18.391 4.406 1 95.94 77 LEU B O 1
ATOM 2938 N N . SER B 1 78 ? -23.406 -20.219 5.285 1 95.44 78 SER B N 1
ATOM 2939 C CA . SER B 1 78 ? -24.641 -20.547 6 1 95.44 78 SER B CA 1
ATOM 2940 C C . SER B 1 78 ? -24.328 -21.156 7.367 1 95.44 78 SER B C 1
ATOM 2942 O O . SER B 1 78 ? -23.219 -21.625 7.605 1 95.44 78 SER B O 1
ATOM 2944 N N . HIS B 1 79 ? -25.344 -21.156 8.273 1 93.5 79 HIS B N 1
ATOM 2945 C CA . HIS B 1 79 ? -25.203 -21.656 9.633 1 93.5 79 HIS B CA 1
ATOM 2946 C C . HIS B 1 79 ? -25.219 -23.188 9.656 1 93.5 79 HIS B C 1
ATOM 2948 O O . HIS B 1 79 ? -24.688 -23.797 10.586 1 93.5 79 HIS B O 1
ATOM 2954 N N . ASN B 1 80 ? -25.797 -23.797 8.578 1 90.75 80 ASN B N 1
ATOM 2955 C CA . ASN B 1 80 ? -25.984 -25.25 8.664 1 90.75 80 ASN B CA 1
ATOM 2956 C C . ASN B 1 80 ? -25.547 -25.953 7.387 1 90.75 80 ASN B C 1
ATOM 2958 O O . ASN B 1 80 ? -25.828 -27.141 7.195 1 90.75 80 ASN B O 1
ATOM 2962 N N . GLY B 1 81 ? -25.016 -25.234 6.5 1 89.69 81 GLY B N 1
ATOM 2963 C CA . GLY B 1 81 ? -24.5 -25.844 5.285 1 89.69 81 GLY B CA 1
ATOM 2964 C C . GLY B 1 81 ? -25.547 -26.016 4.211 1 89.69 81 GLY B C 1
ATOM 2965 O O . GLY B 1 81 ? -25.281 -26.641 3.174 1 89.69 81 GLY B O 1
ATOM 2966 N N . GLN B 1 82 ? -26.719 -25.516 4.504 1 83.88 82 GLN B N 1
ATOM 2967 C CA . GLN B 1 82 ? -27.781 -25.609 3.51 1 83.88 82 GLN B CA 1
ATOM 2968 C C . GLN B 1 82 ? -27.844 -24.344 2.66 1 83.88 82 GLN B C 1
ATOM 2970 O O . GLN B 1 82 ? -27.5 -23.25 3.127 1 83.88 82 GLN B O 1
ATOM 2975 N N . ASN B 1 83 ? -28.016 -24.562 1.492 1 75.69 83 ASN B N 1
ATOM 2976 C CA . ASN B 1 83 ? -28.141 -23.453 0.544 1 75.69 83 ASN B CA 1
ATOM 2977 C C . ASN B 1 83 ? -29.594 -23.047 0.347 1 75.69 83 ASN B C 1
ATOM 2979 O O . ASN B 1 83 ? -30.109 -23.062 -0.775 1 75.69 83 ASN B O 1
ATOM 2983 N N . LYS B 1 84 ? -30.266 -22.969 1.504 1 71.94 84 LYS B N 1
ATOM 2984 C CA . LYS B 1 84 ? -31.688 -22.594 1.428 1 71.94 84 LYS B CA 1
ATOM 2985 C C . LYS B 1 84 ? -31.844 -21.109 1.129 1 71.94 84 LYS B C 1
ATOM 2987 O O . LYS B 1 84 ? -30.906 -20.453 0.701 1 71.94 84 LYS B O 1
ATOM 2992 N N . GLU B 1 85 ? -33 -20.625 1.561 1 76.5 85 GLU B N 1
ATOM 2993 C CA . GLU B 1 85 ? -33.344 -19.219 1.356 1 76.5 85 GLU B CA 1
ATOM 2994 C C . GLU B 1 85 ? -32.312 -18.297 1.993 1 76.5 85 GLU B C 1
ATOM 2996 O O . GLU B 1 85 ? -32.062 -18.375 3.197 1 76.5 85 GLU B O 1
ATOM 3001 N N . THR B 1 86 ? -31.719 -17.625 1.111 1 80.69 86 THR B N 1
ATOM 3002 C CA . THR B 1 86 ? -30.672 -16.703 1.561 1 80.69 86 THR B CA 1
ATOM 3003 C C . THR B 1 86 ? -31.281 -15.43 2.143 1 80.69 86 THR B C 1
ATOM 3005 O O . THR B 1 86 ? -32.312 -14.938 1.638 1 80.69 86 THR B O 1
ATOM 3008 N N . LEU B 1 87 ? -30.75 -15.109 3.279 1 86.19 87 LEU B N 1
ATOM 3009 C CA . LEU B 1 87 ? -31.172 -13.867 3.93 1 86.19 87 LEU B CA 1
ATOM 3010 C C . LEU B 1 87 ? -30.328 -12.688 3.432 1 86.19 87 LEU B C 1
ATOM 3012 O O . LEU B 1 87 ? -29.141 -12.828 3.182 1 86.19 87 LEU B O 1
ATOM 3016 N N . THR B 1 88 ? -30.984 -11.602 3.318 1 88.88 88 THR B N 1
ATOM 3017 C CA . THR B 1 88 ? -30.281 -10.359 3.027 1 88.88 88 THR B CA 1
ATOM 3018 C C . THR B 1 88 ? -29.797 -9.695 4.312 1 88.88 88 THR B C 1
ATOM 3020 O O . THR B 1 88 ? -30.609 -9.359 5.184 1 88.88 88 THR B O 1
ATOM 3023 N N . PRO B 1 89 ? -28.547 -9.555 4.387 1 94.25 89 PRO B N 1
ATOM 3024 C CA . PRO B 1 89 ? -28.047 -8.922 5.613 1 94.25 89 PRO B CA 1
ATOM 3025 C C . PRO B 1 89 ? -28.438 -7.449 5.715 1 94.25 89 PRO B C 1
ATOM 3027 O O . PRO B 1 89 ? -28.656 -6.793 4.695 1 94.25 89 PRO B O 1
ATOM 3030 N N . ASP B 1 90 ? -28.641 -7 6.973 1 96.12 90 ASP B N 1
ATOM 3031 C CA . ASP B 1 90 ? -28.703 -5.559 7.219 1 96.12 90 ASP B CA 1
ATOM 3032 C C . ASP B 1 90 ? -27.344 -4.902 6.969 1 96.12 90 ASP B C 1
ATOM 3034 O O . ASP B 1 90 ? -26.328 -5.352 7.496 1 96.12 90 ASP B O 1
ATOM 3038 N N . ILE B 1 91 ? -27.375 -3.859 6.188 1 96.62 91 ILE B N 1
ATOM 3039 C CA . ILE B 1 91 ? -26.125 -3.205 5.82 1 96.62 91 ILE B CA 1
ATOM 3040 C C . ILE B 1 91 ? -26.062 -1.815 6.453 1 96.62 91 ILE B C 1
ATOM 3042 O O . ILE B 1 91 ? -27.031 -1.042 6.355 1 96.62 91 ILE B O 1
ATOM 3046 N N . ARG B 1 92 ? -25 -1.552 7.141 1 96.12 92 ARG B N 1
ATOM 3047 C CA . ARG B 1 92 ? -24.781 -0.213 7.672 1 96.12 92 ARG B CA 1
ATOM 3048 C C . ARG B 1 92 ? -23.312 0.185 7.535 1 96.12 92 ARG B C 1
ATOM 3050 O O . ARG B 1 92 ? -22.422 -0.675 7.508 1 96.12 92 ARG B O 1
ATOM 3057 N N . GLN B 1 93 ? -23.109 1.48 7.43 1 95.06 93 GLN B N 1
ATOM 3058 C CA . GLN B 1 93 ? -21.75 2.006 7.371 1 95.06 93 GLN B CA 1
ATOM 3059 C C . GLN B 1 93 ? -21.234 2.371 8.766 1 95.06 93 GLN B C 1
ATOM 3061 O O . GLN B 1 93 ? -21.969 2.941 9.57 1 95.06 93 GLN B O 1
ATOM 3066 N N . HIS B 1 94 ? -20.141 1.956 9.07 1 95.44 94 HIS B N 1
ATOM 3067 C CA . HIS B 1 94 ? -19.406 2.324 10.281 1 95.44 94 HIS B CA 1
ATOM 3068 C C . HIS B 1 94 ? -18 2.787 9.961 1 95.44 94 HIS B C 1
ATOM 3070 O O . HIS B 1 94 ? -17.062 1.979 9.93 1 95.44 94 HIS B O 1
ATOM 3076 N N . GLY B 1 95 ? -17.812 4.141 9.875 1 93.56 95 GLY B N 1
ATOM 3077 C CA . GLY B 1 95 ? -16.547 4.641 9.367 1 93.56 95 GLY B CA 1
ATOM 3078 C C . GLY B 1 95 ? -16.219 4.129 7.977 1 93.56 95 GLY B C 1
ATOM 3079 O O . GLY B 1 95 ? -17.031 4.246 7.059 1 93.56 95 GLY B O 1
ATOM 3080 N N . ALA B 1 96 ? -15.078 3.561 7.91 1 95.19 96 ALA B N 1
ATOM 3081 C CA . ALA B 1 96 ? -14.617 3.049 6.621 1 95.19 96 ALA B CA 1
ATOM 3082 C C . ALA B 1 96 ? -15.156 1.646 6.363 1 95.19 96 ALA B C 1
ATOM 3084 O O . ALA B 1 96 ? -14.969 1.09 5.277 1 95.19 96 ALA B O 1
ATOM 3085 N N . PHE B 1 97 ? -15.82 1.078 7.355 1 97.25 97 PHE B N 1
ATOM 3086 C CA . PHE B 1 97 ? -16.266 -0.304 7.227 1 97.25 97 PHE B CA 1
ATOM 3087 C C . PHE B 1 97 ? -17.734 -0.363 6.84 1 97.25 97 PHE B C 1
ATOM 3089 O O . PHE B 1 97 ? -18.547 0.434 7.324 1 97.25 97 PHE B O 1
ATOM 3096 N N . THR B 1 98 ? -18.031 -1.242 5.977 1 97.81 98 THR B N 1
ATOM 3097 C CA . THR B 1 98 ? -19.391 -1.691 5.754 1 97.81 98 THR B CA 1
ATOM 3098 C C . THR B 1 98 ? -19.719 -2.904 6.625 1 97.81 98 THR B C 1
ATOM 3100 O O . THR B 1 98 ? -19.047 -3.934 6.535 1 97.81 98 THR B O 1
ATOM 3103 N N . ILE B 1 99 ? -20.703 -2.818 7.465 1 97.44 99 ILE B N 1
ATOM 3104 C CA . ILE B 1 99 ? -21.094 -3.912 8.344 1 97.44 99 ILE B CA 1
ATOM 3105 C C . ILE B 1 99 ? -22.312 -4.621 7.77 1 97.44 99 ILE B C 1
ATOM 3107 O O . ILE B 1 99 ? -23.344 -3.988 7.5 1 97.44 99 ILE B O 1
ATOM 3111 N N . LYS B 1 100 ? -22.188 -5.855 7.5 1 97.31 100 LYS B N 1
ATOM 3112 C CA . LYS B 1 100 ? -23.297 -6.723 7.109 1 97.31 100 LYS B CA 1
ATOM 3113 C C . LYS B 1 100 ? -23.703 -7.637 8.258 1 97.31 100 LYS B C 1
ATOM 3115 O O . LYS B 1 100 ? -22.938 -8.5 8.68 1 97.31 100 LYS B O 1
ATOM 3120 N N . GLN B 1 101 ? -24.922 -7.484 8.703 1 97 101 GLN B N 1
ATOM 3121 C CA . GLN B 1 101 ? -25.344 -8.219 9.891 1 97 101 GLN B CA 1
ATOM 3122 C C . GLN B 1 101 ? -26.578 -9.055 9.617 1 97 101 GLN B C 1
ATOM 3124 O O . GLN B 1 101 ? -27.516 -8.602 8.945 1 97 101 GLN B O 1
ATOM 3129 N N . CYS B 1 102 ? -26.531 -10.297 9.992 1 95.62 102 CYS B N 1
ATOM 3130 C CA . CYS B 1 102 ? -27.688 -11.18 10.031 1 95.62 102 CYS B CA 1
ATOM 3131 C C . CYS B 1 102 ? -28.031 -11.57 11.461 1 95.62 102 CYS B C 1
ATOM 3133 O O . CYS B 1 102 ? -27.156 -11.977 12.227 1 95.62 102 CYS B O 1
ATOM 3135 N N . GLY B 1 103 ? -29.328 -11.406 11.797 1 93.94 103 GLY B N 1
ATOM 3136 C CA . GLY B 1 103 ? -29.734 -11.789 13.133 1 93.94 103 GLY B CA 1
ATOM 3137 C C . GLY B 1 103 ? -29 -11.031 14.227 1 93.94 103 GLY B C 1
ATOM 3138 O O . GLY B 1 103 ? -28.859 -9.812 14.148 1 93.94 103 GLY B O 1
ATOM 3139 N N . ASN B 1 104 ? -28.656 -11.75 15.305 1 92.81 104 ASN B N 1
ATOM 3140 C CA . ASN B 1 104 ? -27.969 -11.102 16.422 1 92.81 104 ASN B CA 1
ATOM 3141 C C . ASN B 1 104 ? -26.484 -10.898 16.125 1 92.81 104 ASN B C 1
ATOM 3143 O O . ASN B 1 104 ? -25.781 -10.211 16.875 1 92.81 104 ASN B O 1
ATOM 3147 N N . GLY B 1 105 ? -25.984 -11.508 15.055 1 92.62 105 GLY B N 1
ATOM 3148 C CA . GLY B 1 105 ? -24.625 -11.32 14.594 1 92.62 105 GLY B CA 1
ATOM 3149 C C . GLY B 1 105 ? -23.594 -11.984 15.5 1 92.62 105 GLY B C 1
ATOM 3150 O O . GLY B 1 105 ? -22.422 -11.594 15.516 1 92.62 105 GLY B O 1
ATOM 3151 N N . LEU B 1 106 ? -23.938 -13.07 16.234 1 92.81 106 LEU B N 1
ATOM 3152 C CA . LEU B 1 106 ? -23.078 -13.562 17.297 1 92.81 106 LEU B CA 1
ATOM 3153 C C . LEU B 1 106 ? -22.516 -14.93 16.938 1 92.81 106 LEU B C 1
ATOM 3155 O O . LEU B 1 106 ? -21.625 -15.438 17.625 1 92.81 106 LEU B O 1
ATOM 3159 N N . ASP B 1 107 ? -22.953 -15.555 15.836 1 95.56 107 ASP B N 1
ATOM 3160 C CA . ASP B 1 107 ? -22.547 -16.922 15.516 1 95.56 107 ASP B CA 1
ATOM 3161 C C . ASP B 1 107 ? -21.188 -16.953 14.82 1 95.56 107 ASP B C 1
ATOM 3163 O O . ASP B 1 107 ? -20.359 -17.828 15.094 1 95.56 107 ASP B O 1
ATOM 3167 N N . MET B 1 108 ? -21 -16.031 13.922 1 96.69 108 MET B N 1
ATOM 3168 C CA . MET B 1 108 ? -19.75 -15.992 13.148 1 96.69 108 MET B CA 1
ATOM 3169 C C . MET B 1 108 ? -19.422 -14.562 12.727 1 96.69 108 MET B C 1
ATOM 3171 O O . MET B 1 108 ? -20.297 -13.812 12.305 1 96.69 108 MET B O 1
ATOM 3175 N N . SER B 1 109 ? -18.219 -14.203 12.93 1 97.25 109 SER B N 1
ATOM 3176 C CA . SER B 1 109 ? -17.703 -12.914 12.484 1 97.25 109 SER B CA 1
ATOM 3177 C C . SER B 1 109 ? -16.562 -13.07 11.5 1 97.25 109 SER B C 1
ATOM 3179 O O . SER B 1 109 ? -15.688 -13.93 11.688 1 97.25 109 SER B O 1
ATOM 3181 N N . LEU B 1 110 ? -16.578 -12.336 10.445 1 97.06 110 LEU B N 1
ATOM 3182 C CA . LEU B 1 110 ? -15.484 -12.398 9.477 1 97.06 110 LEU B CA 1
ATOM 3183 C C . LEU B 1 110 ? -15.234 -11.023 8.859 1 97.06 110 LEU B C 1
ATOM 3185 O O . LEU B 1 110 ? -16.109 -10.164 8.867 1 97.06 110 LEU B O 1
ATOM 3189 N N . PHE B 1 111 ? -13.992 -10.812 8.5 1 98 111 PHE B N 1
ATOM 3190 C CA . PHE B 1 111 ? -13.672 -9.695 7.609 1 98 111 PHE B CA 1
ATOM 3191 C C . PHE B 1 111 ? -13.617 -10.156 6.16 1 98 111 PHE B C 1
ATOM 3193 O O . PHE B 1 111 ? -13.203 -11.281 5.875 1 98 111 PHE B O 1
ATOM 3200 N N . CYS B 1 112 ? -14.062 -9.344 5.246 1 97.75 112 CYS B N 1
ATOM 3201 C CA . CYS B 1 112 ? -14 -9.625 3.816 1 97.75 112 CYS B CA 1
ATOM 3202 C C . CYS B 1 112 ? -13.102 -8.625 3.104 1 97.75 112 CYS B C 1
ATOM 3204 O O . CYS B 1 112 ? -13.188 -7.418 3.346 1 97.75 112 CYS B O 1
ATOM 3206 N N . ALA B 1 113 ? -12.234 -9.117 2.346 1 97.44 113 ALA B N 1
ATOM 3207 C CA . ALA B 1 113 ? -11.367 -8.305 1.499 1 97.44 113 ALA B CA 1
ATOM 3208 C C . ALA B 1 113 ? -11.688 -8.508 0.023 1 97.44 113 ALA B C 1
ATOM 3210 O O . ALA B 1 113 ? -12.102 -9.594 -0.384 1 97.44 113 ALA B O 1
ATOM 3211 N N . ARG B 1 114 ? -11.555 -7.488 -0.682 1 96.25 114 ARG B N 1
ATOM 3212 C CA . ARG B 1 114 ? -11.719 -7.539 -2.131 1 96.25 114 ARG B CA 1
ATOM 3213 C C . ARG B 1 114 ? -10.469 -7.047 -2.844 1 96.25 114 ARG B C 1
ATOM 3215 O O . ARG B 1 114 ? -9.828 -6.086 -2.398 1 96.25 114 ARG B O 1
ATOM 3222 N N . PHE B 1 115 ? -10.156 -7.715 -3.918 1 96.12 115 PHE B N 1
ATOM 3223 C CA . PHE B 1 115 ? -8.977 -7.371 -4.703 1 96.12 115 PHE B CA 1
ATOM 3224 C C . PHE B 1 115 ? -9.344 -7.164 -6.168 1 96.12 115 PHE B C 1
ATOM 3226 O O . PHE B 1 115 ? -10.07 -7.973 -6.75 1 96.12 115 PHE B O 1
ATOM 3233 N N . ARG B 1 116 ? -8.898 -6.09 -6.68 1 94.88 116 ARG B N 1
ATOM 3234 C CA . ARG B 1 116 ? -8.906 -5.879 -8.125 1 94.88 116 ARG B CA 1
ATOM 3235 C C . ARG B 1 116 ? -7.508 -6.039 -8.711 1 94.88 116 ARG B C 1
ATOM 3237 O O . ARG B 1 116 ? -6.516 -5.734 -8.047 1 94.88 116 ARG B O 1
ATOM 3244 N N . TYR B 1 117 ? -7.445 -6.574 -9.922 1 93.69 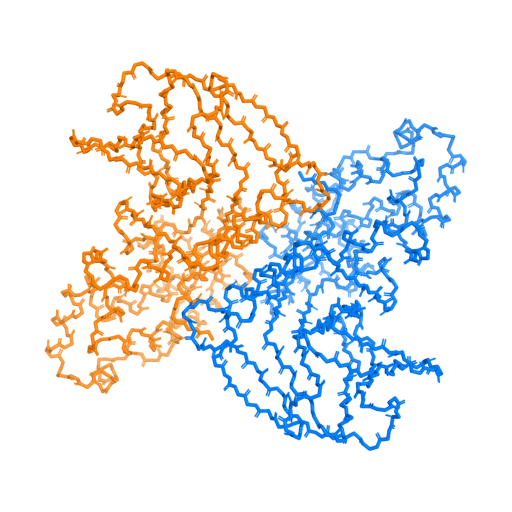117 TYR B N 1
ATOM 3245 C CA . TYR B 1 117 ? -6.152 -6.859 -10.531 1 93.69 117 TYR B CA 1
ATOM 3246 C C . TYR B 1 117 ? -6.262 -6.898 -12.047 1 93.69 117 TYR B C 1
ATOM 3248 O O . TYR B 1 117 ? -7.363 -6.859 -12.602 1 93.69 117 TYR B O 1
ATOM 3256 N N . ASP B 1 118 ? -5.102 -6.883 -12.711 1 92.31 118 ASP B N 1
ATOM 3257 C CA . ASP B 1 118 ? -5.066 -7.137 -14.148 1 92.31 118 ASP B CA 1
ATOM 3258 C C . ASP B 1 118 ? -5.465 -8.578 -14.461 1 92.31 118 ASP B C 1
ATOM 3260 O O . ASP B 1 118 ? -4.867 -9.516 -13.945 1 92.31 118 ASP B O 1
ATOM 3264 N N . THR B 1 119 ? -6.441 -8.734 -15.297 1 88.38 119 THR B N 1
ATOM 3265 C CA . THR B 1 119 ? -7.027 -10.047 -15.547 1 88.38 119 THR B CA 1
ATOM 3266 C C . THR B 1 119 ? -6.031 -10.953 -16.266 1 88.38 119 THR B C 1
ATOM 3268 O O . THR B 1 119 ? -6.23 -12.172 -16.328 1 88.38 119 THR B O 1
ATOM 3271 N N . HIS B 1 120 ? -5.004 -10.414 -16.781 1 89.25 120 HIS B N 1
ATOM 3272 C CA . HIS B 1 120 ? -4.004 -11.219 -17.469 1 89.25 120 HIS B CA 1
ATOM 3273 C C . HIS B 1 120 ? -2.816 -11.523 -16.562 1 89.25 120 HIS B C 1
ATOM 3275 O O . HIS B 1 120 ? -1.827 -12.109 -17.016 1 89.25 120 HIS B O 1
ATOM 3281 N N . ALA B 1 121 ? -3.031 -11.125 -15.336 1 89.5 121 ALA B N 1
ATOM 3282 C CA . ALA B 1 121 ? -1.932 -11.336 -14.398 1 89.5 121 ALA B CA 1
ATOM 3283 C C . ALA B 1 121 ? -1.756 -12.812 -14.078 1 89.5 121 ALA B C 1
ATOM 3285 O O . ALA B 1 121 ? -2.721 -13.5 -13.734 1 89.5 121 ALA B O 1
ATOM 3286 N N . ASP B 1 122 ? -0.559 -13.273 -14.102 1 92.44 122 ASP B N 1
ATOM 3287 C CA . ASP B 1 122 ? -0.205 -14.672 -13.867 1 92.44 122 ASP B CA 1
ATOM 3288 C C . ASP B 1 122 ? -0.472 -15.07 -12.414 1 92.44 122 ASP B C 1
ATOM 3290 O O . ASP B 1 122 ? -0.849 -16.203 -12.141 1 92.44 122 ASP B O 1
ATOM 3294 N N . LEU B 1 123 ? -0.32 -14.172 -11.555 1 93.81 123 LEU B N 1
ATOM 3295 C CA . LEU B 1 123 ? -0.425 -14.445 -10.133 1 93.81 123 LEU B CA 1
ATOM 3296 C C . LEU B 1 123 ? -1.78 -15.062 -9.797 1 93.81 123 LEU B C 1
ATOM 3298 O O . LEU B 1 123 ? -1.85 -16.156 -9.25 1 93.81 123 LEU B O 1
ATOM 3302 N N . MET B 1 124 ? -2.861 -14.422 -10.188 1 92.88 124 MET B N 1
ATOM 3303 C CA . MET B 1 124 ? -4.211 -14.867 -9.844 1 92.88 124 MET B CA 1
ATOM 3304 C C . MET B 1 124 ? -4.625 -16.062 -10.711 1 92.88 124 MET B C 1
ATOM 3306 O O . MET B 1 124 ? -5.258 -17 -10.219 1 92.88 124 MET B O 1
ATOM 3310 N N . ASN B 1 125 ? -4.164 -16.031 -11.945 1 92.19 125 ASN B N 1
ATOM 3311 C CA . ASN B 1 125 ? -4.547 -17.078 -12.875 1 92.19 125 ASN B CA 1
ATOM 3312 C C . ASN B 1 125 ? -3.844 -18.391 -12.547 1 92.19 125 ASN B C 1
ATOM 3314 O O . ASN B 1 125 ? -4.301 -19.469 -12.953 1 92.19 125 ASN B O 1
ATOM 3318 N N . GLY B 1 126 ? -2.748 -18.234 -11.844 1 94.5 126 GLY B N 1
ATOM 3319 C CA . GLY B 1 126 ? -1.991 -19.422 -11.492 1 94.5 126 GLY B CA 1
ATOM 3320 C C . GLY B 1 126 ? -2.531 -20.141 -10.258 1 94.5 126 GLY B C 1
ATOM 3321 O O . GLY B 1 126 ? -2.086 -21.234 -9.922 1 94.5 126 GLY B O 1
ATOM 3322 N N . LEU B 1 127 ? -3.516 -19.609 -9.602 1 94.81 127 LEU B N 1
ATOM 3323 C CA . LEU B 1 127 ? -4.113 -20.156 -8.383 1 94.81 127 LEU B CA 1
ATOM 3324 C C . LEU B 1 127 ? -5.379 -20.953 -8.711 1 94.81 127 LEU B C 1
ATOM 3326 O O . LEU B 1 127 ? -5.988 -20.75 -9.758 1 94.81 127 LEU B O 1
ATOM 3330 N N . PRO B 1 128 ? -5.746 -21.891 -7.875 1 94.81 128 PRO B N 1
ATOM 3331 C CA . PRO B 1 128 ? -7.035 -22.547 -8.07 1 94.81 128 PRO B CA 1
ATOM 3332 C C . PRO B 1 128 ? -8.227 -21.625 -7.859 1 94.81 128 PRO B C 1
ATOM 3334 O O . PRO B 1 128 ? -8.047 -20.469 -7.48 1 94.81 128 PRO B O 1
ATOM 3337 N N . GLU B 1 129 ? -9.406 -22.141 -8.156 1 93.44 129 GLU B N 1
ATOM 3338 C CA . GLU B 1 129 ? -10.625 -21.344 -8.039 1 93.44 129 GLU B CA 1
ATOM 3339 C C . GLU B 1 129 ? -10.875 -20.922 -6.59 1 93.44 129 GLU B C 1
ATOM 3341 O O . GLU B 1 129 ? -11.523 -19.906 -6.336 1 93.44 129 GLU B O 1
ATOM 3346 N N . THR B 1 130 ? -10.43 -21.828 -5.699 1 94.62 130 THR B N 1
ATOM 3347 C CA . THR B 1 130 ? -10.594 -21.562 -4.273 1 94.62 130 THR B CA 1
ATOM 3348 C C . THR B 1 130 ? -9.336 -21.953 -3.506 1 94.62 130 THR B C 1
ATOM 3350 O O . THR B 1 130 ? -8.781 -23.031 -3.727 1 94.62 130 THR B O 1
ATOM 3353 N N . VAL B 1 131 ? -8.898 -21.094 -2.709 1 94.81 131 VAL B N 1
ATOM 3354 C CA . VAL B 1 131 ? -7.777 -21.359 -1.813 1 94.81 131 VAL B CA 1
ATOM 3355 C C . VAL B 1 131 ? -8.266 -21.391 -0.368 1 94.81 131 VAL B C 1
ATOM 3357 O O . VAL B 1 131 ? -8.828 -20.406 0.129 1 94.81 131 VAL B O 1
ATOM 3360 N N . PHE B 1 132 ? -8.102 -22.516 0.281 1 93.62 132 PHE B N 1
ATOM 3361 C CA . PHE B 1 132 ? -8.5 -22.703 1.674 1 93.62 132 PHE B CA 1
ATOM 3362 C C . PHE B 1 132 ? -7.273 -22.844 2.568 1 93.62 132 PHE B C 1
ATOM 3364 O O . PHE B 1 132 ? -6.449 -23.734 2.359 1 93.62 132 PHE B O 1
ATOM 3371 N N . LEU B 1 133 ? -7.23 -21.953 3.518 1 92.75 133 LEU B N 1
ATOM 3372 C CA . LEU B 1 133 ? -6.082 -21.969 4.418 1 92.75 133 LEU B CA 1
ATOM 3373 C C . LEU B 1 133 ? -6.527 -21.844 5.871 1 92.75 133 LEU B C 1
ATOM 3375 O O . LEU B 1 133 ? -7.609 -21.328 6.152 1 92.75 133 LEU B O 1
ATOM 3379 N N . ASN B 1 134 ? -5.832 -22.422 6.711 1 89.5 134 ASN B N 1
ATOM 3380 C CA . ASN B 1 134 ? -5.832 -22.109 8.141 1 89.5 134 ASN B CA 1
ATOM 3381 C C . ASN B 1 134 ? -4.492 -21.531 8.586 1 89.5 134 ASN B C 1
ATOM 3383 O O . ASN B 1 134 ? -3.516 -22.266 8.734 1 89.5 134 ASN B O 1
ATOM 3387 N N . ILE B 1 135 ? -4.484 -20.281 8.648 1 74.69 135 ILE B N 1
ATOM 3388 C CA . ILE B 1 135 ? -3.199 -19.641 8.898 1 74.69 135 ILE B CA 1
ATOM 3389 C C . ILE B 1 135 ? -3.076 -19.297 10.383 1 74.69 135 ILE B C 1
ATOM 3391 O O . ILE B 1 135 ? -3.826 -18.453 10.891 1 74.69 135 ILE B O 1
ATOM 3395 N N . THR B 1 136 ? -2.256 -20 11.055 1 79.94 136 THR B N 1
ATOM 3396 C CA . THR B 1 136 ? -1.945 -19.703 12.453 1 79.94 136 THR B CA 1
ATOM 3397 C C . THR B 1 136 ? -0.696 -18.844 12.562 1 79.94 136 THR B C 1
ATOM 3399 O O . THR B 1 136 ? -0.171 -18.625 13.656 1 79.94 136 THR B O 1
ATOM 3402 N N . HIS B 1 137 ? -0.331 -18.438 11.445 1 82 137 HIS B N 1
ATOM 3403 C CA . HIS B 1 137 ? 0.855 -17.578 11.398 1 82 137 HIS B CA 1
ATOM 3404 C C . HIS B 1 137 ? 0.646 -16.297 12.195 1 82 137 HIS B C 1
ATOM 3406 O O . HIS B 1 137 ? -0.396 -15.656 12.07 1 82 137 HIS B O 1
ATOM 3412 N N . PRO B 1 138 ? 1.677 -16 12.984 1 88.12 138 PRO B N 1
ATOM 3413 C CA . PRO B 1 138 ? 1.541 -14.773 13.781 1 88.12 138 PRO B CA 1
ATOM 3414 C C . PRO B 1 138 ? 1.254 -13.539 12.93 1 88.12 138 PRO B C 1
ATOM 3416 O O . PRO B 1 138 ? 0.518 -12.648 13.352 1 88.12 138 PRO B O 1
ATOM 3419 N N . GLY B 1 139 ? 1.812 -13.578 11.734 1 89.69 139 GLY B N 1
ATOM 3420 C CA . GLY B 1 139 ? 1.573 -12.453 10.844 1 89.69 139 GLY B CA 1
ATOM 3421 C C . GLY B 1 139 ? 0.099 -12.195 10.586 1 89.69 139 GLY B C 1
ATOM 3422 O O . GLY B 1 139 ? -0.341 -11.047 10.57 1 89.69 139 GLY B O 1
ATOM 3423 N N . LEU B 1 140 ? -0.68 -13.211 10.406 1 90.69 140 LEU B N 1
ATOM 3424 C CA . LEU B 1 140 ? -2.113 -13.07 10.18 1 90.69 140 LEU B CA 1
ATOM 3425 C C . LEU B 1 140 ? -2.816 -12.547 11.422 1 90.69 140 LEU B C 1
ATOM 3427 O O . LEU B 1 140 ? -3.742 -11.742 11.328 1 90.69 140 LEU B O 1
ATOM 3431 N N . GLN B 1 141 ? -2.375 -13.062 12.531 1 92.75 141 GLN B N 1
ATOM 3432 C CA . GLN B 1 141 ? -2.969 -12.602 13.781 1 92.75 141 GLN B CA 1
ATOM 3433 C C . GLN B 1 141 ? -2.777 -11.102 13.969 1 92.75 141 GLN B C 1
ATOM 3435 O O . GLN B 1 141 ? -3.68 -10.406 14.445 1 92.75 141 GLN B O 1
ATOM 3440 N N . TYR B 1 142 ? -1.588 -10.656 13.617 1 95.31 142 TYR B N 1
ATOM 3441 C CA . TYR B 1 142 ? -1.337 -9.219 13.727 1 95.31 142 TYR B CA 1
ATOM 3442 C C . TYR B 1 142 ? -2.24 -8.438 12.789 1 95.31 142 TYR B C 1
ATOM 3444 O O . TYR B 1 142 ? -2.797 -7.402 13.164 1 95.31 142 TYR B O 1
ATOM 3452 N N . VAL B 1 143 ? -2.459 -8.898 11.531 1 96.44 143 VAL B N 1
ATOM 3453 C CA . VAL B 1 143 ? -3.336 -8.25 10.562 1 96.44 143 VAL B CA 1
ATOM 3454 C C . VAL B 1 143 ? -4.762 -8.203 11.109 1 96.44 143 VAL B C 1
ATOM 3456 O O . VAL B 1 143 ? -5.398 -7.145 11.125 1 96.44 143 VAL B O 1
ATOM 3459 N N . VAL B 1 144 ? -5.234 -9.32 11.617 1 95 144 VAL B N 1
ATOM 3460 C CA . VAL B 1 144 ? -6.598 -9.43 12.125 1 95 144 VAL B CA 1
ATOM 3461 C C . VAL B 1 144 ? -6.781 -8.492 13.32 1 95 144 VAL B C 1
ATOM 3463 O O . VAL B 1 144 ? -7.797 -7.801 13.414 1 95 144 VAL B O 1
ATOM 3466 N N . SER B 1 145 ? -5.816 -8.492 14.219 1 95.81 145 SER B N 1
ATOM 3467 C CA . SER B 1 145 ? -5.898 -7.621 15.391 1 95.81 145 SER B CA 1
ATOM 3468 C C . SER B 1 145 ? -5.953 -6.152 14.984 1 95.81 145 SER B C 1
ATOM 3470 O O . SER B 1 145 ? -6.715 -5.375 15.562 1 95.81 145 SER B O 1
ATOM 3472 N N . MET B 1 146 ? -5.223 -5.781 14.023 1 96.56 146 MET B N 1
ATOM 3473 C CA . MET B 1 146 ? -5.242 -4.402 13.547 1 96.56 146 MET B CA 1
ATOM 3474 C C . MET B 1 146 ? -6.582 -4.066 12.906 1 96.56 146 MET B C 1
ATOM 3476 O O . MET B 1 146 ? -7.113 -2.971 13.102 1 96.56 146 MET B O 1
ATOM 3480 N N . LEU B 1 147 ? -7.109 -4.98 12.086 1 97.31 147 LEU B N 1
ATOM 3481 C CA . LEU B 1 147 ? -8.422 -4.773 11.477 1 97.31 147 LEU B CA 1
ATOM 3482 C C . LEU B 1 147 ? -9.492 -4.598 12.547 1 97.31 147 LEU B C 1
ATOM 3484 O O . LEU B 1 147 ? -10.383 -3.756 12.406 1 97.31 147 LEU B O 1
ATOM 3488 N N . GLN B 1 148 ? -9.367 -5.434 13.586 1 96 148 GLN B N 1
ATOM 3489 C CA . GLN B 1 148 ? -10.312 -5.316 14.695 1 96 148 GLN B CA 1
ATOM 3490 C C . GLN B 1 148 ? -10.234 -3.934 15.344 1 96 148 GLN B C 1
ATOM 3492 O O . GLN B 1 148 ? -11.266 -3.312 15.617 1 96 148 GLN B O 1
ATOM 3497 N N . LEU B 1 149 ? -9.07 -3.453 15.594 1 95.75 149 LEU B N 1
ATOM 3498 C CA . LEU B 1 149 ? -8.891 -2.115 16.141 1 95.75 149 LEU B CA 1
ATOM 3499 C C . LEU B 1 149 ? -9.523 -1.063 15.234 1 95.75 149 LEU B C 1
ATOM 3501 O O . LEU B 1 149 ? -10.234 -0.176 15.711 1 95.75 149 LEU B O 1
ATOM 3505 N N . GLU B 1 150 ? -9.305 -1.175 13.945 1 96.5 150 GLU B N 1
ATOM 3506 C CA . GLU B 1 150 ? -9.797 -0.204 12.969 1 96.5 150 GLU B CA 1
ATOM 3507 C C . GLU B 1 150 ? -11.312 -0.243 12.867 1 96.5 150 GLU B C 1
ATOM 3509 O O . GLU B 1 150 ? -11.945 0.766 12.555 1 96.5 150 GLU B O 1
ATOM 3514 N N . SER B 1 151 ? -11.883 -1.398 13.102 1 96.31 151 SER B N 1
ATOM 3515 C CA . SER B 1 151 ? -13.32 -1.57 12.906 1 96.31 151 SER B CA 1
ATOM 3516 C C . SER B 1 151 ? -14.102 -1.156 14.148 1 96.31 151 SER B C 1
ATOM 3518 O O . SER B 1 151 ? -15.32 -0.984 14.086 1 96.31 151 SER B O 1
ATOM 3520 N N . GLU B 1 152 ? -13.445 -1.028 15.273 1 94.94 152 GLU B N 1
ATOM 3521 C CA . GLU B 1 152 ? -14.109 -0.756 16.547 1 94.94 152 GLU B CA 1
ATOM 3522 C C . GLU B 1 152 ? -14.742 0.634 16.547 1 94.94 152 GLU B C 1
ATOM 3524 O O . GLU B 1 152 ? -15.875 0.806 17.016 1 94.94 152 GLU B O 1
ATOM 3529 N N . LYS B 1 153 ? -14.047 1.618 16.109 1 93.44 153 LYS B N 1
ATOM 3530 C CA . LYS B 1 153 ? -14.523 2.994 16.016 1 93.44 153 LYS B CA 1
ATOM 3531 C C . LYS B 1 153 ? -13.914 3.709 14.82 1 93.44 153 LYS B C 1
ATOM 3533 O O . LYS B 1 153 ? -12.844 3.322 14.336 1 93.44 153 LYS B O 1
ATOM 3538 N N . PRO B 1 154 ? -14.617 4.691 14.461 1 92.06 154 PRO B N 1
ATOM 3539 C CA . PRO B 1 154 ? -14.047 5.477 13.367 1 92.06 154 PRO B CA 1
ATOM 3540 C C . PRO B 1 154 ? -12.742 6.176 13.75 1 92.06 154 PRO B C 1
ATOM 3542 O O . PRO B 1 154 ? -12.672 6.828 14.797 1 92.06 154 PRO B O 1
ATOM 3545 N N . LEU B 1 155 ? -11.719 5.988 13 1 93.38 155 LEU B N 1
ATOM 3546 C CA . LEU B 1 155 ? -10.414 6.625 13.188 1 93.38 155 LEU B CA 1
ATOM 3547 C C . LEU B 1 155 ? -9.969 7.328 11.906 1 93.38 155 LEU B C 1
ATOM 3549 O O . LEU B 1 155 ? -10.336 6.914 10.805 1 93.38 155 LEU B O 1
ATOM 3553 N N . ALA B 1 156 ? -9.195 8.359 12.062 1 93.94 156 ALA B N 1
ATOM 3554 C CA . ALA B 1 156 ? -8.648 9.047 10.898 1 93.94 156 ALA B CA 1
ATOM 3555 C C . ALA B 1 156 ? -7.68 8.156 10.133 1 93.94 156 ALA B C 1
ATOM 3557 O O . ALA B 1 156 ? -6.883 7.43 10.734 1 93.94 156 ALA B O 1
ATOM 3558 N N . GLY B 1 157 ? -7.855 8.117 8.812 1 96.69 157 GLY B N 1
ATOM 3559 C CA . GLY B 1 157 ? -6.898 7.434 7.965 1 96.69 157 GLY B CA 1
ATOM 3560 C C . GLY B 1 157 ? -7.164 5.945 7.844 1 96.69 157 GLY B C 1
ATOM 3561 O O . GLY B 1 157 ? -6.316 5.191 7.359 1 96.69 157 GLY B O 1
ATOM 3562 N N . THR B 1 158 ? -8.336 5.48 8.289 1 97.75 158 THR B N 1
ATOM 3563 C CA . THR B 1 158 ? -8.648 4.055 8.32 1 97.75 158 THR B CA 1
ATOM 3564 C C . THR B 1 158 ? -8.602 3.461 6.918 1 97.75 158 THR B C 1
ATOM 3566 O O . THR B 1 158 ? -8.133 2.334 6.73 1 97.75 158 THR B O 1
ATOM 3569 N N . VAL B 1 159 ? -9.055 4.164 5.91 1 97.81 159 VAL B N 1
ATOM 3570 C CA . VAL B 1 159 ? -9.07 3.648 4.547 1 97.81 159 VAL B CA 1
ATOM 3571 C C . VAL B 1 159 ? -7.652 3.33 4.094 1 97.81 159 VAL B C 1
ATOM 3573 O O . VAL B 1 159 ? -7.395 2.26 3.535 1 97.81 159 VAL B O 1
ATOM 3576 N N . SER B 1 160 ? -6.707 4.227 4.348 1 97.56 160 SER B N 1
ATOM 3577 C CA . SER B 1 160 ? -5.305 4 4.008 1 97.56 160 SER B CA 1
ATOM 3578 C C . SER B 1 160 ? -4.758 2.766 4.719 1 97.56 160 SER B C 1
ATOM 3580 O O . SER B 1 160 ? -4.031 1.971 4.117 1 97.56 160 SER B O 1
ATOM 3582 N N . VAL B 1 161 ? -5.145 2.602 5.957 1 97.94 161 VAL B N 1
ATOM 3583 C CA . VAL B 1 161 ? -4.648 1.492 6.766 1 97.94 161 VAL B CA 1
ATOM 3584 C C . VAL B 1 161 ? -5.211 0.175 6.234 1 97.94 161 VAL B C 1
ATOM 3586 O O . VAL B 1 161 ? -4.457 -0.766 5.973 1 97.94 161 VAL B O 1
ATOM 3589 N N . VAL B 1 162 ? -6.508 0.107 6.02 1 98.12 162 VAL B N 1
ATOM 3590 C CA . VAL B 1 162 ? -7.129 -1.164 5.656 1 98.12 162 VAL B CA 1
ATOM 3591 C C . VAL B 1 162 ? -6.73 -1.544 4.234 1 98.12 162 VAL B C 1
ATOM 3593 O O . VAL B 1 162 ? -6.605 -2.727 3.91 1 98.12 162 VAL B O 1
ATOM 3596 N N . ASN B 1 163 ? -6.465 -0.571 3.355 1 98 163 ASN B N 1
ATOM 3597 C CA . ASN B 1 163 ? -5.934 -0.862 2.029 1 98 163 ASN B CA 1
ATOM 3598 C C . ASN B 1 163 ? -4.527 -1.447 2.105 1 98 163 ASN B C 1
ATOM 3600 O O . ASN B 1 163 ? -4.223 -2.432 1.43 1 98 163 ASN B O 1
ATOM 3604 N N . ALA B 1 164 ? -3.699 -0.823 2.908 1 98.06 164 ALA B N 1
ATOM 3605 C CA . ALA B 1 164 ? -2.346 -1.345 3.084 1 98.06 164 ALA B CA 1
ATOM 3606 C C . ALA B 1 164 ? -2.373 -2.754 3.668 1 98.06 164 ALA B C 1
ATOM 3608 O O . ALA B 1 164 ? -1.627 -3.631 3.225 1 98.06 164 ALA B O 1
ATOM 3609 N N . LEU B 1 165 ? -3.229 -2.967 4.645 1 98.12 165 LEU B N 1
ATOM 3610 C CA . LEU B 1 165 ? -3.332 -4.277 5.277 1 98.12 165 LEU B CA 1
ATOM 3611 C C . LEU B 1 165 ? -3.816 -5.324 4.281 1 98.12 165 LEU B C 1
ATOM 3613 O O . LEU B 1 165 ? -3.441 -6.496 4.371 1 98.12 165 LEU B O 1
ATOM 3617 N N . SER B 1 166 ? -4.629 -4.941 3.307 1 97.94 166 SER B N 1
ATOM 3618 C CA . SER B 1 166 ? -5.07 -5.879 2.277 1 97.94 166 SER B CA 1
ATOM 3619 C C . SER B 1 166 ? -3.887 -6.41 1.474 1 97.94 166 SER B C 1
ATOM 3621 O O . SER B 1 166 ? -3.861 -7.586 1.102 1 97.94 166 SER B O 1
ATOM 3623 N N . SER B 1 167 ? -2.889 -5.578 1.171 1 97.44 167 SER B N 1
ATOM 3624 C CA . SER B 1 167 ? -1.686 -6.012 0.466 1 97.44 167 SER B CA 1
ATOM 3625 C C . SER B 1 167 ? -0.888 -7.012 1.294 1 97.44 167 SER B C 1
ATOM 3627 O O . SER B 1 167 ? -0.43 -8.031 0.772 1 97.44 167 SER B O 1
ATOM 3629 N N . VAL B 1 168 ? -0.757 -6.703 2.562 1 97.62 168 VAL B N 1
ATOM 3630 C CA . VAL B 1 168 ? -0.067 -7.621 3.463 1 97.62 168 VAL B CA 1
ATOM 3631 C C . VAL B 1 168 ? -0.794 -8.961 3.49 1 97.62 168 VAL B C 1
ATOM 3633 O O . VAL B 1 168 ? -0.168 -10.016 3.357 1 97.62 168 VAL B O 1
ATOM 3636 N N . LEU B 1 169 ? -2.092 -8.875 3.615 1 96.88 169 LEU B N 1
ATOM 3637 C CA . LEU B 1 169 ? -2.93 -10.062 3.68 1 96.88 169 LEU B CA 1
ATOM 3638 C C . LEU B 1 169 ? -2.729 -10.938 2.447 1 96.88 169 LEU B C 1
ATOM 3640 O O . LEU B 1 169 ? -2.535 -12.156 2.564 1 96.88 169 LEU B O 1
ATOM 3644 N N . LEU B 1 170 ? -2.746 -10.344 1.313 1 96.62 170 LEU B N 1
ATOM 3645 C CA . LEU B 1 170 ? -2.596 -11.094 0.07 1 96.62 170 LEU B CA 1
ATOM 3646 C C . LEU B 1 170 ? -1.266 -11.836 0.043 1 96.62 170 LEU B C 1
ATOM 3648 O O . LEU B 1 170 ? -1.221 -13.023 -0.293 1 96.62 170 LEU B O 1
ATOM 3652 N N . VAL B 1 171 ? -0.21 -11.195 0.374 1 96.81 171 VAL B N 1
ATOM 3653 C CA . VAL B 1 171 ? 1.11 -11.82 0.358 1 96.81 171 VAL B CA 1
ATOM 3654 C C . VAL B 1 171 ? 1.148 -12.977 1.349 1 96.81 171 VAL B C 1
ATOM 3656 O O . VAL B 1 171 ? 1.688 -14.047 1.045 1 96.81 171 VAL B O 1
ATOM 3659 N N . LEU B 1 172 ? 0.582 -12.773 2.568 1 95.75 172 LEU B N 1
ATOM 3660 C CA . LEU B 1 172 ? 0.558 -13.836 3.57 1 95.75 172 LEU B CA 1
ATOM 3661 C C . LEU B 1 172 ? -0.205 -15.055 3.059 1 95.75 172 LEU B C 1
ATOM 3663 O O . LEU B 1 172 ? 0.222 -16.188 3.264 1 95.75 172 LEU B O 1
ATOM 3667 N N . ILE B 1 173 ? -1.323 -14.805 2.383 1 95.25 173 ILE B N 1
ATOM 3668 C CA . ILE B 1 173 ? -2.133 -15.883 1.812 1 95.25 173 ILE B CA 1
ATOM 3669 C C . ILE B 1 173 ? -1.317 -16.641 0.77 1 95.25 173 ILE B C 1
ATOM 3671 O O . ILE B 1 173 ? -1.26 -17.875 0.798 1 95.25 173 ILE B O 1
ATOM 3675 N N . LEU B 1 174 ? -0.634 -15.93 -0.087 1 94.5 174 LEU B N 1
ATOM 3676 C CA . LEU B 1 174 ? 0.138 -16.531 -1.163 1 94.5 174 LEU B CA 1
ATOM 3677 C C . LEU B 1 174 ? 1.309 -17.344 -0.603 1 94.5 174 LEU B C 1
ATOM 3679 O O . LEU B 1 174 ? 1.554 -18.469 -1.031 1 94.5 174 LEU B O 1
ATOM 3683 N N . ARG B 1 175 ? 2.02 -16.812 0.412 1 93.25 175 ARG B N 1
ATOM 3684 C CA . ARG B 1 175 ? 3.105 -17.531 1.07 1 93.25 175 ARG B CA 1
ATOM 3685 C C . ARG B 1 175 ? 2.609 -18.844 1.663 1 93.25 175 ARG B C 1
ATOM 3687 O O . ARG B 1 175 ? 3.213 -19.906 1.442 1 93.25 175 ARG B O 1
ATOM 3694 N N . ALA B 1 176 ? 1.541 -18.672 2.402 1 92.38 176 ALA B N 1
ATOM 3695 C CA . ALA B 1 176 ? 1.003 -19.844 3.088 1 92.38 176 ALA B CA 1
ATOM 3696 C C . ALA B 1 176 ? 0.585 -20.922 2.088 1 92.38 176 ALA B C 1
ATOM 3698 O O . ALA B 1 176 ? 0.827 -22.109 2.309 1 92.38 176 ALA B O 1
ATOM 3699 N N . TYR B 1 177 ? -0.038 -20.5 1.021 1 93.56 177 TYR B N 1
ATOM 3700 C CA . TYR B 1 177 ? -0.492 -21.469 0.023 1 93.56 177 TYR B CA 1
ATOM 3701 C C . TYR B 1 177 ? 0.691 -22.125 -0.669 1 93.56 177 TYR B C 1
ATOM 3703 O O . TYR B 1 177 ? 0.713 -23.359 -0.835 1 93.56 177 TYR B O 1
ATOM 3711 N N . LEU B 1 178 ? 1.657 -21.312 -1.061 1 89.88 178 LEU B N 1
ATOM 3712 C CA . LEU B 1 178 ? 2.812 -21.797 -1.804 1 89.88 178 LEU B CA 1
ATOM 3713 C C . LEU B 1 178 ? 3.676 -22.703 -0.932 1 89.88 178 LEU B C 1
ATOM 3715 O O . LEU B 1 178 ? 4.398 -23.562 -1.446 1 89.88 178 LEU B O 1
ATOM 3719 N N . GLU B 1 179 ? 3.605 -22.516 0.322 1 86.81 179 GLU B N 1
ATOM 3720 C CA . GLU B 1 179 ? 4.441 -23.281 1.238 1 86.81 179 GLU B CA 1
ATOM 3721 C C . GLU B 1 179 ? 3.787 -24.609 1.607 1 86.81 179 GLU B C 1
ATOM 3723 O O . GLU B 1 179 ? 4.43 -25.484 2.191 1 86.81 179 GLU B O 1
ATOM 3728 N N . GLN B 1 180 ? 2.521 -24.672 1.224 1 85 180 GLN B N 1
ATOM 3729 C CA . GLN B 1 180 ? 1.865 -25.938 1.506 1 85 180 GLN B CA 1
ATOM 3730 C C . GLN B 1 180 ? 2.498 -27.078 0.704 1 85 180 GLN B C 1
ATOM 3732 O O . GLN B 1 180 ? 2.857 -26.891 -0.461 1 85 180 GLN B O 1
ATOM 3737 N N . GLU B 1 181 ? 3.07 -28.078 1.27 1 71.25 181 GLU B N 1
ATOM 3738 C CA . GLU B 1 181 ? 3.738 -29.188 0.6 1 71.25 181 GLU B CA 1
ATOM 3739 C C . GLU B 1 181 ? 2.736 -30.062 -0.143 1 71.25 181 GLU B C 1
ATOM 3741 O O . GLU B 1 181 ? 3.016 -30.531 -1.248 1 71.25 181 GLU B O 1
ATOM 3746 N N . LYS B 1 182 ? 1.614 -30.328 0.463 1 73.69 182 LYS B N 1
ATOM 3747 C CA . LYS B 1 182 ? 0.635 -31.25 -0.115 1 73.69 182 LYS B CA 1
ATOM 3748 C C . LYS B 1 182 ? -0.542 -30.484 -0.717 1 73.69 182 LYS B C 1
ATOM 3750 O O . LYS B 1 182 ? -0.898 -29.406 -0.241 1 73.69 182 LYS B O 1
ATOM 3755 N N . ASP B 1 183 ? -1.042 -30.812 -1.845 1 73.5 183 ASP B N 1
ATOM 3756 C CA . ASP B 1 183 ? -2.344 -30.453 -2.398 1 73.5 183 ASP B CA 1
ATOM 3757 C C . ASP B 1 183 ? -2.301 -29.062 -3.055 1 73.5 183 ASP B C 1
ATOM 3759 O O . ASP B 1 183 ? -3.334 -28.406 -3.203 1 73.5 183 ASP B O 1
ATOM 3763 N N . VAL B 1 184 ? -1.038 -28.656 -3.225 1 80.31 184 VAL B N 1
ATOM 3764 C CA . VAL B 1 184 ? -0.978 -27.359 -3.9 1 80.31 184 VAL B CA 1
ATOM 3765 C C . VAL B 1 184 ? -1.302 -27.531 -5.383 1 80.31 184 VAL B C 1
ATOM 3767 O O . VAL B 1 184 ? -0.662 -28.328 -6.074 1 80.31 184 VAL B O 1
ATOM 3770 N N . GLN B 1 185 ? -2.361 -26.906 -5.77 1 89.38 185 GLN B N 1
ATOM 3771 C CA . GLN B 1 185 ? -2.73 -26.859 -7.18 1 89.38 185 GLN B CA 1
ATOM 3772 C C . GLN B 1 185 ? -2.361 -25.516 -7.797 1 89.38 185 GLN B C 1
ATOM 3774 O O . GLN B 1 185 ? -2.973 -24.484 -7.48 1 89.38 185 GLN B O 1
ATOM 3779 N N . LEU B 1 186 ? -1.339 -25.547 -8.594 1 92.62 186 LEU B N 1
ATOM 3780 C CA . LEU B 1 186 ? -0.868 -24.344 -9.273 1 92.62 186 LEU B CA 1
ATOM 3781 C C . LEU B 1 186 ? -0.826 -24.562 -10.781 1 92.62 186 LEU B C 1
ATOM 3783 O O . LEU B 1 186 ? -0.822 -25.703 -11.25 1 92.62 186 LEU B O 1
ATOM 3787 N N . SER B 1 187 ? -0.908 -23.547 -11.453 1 93.81 187 SER B N 1
ATOM 3788 C CA . SER B 1 187 ? -0.744 -23.562 -12.906 1 93.81 187 SER B CA 1
ATOM 3789 C C . SER B 1 187 ? 0.093 -22.391 -13.383 1 93.81 187 SER B C 1
ATOM 3791 O O . SER B 1 187 ? 0.456 -21.516 -12.594 1 93.81 187 SER B O 1
ATOM 3793 N N . GLY B 1 188 ? 0.476 -22.484 -14.562 1 94.75 188 GLY B N 1
ATOM 3794 C CA . GLY B 1 188 ? 1.176 -21.375 -15.18 1 94.75 188 GLY B CA 1
ATOM 3795 C C . GLY B 1 188 ? 2.484 -21.031 -14.5 1 94.75 188 GLY B C 1
ATOM 3796 O O . GLY B 1 188 ? 3.271 -21.922 -14.172 1 94.75 188 GLY B O 1
ATOM 3797 N N . VAL B 1 189 ? 2.686 -19.766 -14.328 1 94.88 189 VAL B N 1
ATOM 3798 C CA . VAL B 1 189 ? 3.955 -19.219 -13.844 1 94.88 189 VAL B CA 1
ATOM 3799 C C . VAL B 1 189 ? 4.234 -19.75 -12.438 1 94.88 189 VAL B C 1
ATOM 3801 O O . VAL B 1 189 ? 5.379 -20.062 -12.102 1 94.88 189 VAL B O 1
ATOM 3804 N N . LEU B 1 190 ? 3.209 -19.859 -11.641 1 95.06 190 LEU B N 1
ATOM 3805 C CA . LEU B 1 190 ? 3.402 -20.297 -10.258 1 95.06 190 LEU B CA 1
ATOM 3806 C C . LEU B 1 190 ? 3.848 -21.75 -10.211 1 95.06 190 LEU B C 1
ATOM 3808 O O . LEU B 1 190 ? 4.734 -22.109 -9.438 1 95.06 190 LEU B O 1
ATOM 3812 N N . LYS B 1 191 ? 3.264 -22.547 -11.047 1 94.75 191 LYS B N 1
ATOM 3813 C CA . LYS B 1 191 ? 3.678 -23.938 -11.148 1 94.75 191 LYS B CA 1
ATOM 3814 C C . LYS B 1 191 ? 5.105 -24.047 -11.672 1 94.75 191 LYS B C 1
ATOM 3816 O O . LYS B 1 191 ? 5.91 -24.828 -11.141 1 94.75 191 LYS B O 1
ATOM 3821 N N . GLY B 1 192 ? 5.367 -23.266 -12.688 1 94.75 192 GLY B N 1
ATOM 3822 C CA . GLY B 1 192 ? 6.719 -23.25 -13.227 1 94.75 192 GLY B CA 1
ATOM 3823 C C . GLY B 1 192 ? 7.758 -22.797 -12.219 1 94.75 192 GLY B C 1
ATOM 3824 O O . GLY B 1 192 ? 8.852 -23.359 -12.148 1 94.75 192 GLY B O 1
ATOM 3825 N N . TRP B 1 193 ? 7.387 -21.812 -11.5 1 93.62 193 TRP B N 1
ATOM 3826 C CA . TRP B 1 193 ? 8.289 -21.281 -10.484 1 93.62 193 TRP B CA 1
ATOM 3827 C C . TRP B 1 193 ? 8.594 -22.328 -9.414 1 93.62 193 TRP B C 1
ATOM 3829 O O . TRP B 1 193 ? 9.711 -22.391 -8.898 1 93.62 193 TRP B O 1
ATOM 3839 N N . GLN B 1 194 ? 7.664 -23.203 -9.062 1 91.94 194 GLN B N 1
ATOM 3840 C CA . GLN B 1 194 ? 7.828 -24.203 -8.023 1 91.94 194 GLN B CA 1
ATOM 3841 C C . GLN B 1 194 ? 8.609 -25.422 -8.547 1 91.94 194 GLN B C 1
ATOM 3843 O O . GLN B 1 194 ? 9.023 -26.281 -7.766 1 91.94 194 GLN B O 1
ATOM 3848 N N . ASP B 1 195 ? 8.781 -25.438 -9.898 1 92.88 195 ASP B N 1
ATOM 3849 C CA . ASP B 1 195 ? 9.508 -26.547 -10.492 1 92.88 195 ASP B CA 1
ATOM 3850 C C . ASP B 1 195 ? 10.992 -26.484 -10.148 1 92.88 195 ASP B C 1
ATOM 3852 O O . ASP B 1 195 ? 11.617 -25.422 -10.305 1 92.88 195 ASP B O 1
ATOM 3856 N N . LYS B 1 196 ? 11.57 -27.547 -9.75 1 90.25 196 LYS B N 1
ATOM 3857 C CA . LYS B 1 196 ? 12.945 -27.594 -9.273 1 90.25 196 LYS B CA 1
ATOM 3858 C C . LYS B 1 196 ? 13.938 -27.219 -10.375 1 90.25 196 LYS B C 1
ATOM 3860 O O . LYS B 1 196 ? 15 -26.656 -10.102 1 90.25 196 LYS B O 1
ATOM 3865 N N . ARG B 1 197 ? 13.617 -27.5 -11.57 1 91.5 197 ARG B N 1
ATOM 3866 C CA . ARG B 1 197 ? 14.562 -27.297 -12.664 1 91.5 197 ARG B CA 1
ATOM 3867 C C . ARG B 1 197 ? 14.297 -25.969 -13.375 1 91.5 197 ARG B C 1
ATOM 3869 O O . ARG B 1 197 ? 15.227 -25.328 -13.875 1 91.5 197 ARG B O 1
ATOM 3876 N N . LEU B 1 198 ? 13.039 -25.547 -13.398 1 94.94 198 LEU B N 1
ATOM 3877 C CA . LEU B 1 198 ? 12.664 -24.359 -14.172 1 94.94 198 LEU B CA 1
ATOM 3878 C C . LEU B 1 198 ? 12.664 -23.109 -13.297 1 94.94 198 LEU B C 1
ATOM 3880 O O . LEU B 1 198 ? 12.719 -21.984 -13.805 1 94.94 198 LEU B O 1
ATOM 3884 N N . GLY B 1 199 ? 12.508 -23.344 -12.016 1 95.19 199 GLY B N 1
ATOM 3885 C CA . GLY B 1 199 ? 12.266 -22.234 -11.102 1 95.19 199 GLY B CA 1
ATOM 3886 C C . GLY B 1 199 ? 13.266 -21.109 -11.242 1 95.19 199 GLY B C 1
ATOM 3887 O O . GLY B 1 199 ? 12.875 -19.938 -11.289 1 95.19 199 GLY B O 1
ATOM 3888 N N . HIS B 1 200 ? 14.461 -21.484 -11.32 1 95.06 200 HIS B N 1
ATOM 3889 C CA . HIS B 1 200 ? 15.523 -20.484 -11.414 1 95.06 200 HIS B CA 1
ATOM 3890 C C . HIS B 1 200 ? 15.414 -19.688 -12.703 1 95.06 200 HIS B C 1
ATOM 3892 O O . HIS B 1 200 ? 15.586 -18.469 -12.695 1 95.06 200 HIS B O 1
ATOM 3898 N N . LEU B 1 201 ? 15.18 -20.375 -13.812 1 96.69 201 LEU B N 1
ATOM 3899 C CA . LEU B 1 201 ? 15.023 -19.703 -15.102 1 96.69 201 LEU B CA 1
ATOM 3900 C C . LEU B 1 201 ? 13.82 -18.781 -15.086 1 96.69 201 LEU B C 1
ATOM 3902 O O . LEU B 1 201 ? 13.906 -17.641 -15.547 1 96.69 201 LEU B O 1
ATOM 3906 N N . ILE B 1 202 ? 12.734 -19.219 -14.531 1 96.75 202 ILE B N 1
ATOM 3907 C CA . ILE B 1 202 ? 11.508 -18.438 -14.445 1 96.75 202 ILE B CA 1
ATOM 3908 C C . ILE B 1 202 ? 11.766 -17.156 -13.656 1 96.75 202 ILE B C 1
ATOM 3910 O O . ILE B 1 202 ? 11.375 -16.062 -14.078 1 96.75 202 ILE B O 1
ATOM 3914 N N . GLN B 1 203 ? 12.391 -17.328 -12.586 1 95.75 203 GLN B N 1
ATOM 3915 C CA . GLN B 1 203 ? 12.734 -16.172 -11.758 1 95.75 203 GLN B CA 1
ATOM 3916 C C . GLN B 1 203 ? 13.586 -15.172 -12.523 1 95.75 203 GLN B C 1
ATOM 3918 O O . GLN B 1 203 ? 13.359 -13.961 -12.445 1 95.75 203 GLN B O 1
ATOM 3923 N N . LYS B 1 204 ? 14.547 -15.625 -13.242 1 96.62 204 LYS B N 1
ATOM 3924 C CA . LYS B 1 204 ? 15.445 -14.75 -13.984 1 96.62 204 LYS B CA 1
ATOM 3925 C C . LYS B 1 204 ? 14.695 -14 -15.078 1 96.62 204 LYS B C 1
ATOM 3927 O O . LYS B 1 204 ? 14.93 -12.805 -15.297 1 96.62 204 LYS B O 1
ATOM 3932 N N . VAL B 1 205 ? 13.852 -14.695 -15.727 1 97.31 205 VAL B N 1
ATOM 3933 C CA . VAL B 1 205 ? 13.078 -14.078 -16.797 1 97.31 205 VAL B CA 1
ATOM 3934 C C . VAL B 1 205 ? 12.156 -13.008 -16.234 1 97.31 205 VAL B C 1
ATOM 3936 O O . VAL B 1 205 ? 12.062 -11.898 -16.781 1 97.31 205 VAL B O 1
ATOM 3939 N N . ILE B 1 206 ? 11.516 -13.297 -15.141 1 96.94 206 ILE B N 1
ATOM 3940 C CA . ILE B 1 206 ? 10.578 -12.359 -14.531 1 96.94 206 ILE B CA 1
ATOM 3941 C C . ILE B 1 206 ? 11.336 -11.148 -14 1 96.94 206 ILE B C 1
ATOM 3943 O O . ILE B 1 206 ? 10.844 -10.016 -14.07 1 96.94 206 ILE B O 1
ATOM 3947 N N . ASP B 1 207 ? 12.5 -11.367 -13.57 1 95.5 207 ASP B N 1
ATOM 3948 C CA . ASP B 1 207 ? 13.32 -10.289 -13.039 1 95.5 207 ASP B CA 1
ATOM 3949 C C . ASP B 1 207 ? 13.742 -9.312 -14.133 1 95.5 207 ASP B C 1
ATOM 3951 O O . ASP B 1 207 ? 13.742 -8.102 -13.93 1 95.5 207 ASP B O 1
ATOM 3955 N N . LYS B 1 208 ? 14.125 -9.898 -15.289 1 96.88 208 LYS B N 1
ATOM 3956 C CA . LYS B 1 208 ? 14.602 -9.078 -16.391 1 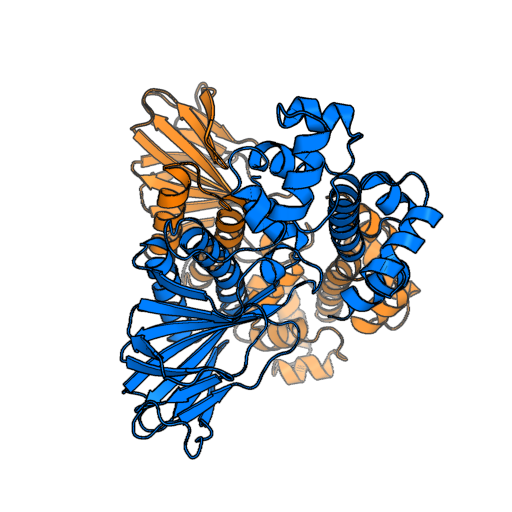96.88 208 LYS B CA 1
ATOM 3957 C C . LYS B 1 208 ? 14.07 -9.586 -17.734 1 96.88 208 LYS B C 1
ATOM 3959 O O . LYS B 1 208 ? 14.844 -10.016 -18.594 1 96.88 208 LYS B O 1
ATOM 3964 N N . PRO B 1 209 ? 12.789 -9.344 -17.906 1 97.5 209 PRO B N 1
ATOM 3965 C CA . PRO B 1 209 ? 12.211 -9.859 -19.156 1 97.5 209 PRO B CA 1
ATOM 3966 C C . PRO B 1 209 ? 12.75 -9.148 -20.391 1 97.5 209 PRO B C 1
ATOM 3968 O O . PRO B 1 209 ? 12.656 -9.68 -21.5 1 97.5 209 PRO B O 1
ATOM 3971 N N . GLU B 1 210 ? 13.305 -7.973 -20.188 1 97.44 210 GLU B N 1
ATOM 3972 C CA . GLU B 1 210 ? 13.789 -7.18 -21.312 1 97.44 210 GLU B CA 1
ATOM 3973 C C . GLU B 1 210 ? 15.109 -7.727 -21.844 1 97.44 210 GLU B C 1
ATOM 3975 O O . GLU B 1 210 ? 15.547 -7.355 -22.938 1 97.44 210 GLU B O 1
ATOM 3980 N N . ASP B 1 211 ? 15.766 -8.578 -21.109 1 96.69 211 ASP B N 1
ATOM 3981 C CA . ASP B 1 211 ? 17.016 -9.164 -21.562 1 96.69 211 ASP B CA 1
ATOM 3982 C C . ASP B 1 211 ? 16.812 -10.023 -22.812 1 96.69 211 ASP B C 1
ATOM 3984 O O . ASP B 1 211 ? 15.672 -10.336 -23.172 1 96.69 211 ASP B O 1
ATOM 3988 N N . GLU B 1 212 ? 17.938 -10.328 -23.469 1 95.69 212 GLU B N 1
ATOM 3989 C CA . GLU B 1 212 ? 17.859 -11.219 -24.625 1 95.69 212 GLU B CA 1
ATOM 3990 C C . GLU B 1 212 ? 17.734 -12.672 -24.188 1 95.69 212 GLU B C 1
ATOM 3992 O O . GLU B 1 212 ? 18.734 -13.312 -23.859 1 95.69 212 GLU B O 1
ATOM 3997 N N . TRP B 1 213 ? 16.531 -13.148 -24.297 1 97 213 TRP B N 1
ATOM 3998 C CA . TRP B 1 213 ? 16.25 -14.539 -23.938 1 97 213 TRP B CA 1
ATOM 3999 C C . TRP B 1 213 ? 16.078 -15.406 -25.172 1 97 213 TRP B C 1
ATOM 4001 O O . TRP B 1 213 ? 14.984 -15.484 -25.734 1 97 213 TRP B O 1
ATOM 4011 N N . ASN B 1 214 ? 17.141 -15.992 -25.594 1 95.38 214 ASN B N 1
ATOM 4012 C CA . ASN B 1 214 ? 17.047 -17.016 -26.609 1 95.38 214 ASN B CA 1
ATOM 4013 C C . ASN B 1 214 ? 17.156 -18.422 -26.016 1 95.38 214 ASN B C 1
ATOM 4015 O O . ASN B 1 214 ? 17.453 -18.562 -24.828 1 95.38 214 ASN B O 1
ATOM 4019 N N . VAL B 1 215 ? 16.922 -19.422 -26.797 1 94.31 215 VAL B N 1
ATOM 4020 C CA . VAL B 1 215 ? 16.844 -20.797 -26.312 1 94.31 215 VAL B CA 1
ATOM 4021 C C . VAL B 1 215 ? 18.188 -21.219 -25.734 1 94.31 215 VAL B C 1
ATOM 4023 O O . VAL B 1 215 ? 18.234 -21.891 -24.703 1 94.31 215 VAL B O 1
ATOM 4026 N N . ASP B 1 216 ? 19.219 -20.75 -26.312 1 95.31 216 ASP B N 1
ATOM 4027 C CA . ASP B 1 216 ? 20.562 -21.141 -25.844 1 95.31 216 ASP B CA 1
ATOM 4028 C C . ASP B 1 216 ? 20.812 -20.594 -24.438 1 95.31 216 ASP B C 1
ATOM 4030 O O . ASP B 1 216 ? 21.312 -21.312 -23.562 1 95.31 216 ASP B O 1
ATOM 4034 N N . LYS B 1 217 ? 20.5 -19.359 -24.281 1 96.44 217 LYS B N 1
ATOM 4035 C CA . LYS B 1 217 ? 20.656 -18.75 -22.969 1 96.44 217 LYS B CA 1
ATOM 4036 C C . LYS B 1 217 ? 19.766 -19.422 -21.938 1 96.44 217 LYS B C 1
ATOM 4038 O O . LYS B 1 217 ? 20.172 -19.641 -20.797 1 96.44 217 LYS B O 1
ATOM 4043 N N . MET B 1 218 ? 18.594 -19.781 -22.312 1 97.19 218 MET B N 1
ATOM 4044 C CA . MET B 1 218 ? 17.641 -20.375 -21.391 1 97.19 218 MET B CA 1
ATOM 4045 C C . MET B 1 218 ? 18.062 -21.797 -21.016 1 97.19 218 MET B C 1
ATOM 4047 O O . MET B 1 218 ? 17.953 -22.188 -19.859 1 97.19 218 MET B O 1
ATOM 4051 N N . VAL B 1 219 ? 18.578 -22.531 -21.953 1 96.19 219 VAL B N 1
ATOM 4052 C CA . VAL B 1 219 ? 19.062 -23.891 -21.719 1 96.19 219 VAL B CA 1
ATOM 4053 C C . VAL B 1 219 ? 20.234 -23.859 -20.75 1 96.19 219 VAL B C 1
ATOM 4055 O O . VAL B 1 219 ? 20.328 -24.688 -19.844 1 96.19 219 VAL B O 1
ATOM 4058 N N . ALA B 1 220 ? 21.094 -22.875 -20.984 1 95.69 220 ALA B N 1
ATOM 4059 C CA . ALA B 1 220 ? 22.25 -22.719 -20.109 1 95.69 220 ALA B CA 1
ATOM 4060 C C . ALA B 1 220 ? 21.828 -22.344 -18.688 1 95.69 220 ALA B C 1
ATOM 4062 O O . ALA B 1 220 ? 22.375 -22.859 -17.719 1 95.69 220 ALA B O 1
ATOM 4063 N N . THR B 1 221 ? 20.828 -21.5 -18.625 1 94.94 221 THR B N 1
ATOM 4064 C CA . THR B 1 221 ? 20.344 -21.031 -17.328 1 94.94 221 THR B CA 1
ATOM 4065 C C . THR B 1 221 ? 19.656 -22.156 -16.578 1 94.94 221 THR B C 1
ATOM 4067 O O . THR B 1 221 ? 19.812 -22.281 -15.359 1 94.94 221 THR B O 1
ATOM 4070 N N . ALA B 1 222 ? 18.922 -23.016 -17.219 1 95.12 222 ALA B N 1
ATOM 4071 C CA . ALA B 1 222 ? 18.141 -24.078 -16.594 1 95.12 222 ALA B CA 1
ATOM 4072 C C . ALA B 1 222 ? 18.953 -25.359 -16.484 1 95.12 222 ALA B C 1
ATOM 4074 O O . ALA B 1 222 ? 18.547 -26.297 -15.805 1 95.12 222 ALA B O 1
ATOM 4075 N N . ASN B 1 223 ? 20.109 -25.328 -17.141 1 94.69 223 ASN B N 1
ATOM 4076 C CA . ASN B 1 223 ? 20.953 -26.516 -17.188 1 94.69 223 ASN B CA 1
ATOM 4077 C C . ASN B 1 223 ? 20.203 -27.734 -17.688 1 94.69 223 ASN B C 1
ATOM 4079 O O . ASN B 1 223 ? 20.156 -28.766 -17 1 94.69 223 ASN B O 1
ATOM 4083 N N . MET B 1 224 ? 19.594 -27.562 -18.828 1 94.94 224 MET B N 1
ATOM 4084 C CA . MET B 1 224 ? 18.828 -28.609 -19.5 1 94.94 224 MET B CA 1
ATOM 4085 C C . MET B 1 224 ? 19.109 -28.625 -20.984 1 94.94 224 MET B C 1
ATOM 4087 O O . MET B 1 224 ? 19.703 -27.688 -21.531 1 94.94 224 MET B O 1
ATOM 4091 N N . SER B 1 225 ? 18.75 -29.828 -21.641 1 95.88 225 SER B N 1
ATOM 4092 C CA . SER B 1 225 ? 18.781 -29.844 -23.094 1 95.88 225 SER B CA 1
ATOM 4093 C C . SER B 1 225 ? 17.625 -29.016 -23.672 1 95.88 225 SER B C 1
ATOM 4095 O O . SER B 1 225 ? 16.656 -28.734 -22.984 1 95.88 225 SER B O 1
ATOM 4097 N N . ARG B 1 226 ? 17.75 -28.625 -24.891 1 95.94 226 ARG B N 1
ATOM 4098 C CA . ARG B 1 226 ? 16.688 -27.906 -25.594 1 95.94 226 ARG B CA 1
ATOM 4099 C C . ARG B 1 226 ? 15.375 -28.672 -25.547 1 95.94 226 ARG B C 1
ATOM 4101 O O . ARG B 1 226 ? 14.32 -28.094 -25.281 1 95.94 226 ARG B O 1
ATOM 4108 N N . ALA B 1 227 ? 15.477 -29.969 -25.75 1 96.81 227 ALA B N 1
ATOM 4109 C CA . ALA B 1 227 ? 14.289 -30.812 -25.766 1 96.81 227 ALA B CA 1
ATOM 4110 C C . ALA B 1 227 ? 13.625 -30.859 -24.391 1 96.81 227 ALA B C 1
ATOM 4112 O O . ALA B 1 227 ? 12.398 -30.781 -24.297 1 96.81 227 ALA B O 1
ATOM 4113 N N . GLN B 1 228 ? 14.391 -30.953 -23.422 1 96.31 228 GLN B N 1
ATOM 4114 C CA . GLN B 1 228 ? 13.891 -30.984 -22.047 1 96.31 228 GLN B CA 1
ATOM 4115 C C . GLN B 1 228 ? 13.227 -29.656 -21.688 1 96.31 228 GLN B C 1
ATOM 4117 O O . GLN B 1 228 ? 12.164 -29.641 -21.047 1 96.31 228 GLN B O 1
ATOM 4122 N N . LEU B 1 229 ? 13.867 -28.594 -22.062 1 97 229 LEU B N 1
ATOM 4123 C CA . LEU B 1 229 ? 13.328 -27.266 -21.781 1 97 229 LEU B CA 1
ATOM 4124 C C . LEU B 1 229 ? 11.953 -27.094 -22.406 1 97 229 LEU B C 1
ATOM 4126 O O . LEU B 1 229 ? 11 -26.703 -21.719 1 97 229 LEU B O 1
ATOM 4130 N N . MET B 1 230 ? 11.82 -27.391 -23.688 1 96.62 230 MET B N 1
ATOM 4131 C CA . MET B 1 230 ? 10.562 -27.219 -24.422 1 96.62 230 MET B CA 1
ATOM 4132 C C . MET B 1 230 ? 9.453 -28.062 -23.797 1 96.62 230 MET B C 1
ATOM 4134 O O . MET B 1 230 ? 8.336 -27.578 -23.578 1 96.62 230 MET B O 1
ATOM 4138 N N . ARG B 1 231 ? 9.758 -29.266 -23.469 1 96.06 231 ARG B N 1
ATOM 4139 C CA . ARG B 1 231 ? 8.773 -30.188 -22.906 1 96.06 231 ARG B CA 1
ATOM 4140 C C . ARG B 1 231 ? 8.328 -29.719 -21.531 1 96.06 231 ARG B C 1
ATOM 4142 O O . ARG B 1 231 ? 7.133 -29.703 -21.234 1 96.06 231 ARG B O 1
ATOM 4149 N N . ARG B 1 232 ? 9.258 -29.375 -20.75 1 95 232 ARG B N 1
ATOM 4150 C CA . ARG B 1 232 ? 8.961 -29 -19.375 1 95 232 ARG B CA 1
ATOM 4151 C C . ARG B 1 232 ? 8.195 -27.672 -19.312 1 95 232 ARG B C 1
ATOM 4153 O O . ARG B 1 232 ? 7.297 -27.516 -18.5 1 95 232 ARG B O 1
ATOM 4160 N N . PHE B 1 233 ? 8.633 -26.734 -20.094 1 95.75 233 PHE B N 1
ATOM 4161 C CA . PHE B 1 233 ? 7.91 -25.469 -20.141 1 95.75 233 PHE B CA 1
ATOM 4162 C C . PHE B 1 233 ? 6.453 -25.688 -20.531 1 95.75 233 PHE B C 1
ATOM 4164 O O . PHE B 1 233 ? 5.551 -25.109 -19.922 1 95.75 233 PHE B O 1
ATOM 4171 N N . LYS B 1 234 ? 6.246 -26.469 -21.469 1 95.38 234 LYS B N 1
ATOM 4172 C CA . LYS B 1 234 ? 4.883 -26.766 -21.906 1 95.38 234 LYS B CA 1
ATOM 4173 C C . LYS B 1 234 ? 4.09 -27.453 -20.797 1 95.38 234 LYS B C 1
ATOM 4175 O O . LYS B 1 234 ? 2.939 -27.094 -20.531 1 95.38 234 LYS B O 1
ATOM 4180 N N . SER B 1 235 ? 4.672 -28.375 -20.203 1 95.38 235 SER B N 1
ATOM 4181 C CA . SER B 1 235 ? 3.984 -29.172 -19.188 1 95.38 235 SER B CA 1
ATOM 4182 C C . SER B 1 235 ? 3.734 -28.344 -17.922 1 95.38 235 SER B C 1
ATOM 4184 O O . SER B 1 235 ? 2.672 -28.453 -17.312 1 95.38 235 SER B O 1
ATOM 4186 N N . GLN B 1 236 ? 4.695 -27.547 -17.5 1 95.12 236 GLN B N 1
ATOM 4187 C CA . GLN B 1 236 ? 4.629 -26.859 -16.219 1 95.12 236 GLN B CA 1
ATOM 4188 C C . GLN B 1 236 ? 3.992 -25.484 -16.359 1 95.12 236 GLN B C 1
ATOM 4190 O O . GLN B 1 236 ? 3.215 -25.062 -15.492 1 95.12 236 GLN B O 1
ATOM 4195 N N . VAL B 1 237 ? 4.273 -24.797 -17.422 1 95.62 237 VAL B N 1
ATOM 4196 C CA . VAL B 1 237 ? 3.859 -23.406 -17.562 1 95.62 237 VAL B CA 1
ATOM 4197 C C . VAL B 1 237 ? 2.709 -23.312 -18.562 1 95.62 237 VAL B C 1
ATOM 4199 O O . VAL B 1 237 ? 1.889 -22.391 -18.484 1 95.62 237 VAL B O 1
ATOM 4202 N N . GLY B 1 238 ? 2.617 -24.172 -19.5 1 95.75 238 GLY B N 1
ATOM 4203 C CA . GLY B 1 238 ? 1.57 -24.172 -20.516 1 95.75 238 GLY B CA 1
ATOM 4204 C C . GLY B 1 238 ? 1.886 -23.297 -21.703 1 95.75 238 GLY B C 1
ATOM 4205 O O . GLY B 1 238 ? 1.055 -23.125 -22.594 1 95.75 238 GLY B O 1
ATOM 4206 N N . LEU B 1 239 ? 3.057 -22.719 -21.75 1 95.38 239 LEU B N 1
ATOM 4207 C CA . LEU B 1 239 ? 3.541 -21.875 -22.828 1 95.38 239 LEU B CA 1
ATOM 4208 C C . LEU B 1 239 ? 4.93 -22.312 -23.281 1 95.38 239 LEU B C 1
ATOM 4210 O O . LEU B 1 239 ? 5.648 -22.969 -22.531 1 95.38 239 LEU B O 1
ATOM 4214 N N . SER B 1 240 ? 5.25 -22.016 -24.562 1 96.38 240 SER B N 1
ATOM 4215 C CA . SER B 1 240 ? 6.645 -22.156 -24.969 1 96.38 240 SER B CA 1
ATOM 4216 C C . SER B 1 240 ? 7.531 -21.125 -24.281 1 96.38 240 SER B C 1
ATOM 4218 O O . SER B 1 240 ? 7.047 -20.094 -23.812 1 96.38 240 SER B O 1
ATOM 4220 N N . PRO B 1 241 ? 8.844 -21.406 -24.203 1 96.56 241 PRO B N 1
ATOM 4221 C CA . PRO B 1 241 ? 9.758 -20.469 -23.562 1 96.56 241 PRO B CA 1
ATOM 4222 C C . PRO B 1 241 ? 9.672 -19.062 -24.172 1 96.56 241 PRO B C 1
ATOM 4224 O O . PRO B 1 241 ? 9.57 -18.078 -23.438 1 96.56 241 PRO B O 1
ATOM 4227 N N . HIS B 1 242 ? 9.633 -18.953 -25.406 1 95.06 242 HIS B N 1
ATOM 4228 C CA . HIS B 1 242 ? 9.57 -17.656 -26.078 1 95.06 242 HIS B CA 1
ATOM 4229 C C . HIS B 1 242 ? 8.242 -16.969 -25.797 1 95.06 242 HIS B C 1
ATOM 4231 O O . HIS B 1 242 ? 8.211 -15.758 -25.547 1 95.06 242 HIS B O 1
ATOM 4237 N N . ALA B 1 243 ? 7.184 -17.703 -25.875 1 95.94 243 ALA B N 1
ATOM 4238 C CA . ALA B 1 243 ? 5.867 -17.141 -25.578 1 95.94 243 ALA B CA 1
ATOM 4239 C C . ALA B 1 243 ? 5.797 -16.641 -24.141 1 95.94 243 ALA B C 1
ATOM 4241 O O . ALA B 1 243 ? 5.172 -15.617 -23.875 1 95.94 243 ALA B O 1
ATOM 4242 N N . PHE B 1 244 ? 6.449 -17.406 -23.312 1 96.56 244 PHE B N 1
ATOM 4243 C CA . PHE B 1 244 ? 6.469 -17.016 -21.906 1 96.56 244 PHE B CA 1
ATOM 4244 C C . PHE B 1 244 ? 7.164 -15.68 -21.703 1 96.56 244 PHE B C 1
ATOM 4246 O O . PHE B 1 244 ? 6.648 -14.797 -21.016 1 96.56 244 PHE B O 1
ATOM 4253 N N . VAL B 1 245 ? 8.297 -15.523 -22.266 1 97.75 245 VAL B N 1
ATOM 4254 C CA . VAL B 1 245 ? 9.055 -14.281 -22.172 1 97.75 245 VAL B CA 1
ATOM 4255 C C . VAL B 1 245 ? 8.195 -13.109 -22.656 1 97.75 245 VAL B C 1
ATOM 4257 O O . VAL B 1 245 ? 8.086 -12.086 -21.984 1 97.75 245 VAL B O 1
ATOM 4260 N N . ASN B 1 246 ? 7.59 -13.297 -23.781 1 96.88 246 ASN B N 1
ATOM 4261 C CA . ASN B 1 246 ? 6.75 -12.242 -24.344 1 96.88 246 ASN B CA 1
ATOM 4262 C C . ASN B 1 246 ? 5.555 -11.938 -23.438 1 96.88 246 ASN B C 1
ATOM 4264 O O . ASN B 1 246 ? 5.16 -10.773 -23.297 1 96.88 246 ASN B O 1
ATOM 4268 N N . HIS B 1 247 ? 5.051 -12.984 -22.938 1 96.81 247 HIS B N 1
ATOM 4269 C CA . HIS B 1 247 ? 3.924 -12.852 -22.016 1 96.81 247 HIS B CA 1
ATOM 4270 C C . HIS B 1 247 ? 4.281 -11.961 -20.828 1 96.81 247 HIS B C 1
ATOM 4272 O O . HIS B 1 247 ? 3.514 -11.07 -20.469 1 96.81 247 HIS B O 1
ATOM 4278 N N . ILE B 1 248 ? 5.438 -12.133 -20.234 1 97.69 248 ILE B N 1
ATOM 4279 C CA . ILE B 1 248 ? 5.906 -11.352 -19.094 1 97.69 248 ILE B CA 1
ATOM 4280 C C . ILE B 1 248 ? 6.219 -9.922 -19.547 1 97.69 248 ILE B C 1
ATOM 4282 O O . ILE B 1 248 ? 5.891 -8.961 -18.844 1 97.69 248 ILE B O 1
ATOM 4286 N N . ARG B 1 249 ? 6.848 -9.812 -20.688 1 98.25 249 ARG B N 1
ATOM 4287 C CA . ARG B 1 249 ? 7.145 -8.492 -21.25 1 98.25 249 ARG B CA 1
ATOM 4288 C C . ARG B 1 249 ? 5.871 -7.672 -21.422 1 98.25 249 ARG B C 1
ATOM 4290 O O . ARG B 1 249 ? 5.848 -6.48 -21.094 1 98.25 249 ARG B O 1
ATOM 4297 N N . LEU B 1 250 ? 4.836 -8.328 -21.875 1 97.94 250 LEU B N 1
ATOM 4298 C CA . LEU B 1 250 ? 3.568 -7.641 -22.109 1 97.94 250 LEU B CA 1
ATOM 4299 C C . LEU B 1 250 ? 2.934 -7.219 -20.781 1 97.94 250 LEU B C 1
ATOM 4301 O O . LEU B 1 250 ? 2.34 -6.141 -20.688 1 97.94 250 LEU B O 1
ATOM 4305 N N . GLN B 1 251 ? 3.021 -8.078 -19.797 1 97.38 251 GLN B N 1
ATOM 4306 C CA . GLN B 1 251 ? 2.514 -7.703 -18.484 1 97.38 251 GLN B CA 1
ATOM 4307 C C . GLN B 1 251 ? 3.264 -6.492 -17.922 1 97.38 251 GLN B C 1
ATOM 4309 O O . GLN B 1 251 ? 2.652 -5.582 -17.359 1 97.38 251 GLN B O 1
ATOM 4314 N N . LYS B 1 252 ? 4.559 -6.508 -18.031 1 97.56 252 LYS B N 1
ATOM 4315 C CA . LYS B 1 252 ? 5.355 -5.359 -17.609 1 97.56 252 LYS B CA 1
ATOM 4316 C C . LYS B 1 252 ? 4.992 -4.113 -18.422 1 97.56 252 LYS B C 1
ATOM 4318 O O . LYS B 1 252 ? 4.914 -3.014 -17.859 1 97.56 252 LYS B O 1
ATOM 4323 N N . GLY B 1 253 ? 4.793 -4.289 -19.703 1 97.25 253 GLY B N 1
ATOM 4324 C CA . GLY B 1 253 ? 4.328 -3.188 -20.531 1 97.25 253 GLY B CA 1
ATOM 4325 C C . GLY B 1 253 ? 3.008 -2.607 -20.078 1 97.25 253 GLY B C 1
ATOM 4326 O O . GLY B 1 253 ? 2.846 -1.386 -20.016 1 97.25 253 GLY B O 1
ATOM 4327 N N . ALA B 1 254 ? 2.094 -3.502 -19.766 1 96.19 254 ALA B N 1
ATOM 4328 C CA . ALA B 1 254 ? 0.793 -3.072 -19.266 1 96.19 254 ALA B CA 1
ATOM 4329 C C . ALA B 1 254 ? 0.946 -2.256 -17.984 1 96.19 254 ALA B C 1
ATOM 4331 O O . ALA B 1 254 ? 0.304 -1.216 -17.812 1 96.19 254 ALA B O 1
ATOM 4332 N N . LEU B 1 255 ? 1.756 -2.701 -17.109 1 94.44 255 LEU B N 1
ATOM 4333 C CA . LEU B 1 255 ? 2.045 -2.002 -15.867 1 94.44 255 LEU B CA 1
ATOM 4334 C C . LEU B 1 255 ? 2.598 -0.608 -16.141 1 94.44 255 LEU B C 1
ATOM 4336 O O . LEU B 1 255 ? 2.123 0.377 -15.57 1 94.44 255 LEU B O 1
ATOM 4340 N N . LEU B 1 256 ? 3.539 -0.528 -17.031 1 93.12 256 LEU B N 1
ATOM 4341 C CA . LEU B 1 256 ? 4.195 0.739 -17.328 1 93.12 256 LEU B CA 1
ATOM 4342 C C . LEU B 1 256 ? 3.236 1.692 -18.031 1 93.12 256 LEU B C 1
ATOM 4344 O O . LEU B 1 256 ? 3.287 2.904 -17.812 1 93.12 256 LEU B O 1
ATOM 4348 N N . LEU B 1 257 ? 2.393 1.152 -18.891 1 92.38 257 LEU B N 1
ATOM 4349 C CA . LEU B 1 257 ? 1.408 1.976 -19.578 1 92.38 257 LEU B CA 1
ATOM 4350 C C . LEU B 1 257 ? 0.497 2.686 -18.578 1 92.38 257 LEU B C 1
ATOM 4352 O O . LEU B 1 257 ? 0.113 3.838 -18.797 1 92.38 257 LEU B O 1
ATOM 4356 N N . LYS B 1 258 ? 0.189 2.004 -17.578 1 88.44 258 LYS B N 1
ATOM 4357 C CA . LYS B 1 258 ? -0.722 2.564 -16.578 1 88.44 258 LYS B CA 1
ATOM 4358 C C . LYS B 1 258 ? 0.017 3.484 -15.609 1 88.44 258 LYS B C 1
ATOM 4360 O O . LYS B 1 258 ? -0.538 4.484 -15.148 1 88.44 258 LYS B O 1
ATOM 4365 N N . LYS B 1 259 ? 1.229 3.201 -15.391 1 84.75 259 LYS B N 1
ATOM 4366 C CA . LYS B 1 259 ? 1.907 3.85 -14.273 1 84.75 259 LYS B CA 1
ATOM 4367 C C . LYS B 1 259 ? 2.826 4.965 -14.758 1 84.75 259 LYS B C 1
ATOM 4369 O O . LYS B 1 259 ? 3.342 5.746 -13.953 1 84.75 259 LYS B O 1
ATOM 4374 N N . THR B 1 260 ? 3.057 5.047 -16.094 1 83.69 260 THR B N 1
ATOM 4375 C CA . THR B 1 260 ? 3.988 6.043 -16.609 1 83.69 260 THR B CA 1
ATOM 4376 C C . THR B 1 260 ? 3.396 6.77 -17.812 1 83.69 260 THR B C 1
ATOM 4378 O O . THR B 1 260 ? 2.516 6.238 -18.484 1 83.69 260 THR B O 1
ATOM 4381 N N . PRO B 1 261 ? 3.9 7.949 -17.984 1 79.94 261 PRO B N 1
ATOM 4382 C CA . PRO B 1 261 ? 3.465 8.688 -19.172 1 79.94 261 PRO B CA 1
ATOM 4383 C C . PRO B 1 261 ? 4.312 8.367 -20.406 1 79.94 261 PRO B C 1
ATOM 4385 O O . PRO B 1 261 ? 4.23 9.07 -21.422 1 79.94 261 PRO B O 1
ATOM 4388 N N . ASP B 1 262 ? 5.137 7.355 -20.344 1 87.31 262 ASP B N 1
ATOM 4389 C CA . ASP B 1 262 ? 6.035 7.027 -21.453 1 87.31 262 ASP B CA 1
ATOM 4390 C C . ASP B 1 262 ? 5.246 6.699 -22.719 1 87.31 262 ASP B C 1
ATOM 4392 O O . ASP B 1 262 ? 4.145 6.152 -22.641 1 87.31 262 ASP B O 1
ATOM 4396 N N . SER B 1 263 ? 5.828 7.043 -23.797 1 90.56 263 SER B N 1
ATOM 4397 C CA . SER B 1 263 ? 5.191 6.688 -25.062 1 90.56 263 SER B CA 1
ATOM 4398 C C . SER B 1 263 ? 5.098 5.176 -25.219 1 90.56 263 SER B C 1
ATOM 4400 O O . SER B 1 263 ? 5.848 4.43 -24.594 1 90.56 263 SER B O 1
ATOM 4402 N N . VAL B 1 264 ? 4.211 4.773 -26.062 1 95.19 264 VAL B N 1
ATOM 4403 C CA . VAL B 1 264 ? 4.062 3.35 -26.344 1 95.19 264 VAL B CA 1
ATOM 4404 C C . VAL B 1 264 ? 5.383 2.783 -26.859 1 95.19 264 VAL B C 1
ATOM 4406 O O . VAL B 1 264 ? 5.781 1.677 -26.484 1 95.19 264 VAL B O 1
ATOM 4409 N N . LEU B 1 265 ? 6.062 3.543 -27.672 1 96.94 265 LEU B N 1
ATOM 4410 C CA . LEU B 1 265 ? 7.359 3.119 -28.188 1 96.94 265 LEU B CA 1
ATOM 4411 C C . LEU B 1 265 ? 8.367 2.941 -27.047 1 96.94 265 LEU B C 1
ATOM 4413 O O . LEU B 1 265 ? 9.062 1.93 -26.984 1 96.94 265 LEU B O 1
ATOM 4417 N N . SER B 1 266 ? 8.43 3.932 -26.172 1 95.62 266 SER B N 1
ATOM 4418 C CA . SER B 1 266 ? 9.359 3.861 -25.047 1 95.62 266 SER B CA 1
ATOM 4419 C C . SER B 1 266 ? 9.07 2.646 -24.172 1 95.62 266 SER B C 1
ATOM 4421 O O . SER B 1 266 ? 10 1.939 -23.766 1 95.62 266 SER B O 1
ATOM 4423 N N . VAL B 1 267 ? 7.82 2.4 -23.906 1 96.5 267 VAL B N 1
ATOM 4424 C CA . VAL B 1 267 ? 7.418 1.24 -23.109 1 96.5 267 VAL B CA 1
ATOM 4425 C C . VAL B 1 267 ? 7.816 -0.042 -23.844 1 96.5 267 VAL B C 1
ATOM 4427 O O . VAL B 1 267 ? 8.422 -0.935 -23.25 1 96.5 267 VAL B O 1
ATOM 4430 N N . ALA B 1 268 ? 7.508 -0.132 -25.109 1 98.12 268 ALA B N 1
ATOM 4431 C CA . ALA B 1 268 ? 7.836 -1.309 -25.906 1 98.12 268 ALA B CA 1
ATOM 4432 C C . ALA B 1 268 ? 9.32 -1.645 -25.812 1 98.12 268 ALA B C 1
ATOM 4434 O O . ALA B 1 268 ? 9.688 -2.785 -25.516 1 98.12 268 ALA B O 1
ATOM 4435 N N . LEU B 1 269 ? 10.133 -0.622 -25.984 1 97.75 269 LEU B N 1
ATOM 4436 C CA . LEU B 1 269 ? 11.578 -0.809 -25.969 1 97.75 269 LEU B CA 1
ATOM 4437 C C . LEU B 1 269 ? 12.055 -1.172 -24.562 1 97.75 269 LEU B C 1
ATOM 4439 O O . LEU B 1 269 ? 12.938 -2.02 -24.406 1 97.75 269 LEU B O 1
ATOM 4443 N N . SER B 1 270 ? 11.469 -0.609 -23.609 1 97.12 270 SER B N 1
ATOM 4444 C CA . SER B 1 270 ? 11.906 -0.812 -22.234 1 97.12 270 SER B CA 1
ATOM 4445 C C . SER B 1 270 ? 11.617 -2.234 -21.766 1 97.12 270 SER B C 1
ATOM 4447 O O . SER B 1 270 ? 12.305 -2.752 -20.875 1 97.12 270 SER B O 1
ATOM 4449 N N . VAL B 1 271 ? 10.633 -2.85 -22.359 1 98.06 271 VAL B N 1
ATOM 4450 C CA . VAL B 1 271 ? 10.258 -4.172 -21.875 1 98.06 271 VAL B CA 1
ATOM 4451 C C . VAL B 1 271 ? 10.867 -5.246 -22.781 1 98.06 271 VAL B C 1
ATOM 4453 O O . VAL B 1 271 ? 10.711 -6.441 -22.516 1 98.06 271 VAL B O 1
ATOM 4456 N N . GLY B 1 272 ? 11.523 -4.875 -23.859 1 97.62 272 GLY B N 1
ATOM 4457 C CA . GLY B 1 272 ? 12.312 -5.836 -24.609 1 97.62 272 GLY B CA 1
ATOM 4458 C C . GLY B 1 272 ? 11.828 -6.027 -26.031 1 97.62 272 GLY B C 1
ATOM 4459 O O . GLY B 1 272 ? 12.391 -6.824 -26.797 1 97.62 272 GLY B O 1
ATOM 4460 N N . PHE B 1 273 ? 10.805 -5.324 -26.469 1 97.44 273 PHE B N 1
ATOM 4461 C CA . PHE B 1 273 ? 10.383 -5.367 -27.859 1 97.44 273 PHE B CA 1
ATOM 4462 C C . PHE B 1 273 ? 11.258 -4.461 -28.719 1 97.44 273 PHE B C 1
ATOM 4464 O O . PHE B 1 273 ? 11.812 -3.477 -28.234 1 97.44 273 PHE B O 1
ATOM 4471 N N . GLN B 1 274 ? 11.297 -4.801 -29.969 1 94.75 274 GLN B N 1
ATOM 4472 C CA . GLN B 1 274 ? 12.203 -4.074 -30.859 1 94.75 274 GLN B CA 1
ATOM 4473 C C . GLN B 1 274 ? 11.445 -3.035 -31.688 1 94.75 274 GLN B C 1
ATOM 4475 O O . GLN B 1 274 ? 12.062 -2.197 -32.344 1 94.75 274 GLN B O 1
ATOM 4480 N N . SER B 1 275 ? 10.172 -3.086 -31.656 1 96.06 275 SER B N 1
ATOM 4481 C CA . SER B 1 275 ? 9.375 -2.115 -32.406 1 96.06 275 SER B CA 1
ATOM 4482 C C . SER B 1 275 ? 8.008 -1.92 -31.75 1 96.06 275 SER B C 1
ATOM 4484 O O . SER B 1 275 ? 7.48 -2.834 -31.109 1 96.06 275 SER B O 1
ATOM 4486 N N . GLU B 1 276 ? 7.52 -0.739 -31.969 1 97.19 276 GLU B N 1
ATOM 4487 C CA . GLU B 1 276 ? 6.18 -0.411 -31.484 1 97.19 276 GLU B CA 1
ATOM 4488 C C . GLU B 1 276 ? 5.117 -1.264 -32.188 1 97.19 276 GLU B C 1
ATOM 4490 O O . GLU B 1 276 ? 4.137 -1.669 -31.547 1 97.19 276 GLU B O 1
ATOM 4495 N N . THR B 1 277 ? 5.348 -1.532 -33.406 1 97.69 277 THR B N 1
ATOM 4496 C CA . THR B 1 277 ? 4.406 -2.318 -34.188 1 97.69 277 THR B CA 1
ATOM 4497 C C . THR B 1 277 ? 4.301 -3.74 -33.656 1 97.69 277 THR B C 1
ATOM 4499 O O . THR B 1 277 ? 3.197 -4.25 -33.438 1 97.69 277 THR B O 1
ATOM 4502 N N . HIS B 1 278 ? 5.441 -4.344 -33.438 1 97.31 278 HIS B N 1
ATOM 4503 C CA . HIS B 1 278 ? 5.449 -5.699 -32.906 1 97.31 278 HIS B CA 1
ATOM 4504 C C . HIS B 1 278 ? 4.824 -5.738 -31.516 1 97.31 278 HIS B C 1
ATOM 4506 O O . HIS B 1 278 ? 4.047 -6.645 -31.219 1 97.31 278 HIS B O 1
ATOM 4512 N N . PHE B 1 279 ? 5.172 -4.793 -30.719 1 98.25 279 PHE B N 1
ATOM 4513 C CA . PHE B 1 279 ? 4.598 -4.68 -29.375 1 98.25 279 PHE B CA 1
ATOM 4514 C C . PHE B 1 279 ? 3.084 -4.516 -29.453 1 98.25 279 PHE B C 1
ATOM 4516 O O . PHE B 1 279 ? 2.344 -5.219 -28.766 1 98.25 279 PHE B O 1
ATOM 4523 N N . GLY B 1 280 ? 2.676 -3.648 -30.219 1 98.06 280 GLY B N 1
ATOM 4524 C CA . GLY B 1 280 ? 1.255 -3.375 -30.359 1 98.06 280 GLY B CA 1
ATOM 4525 C C . GLY B 1 280 ? 0.454 -4.59 -30.797 1 98.06 280 GLY B C 1
ATOM 4526 O O . GLY B 1 280 ? -0.612 -4.863 -30.234 1 98.06 280 GLY B O 1
ATOM 4527 N N . LYS B 1 281 ? 0.94 -5.297 -31.75 1 98 281 LYS B N 1
ATOM 4528 C CA . LYS B 1 281 ? 0.262 -6.492 -32.219 1 98 281 LYS B CA 1
ATOM 4529 C C . LYS B 1 281 ? 0.181 -7.559 -31.141 1 98 281 LYS B C 1
ATOM 4531 O O . LYS B 1 281 ? -0.878 -8.148 -30.922 1 98 281 LYS B O 1
ATOM 4536 N N . ALA B 1 282 ? 1.276 -7.777 -30.531 1 97.75 282 ALA B N 1
ATOM 4537 C CA . ALA B 1 282 ? 1.324 -8.766 -29.469 1 97.75 282 ALA B CA 1
ATOM 4538 C C . ALA B 1 282 ? 0.416 -8.367 -28.312 1 97.75 282 ALA B C 1
ATOM 4540 O O . ALA B 1 282 ? -0.281 -9.211 -27.734 1 97.75 282 ALA B O 1
ATOM 4541 N N . PHE B 1 283 ? 0.467 -7.102 -27.984 1 98 283 PHE B N 1
ATOM 4542 C CA . PHE B 1 283 ? -0.354 -6.57 -26.906 1 98 283 PHE B CA 1
ATOM 4543 C C . PHE B 1 283 ? -1.836 -6.75 -27.203 1 98 283 PHE B C 1
ATOM 4545 O O . PHE B 1 283 ? -2.596 -7.234 -26.359 1 98 283 PHE B O 1
ATOM 4552 N N . LYS B 1 284 ? -2.207 -6.473 -28.328 1 97.31 284 LYS B N 1
ATOM 4553 C CA . LYS B 1 284 ? -3.604 -6.609 -28.734 1 97.31 284 LYS B CA 1
ATOM 4554 C C . LYS B 1 284 ? -4.043 -8.07 -28.688 1 97.31 284 LYS B C 1
ATOM 4556 O O . LYS B 1 284 ? -5.184 -8.375 -28.328 1 97.31 284 LYS B O 1
ATOM 4561 N N . ARG B 1 285 ? -3.215 -8.867 -29.125 1 96.81 285 ARG B N 1
ATOM 4562 C CA . ARG B 1 285 ? -3.527 -10.297 -29.109 1 96.81 285 ARG B CA 1
ATOM 4563 C C . ARG B 1 285 ? -3.791 -10.766 -27.672 1 96.81 285 ARG B C 1
ATOM 4565 O O . ARG B 1 285 ? -4.734 -11.523 -27.438 1 96.81 285 ARG B O 1
ATOM 4572 N N . GLN B 1 286 ? -2.996 -10.328 -26.75 1 94.88 286 GLN B N 1
ATOM 4573 C CA . GLN B 1 286 ? -3.113 -10.789 -25.375 1 94.88 286 GLN B CA 1
ATOM 4574 C C . GLN B 1 286 ? -4.203 -10.031 -24.625 1 94.88 286 GLN B C 1
ATOM 4576 O O . GLN B 1 286 ? -4.98 -10.625 -23.875 1 94.88 286 GLN B O 1
ATOM 4581 N N . TYR B 1 287 ? -4.324 -8.742 -24.797 1 95.31 287 TYR B N 1
ATOM 4582 C CA . TYR B 1 287 ? -5.191 -7.895 -23.984 1 95.31 287 TYR B CA 1
ATOM 4583 C C . TYR B 1 287 ? -6.465 -7.531 -24.75 1 95.31 287 TYR B C 1
ATOM 4585 O O . TYR B 1 287 ? -7.391 -6.953 -24.172 1 95.31 287 TYR B O 1
ATOM 4593 N N . HIS B 1 288 ? -6.477 -7.746 -26.016 1 95.31 288 HIS B N 1
ATOM 4594 C CA . HIS B 1 288 ? -7.637 -7.574 -26.875 1 95.31 288 HIS B CA 1
ATOM 4595 C C . HIS B 1 288 ? -7.938 -6.098 -27.109 1 95.31 288 HIS B C 1
ATOM 4597 O O . HIS B 1 288 ? -8.984 -5.754 -27.672 1 95.31 288 HIS B O 1
ATOM 4603 N N . VAL B 1 289 ? -7.109 -5.23 -26.656 1 95.19 289 VAL B N 1
ATOM 4604 C CA . VAL B 1 289 ? -7.145 -3.801 -26.953 1 95.19 289 VAL B CA 1
ATOM 4605 C C . VAL B 1 289 ? -5.738 -3.303 -27.266 1 95.19 289 VAL B C 1
ATOM 4607 O O . VAL B 1 289 ? -4.75 -3.965 -26.938 1 95.19 289 VAL B O 1
ATOM 4610 N N . SER B 1 290 ? -5.695 -2.195 -27.891 1 96.5 290 SER B N 1
ATOM 4611 C CA . SER B 1 290 ? -4.387 -1.617 -28.172 1 96.5 290 SER B CA 1
ATOM 4612 C C . SER B 1 290 ? -3.736 -1.066 -26.906 1 96.5 290 SER B C 1
ATOM 4614 O O . SER B 1 290 ? -4.422 -0.791 -25.922 1 96.5 290 SER B O 1
ATOM 4616 N N . PRO B 1 291 ? -2.412 -0.934 -26.891 1 96.06 291 PRO B N 1
ATOM 4617 C CA . PRO B 1 291 ? -1.743 -0.315 -25.75 1 96.06 291 PRO B CA 1
ATOM 4618 C C . PRO B 1 291 ? -2.322 1.054 -25.391 1 96.06 291 PRO B C 1
ATOM 4620 O O . PRO B 1 291 ? -2.523 1.357 -24.219 1 96.06 291 PRO B O 1
ATOM 4623 N N . GLY B 1 292 ? -2.535 1.815 -26.359 1 92.06 292 GLY B N 1
ATOM 4624 C CA . GLY B 1 292 ? -3.125 3.125 -26.141 1 92.06 292 GLY B CA 1
ATOM 4625 C C . GLY B 1 292 ? -4.48 3.062 -25.453 1 92.06 292 GLY B C 1
ATOM 4626 O O . GLY B 1 292 ? -4.758 3.836 -24.531 1 92.06 292 GLY B O 1
ATOM 4627 N N . GLN B 1 293 ? -5.316 2.186 -25.938 1 92.12 293 GLN B N 1
ATOM 4628 C CA . GLN B 1 293 ? -6.637 2 -25.344 1 92.12 293 GLN B CA 1
ATOM 4629 C C . GLN B 1 293 ? -6.535 1.49 -23.906 1 92.12 293 GLN B C 1
ATOM 4631 O O . GLN B 1 293 ? -7.281 1.93 -23.031 1 92.12 293 GLN B O 1
ATOM 4636 N N . TYR B 1 294 ? -5.645 0.576 -23.781 1 93.06 294 TYR B N 1
ATOM 4637 C CA . TYR B 1 294 ? -5.426 0.049 -22.438 1 93.06 294 TYR B CA 1
ATOM 4638 C C . TYR B 1 294 ? -5.082 1.168 -21.453 1 93.06 294 TYR B C 1
ATOM 4640 O O . TYR B 1 294 ? -5.625 1.222 -20.359 1 93.06 29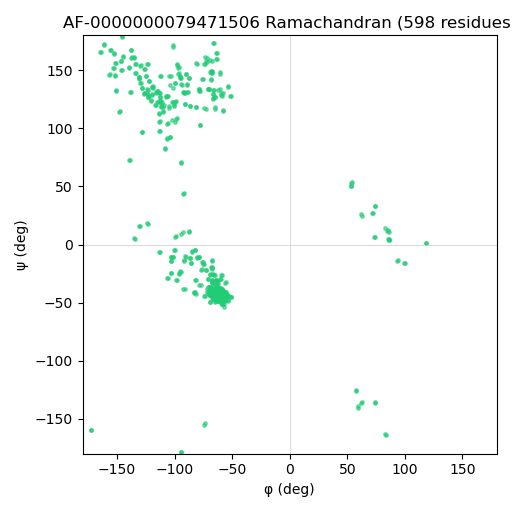4 TYR B O 1
ATOM 4648 N N . ARG B 1 295 ? -4.195 1.982 -21.812 1 88.44 295 ARG B N 1
ATOM 4649 C CA . ARG B 1 295 ? -3.781 3.121 -21 1 88.44 295 ARG B CA 1
ATOM 4650 C C . ARG B 1 295 ? -4.977 4 -20.641 1 88.44 295 ARG B C 1
ATOM 4652 O O . ARG B 1 295 ? -5.102 4.449 -19.5 1 88.44 295 ARG B O 1
ATOM 4659 N N . LYS B 1 296 ? -5.824 4.211 -21.531 1 81.44 296 LYS B N 1
ATOM 4660 C CA . LYS B 1 296 ? -6.98 5.078 -21.328 1 81.44 296 LYS B CA 1
ATOM 4661 C C . LYS B 1 296 ? -7.992 4.426 -20.391 1 81.44 296 LYS B C 1
ATOM 4663 O O . LYS B 1 296 ? -8.648 5.113 -19.609 1 81.44 296 LYS B O 1
ATOM 4668 N N . GLU B 1 297 ? -8.125 3.109 -20.516 1 74.88 297 GLU B N 1
ATOM 4669 C CA . GLU B 1 297 ? -9.062 2.371 -19.672 1 74.88 297 GLU B CA 1
ATOM 4670 C C . GLU B 1 297 ? -8.539 2.248 -18.234 1 74.88 297 GLU B C 1
ATOM 4672 O O . GLU B 1 297 ? -9.32 2.176 -17.281 1 74.88 297 GLU B O 1
ATOM 4677 N N . GLY B 1 298 ? -7.305 1.944 -18.031 1 63.5 298 GLY B N 1
ATOM 4678 C CA . GLY B 1 298 ? -6.688 1.812 -16.719 1 63.5 298 GLY B CA 1
ATOM 4679 C C . GLY B 1 298 ? -6.75 3.088 -15.898 1 63.5 298 GLY B C 1
ATOM 4680 O O . GLY B 1 298 ? -6.73 3.041 -14.672 1 63.5 298 GLY B O 1
ATOM 4681 N N . GLY B 1 299 ? -6.746 4.238 -16.578 1 53.28 299 GLY B N 1
ATOM 4682 C CA . GLY B 1 299 ? -6.965 5.52 -15.914 1 53.28 299 GLY B CA 1
ATOM 4683 C C . GLY B 1 299 ? -8.375 5.684 -15.383 1 53.28 299 GLY B C 1
ATOM 4684 O O . GLY B 1 299 ? -8.633 6.555 -14.547 1 53.28 299 GLY B O 1
ATOM 4685 N N . GLN B 1 300 ? -9.297 4.918 -15.922 1 43.91 300 GLN B N 1
ATOM 4686 C CA . GLN B 1 300 ? -10.695 5.02 -15.523 1 43.91 300 GLN B CA 1
ATOM 4687 C C . GLN B 1 300 ? -11.016 4.055 -14.383 1 43.91 300 GLN B C 1
ATOM 4689 O O . GLN B 1 300 ? -12.086 4.129 -13.781 1 43.91 300 GLN B O 1
ATOM 4694 N N . GLN B 1 301 ? -10.219 3.141 -14.086 1 44.69 301 GLN B N 1
ATOM 4695 C CA . GLN B 1 301 ? -10.562 2.207 -13.023 1 44.69 301 GLN B CA 1
ATOM 4696 C C . GLN B 1 301 ? -9.922 2.613 -11.703 1 44.69 301 GLN B C 1
ATOM 4698 O O . GLN B 1 301 ? -8.82 3.166 -11.688 1 44.69 301 GLN B O 1
#

Nearest PDB structures (foldseek):
  3oio-assembly1_A  TM=9.440E-01  e=3.113E-07  Chromobacterium violaceum
  3w6v-assembly1_A  TM=9.483E-01  e=5.150E-06  Streptomyces griseus
  6swi-assembly1_A  TM=9.122E-01  e=3.226E-06  Geobacillus stearothermophilus
  3lsg-assembly1_A  TM=8.815E-01  e=4.076E-06  Fusobacterium nucleatum subsp. nucleatum
  4fe7-assembly1_A-2  TM=6.217E-01  e=1.976E-05  Escherichia coli

Secondary structure (DSSP, 8-state):
--HHHHHHHHHT-EEEEEEEEEE-SS-EEEEPPPSSEEEEEEEEEEEEEEEETT-SS-EEEETTEEEEETT---EEEESSS---SPPPPEEEEETTEEEEEETTS-SEEEEEEEEE--TT-HHHHTS-S-EEEE---HHHHHHHHHHHHHHHS--TTHHHHHHHHHHHHHHHHHHHHHH-SSS----HHHHHHHSTTTHHHHHHHHH-TTS---HHHHHHHHT--HHHHHHHHHHHTSS-HHHHHHHHHHHHHHHHHHH----HHHHHHHHT-S-HHHHHHHHHHHHSS-HHHHHHHHTT-/--HHHHHHHHHT-EEEEEEEEEE-SS-EEEEPPPSSEEEEEEEEEEEEEEEETT-SS-EEEETTEEEEETT---EEEESSS---SPPPPEEEEETTEEEEEETTS-SEEEEEEEEE--TT-HHHHTS-S-EEEE---HHHHHHHHHHHHHHHS--TTHHHHHHHHHHHHHHHHHHHHHH-SSS----HHHHHHHSTTTHHHHHHHHH-TTS---HHHHHHHHT--HHHHHHHHHHHTSS-HHHHHHHHHHHHHHHHHHH----HHHHHHHHT-S-HHHHHHHHHHHHSS-HHHHHHHHTT-

Foldseek 3Di:
DFPVVLLLLLFVKWKFFAEKEQEDDFAKAKFAADAQKKKKKAWQAAKWWKAFPPDDFIDIDGHQKMKIQLGRGIIMTGRYRDNPDHDFFDWDDAASHIYTYYDPSHHTMIIMMMMHTDSLRQLSVFADRMDMDRDPDVLVVVLVVVVVVCRPHHDPPSRVVRRVSSSSVVVSSSVRLLPDPPDRRTEALSQQLNDPQRVQLSRVCSVQLQDDDDLVVSCVRSVHDSVVQQVCCCVRHVDGPVVSSLSSLLSQLLSCLQVDPDDLQVSCNRSHHDGSVVSQVSNCVSVVDGSVVSSVVSVVD/DFPVVLLLLLFVKWKFFAEKEQEDDFAKAKFAADAQKKKKKAWQAAKWWKAFPPDDFIDIDGHQKMKIQLGRGIIMTGRYRDNPDHDFFDWDDAASHIYTYYDPSHHTMITMMMMHTDSLRQLSVFADRMDMDRDPDVLVVVLVVVVVVCRPHHDPPSRVVRRVSSVVVVVSSSVRLLPDPPDRRTEALSQQLNDPQRVQLSRVCSVQLQDDDDLVVSCVRSVHDSVVQQVCCCVRHVDGPVVSSLSSLLSQLLSCLQVHPDDLQVSCNRSHHDGSVVSQVSNCVSVVDGSVVSSVVSVVD

pLDDT: mean 93.38, std 6.95, range [43.91, 98.25]